Protein AF-A0A200IZA2-F1 (afdb_monomer_lite)

Radius of gyration: 27.81 Å; chains: 1; bounding box: 125×43×58 Å

Sequence (405 aa):
MKLKSIFTKLSVAVLLFSSLSFGGQTVLAETSSPTENELVEVNEETVSNLALELAKIIKPEVKVTIADITKLYDKNESAIGFVVSYKSEETPYGYAVYDFRVPGYLMECSIDENVGDIVDKTVEMAEAKGVDVDSTVENKDVKVIEVEPLKYSVEVNDTVTVTSDNEILTTEQEVIEMEKNAEDVTVTNSEFVTDSELDQLVSTSKYDSQDKVLLRETARGLTNIQFRSWRQFIPSIESEVESQTGIWGCAVSAMDILAKGTNLEHNTKVAYPKLWKYAKTTQYKVQNGIKYGSTNNGNIGAGFAQFAKEKKKNISYQNISSPSFGQFKSAIDNKKPAIFAYGIIKANTKERTGHAVAVEGYMSSKQANYLVVADGWFAAAKYVNYIPGNFLDTYGIIWSGIQTI

InterPro domains:
  IPR039564 Peptidase C39-like [PF13529] (243-395)

Structure (mmCIF, N/CA/C/O backbone):
data_AF-A0A200IZA2-F1
#
_entry.id   AF-A0A200IZA2-F1
#
loop_
_atom_site.group_PDB
_atom_site.id
_atom_site.type_symbol
_atom_site.label_atom_id
_atom_site.label_alt_id
_atom_site.label_comp_id
_atom_site.label_asym_id
_atom_site.label_entity_id
_atom_site.label_seq_id
_atom_site.pdbx_PDB_ins_code
_atom_site.Cartn_x
_atom_site.Cartn_y
_atom_site.Cartn_z
_atom_site.occupancy
_atom_site.B_iso_or_equiv
_atom_site.auth_seq_id
_atom_site.auth_comp_id
_atom_site.auth_asym_id
_atom_site.auth_atom_id
_atom_site.pdbx_PDB_model_num
ATOM 1 N N . MET A 1 1 ? 98.545 -11.035 7.089 1.00 38.34 1 MET A N 1
ATOM 2 C CA . MET A 1 1 ? 98.459 -9.867 6.187 1.00 38.34 1 MET A CA 1
ATOM 3 C C . MET A 1 1 ? 97.422 -8.910 6.773 1.00 38.34 1 MET A C 1
ATOM 5 O O . MET A 1 1 ? 96.321 -9.354 7.043 1.00 38.34 1 MET A O 1
ATOM 9 N N . LYS A 1 2 ? 97.883 -7.695 7.112 1.00 31.05 2 LYS A N 1
ATOM 10 C CA . LYS A 1 2 ? 97.261 -6.485 7.719 1.00 31.05 2 LYS A CA 1
ATOM 11 C C . LYS A 1 2 ? 95.736 -6.502 8.007 1.00 31.05 2 LYS A C 1
ATOM 13 O O . LYS A 1 2 ? 94.962 -6.707 7.088 1.00 31.05 2 LYS A O 1
ATOM 18 N N . LEU A 1 3 ? 95.271 -6.392 9.263 1.00 27.11 3 LEU A N 1
ATOM 19 C CA . LEU A 1 3 ? 95.139 -5.207 10.162 1.00 27.11 3 LEU A CA 1
ATOM 20 C C . LEU A 1 3 ? 94.155 -4.107 9.698 1.00 27.11 3 LEU A C 1
ATOM 22 O O . LEU A 1 3 ? 94.468 -3.399 8.744 1.00 27.11 3 LEU A O 1
ATOM 26 N N . LYS A 1 4 ? 93.088 -3.863 10.486 1.00 29.94 4 LYS A N 1
ATOM 27 C CA . LYS A 1 4 ? 92.861 -2.667 11.358 1.00 29.94 4 LYS A CA 1
ATOM 28 C C . LYS A 1 4 ? 91.445 -2.734 11.989 1.00 29.94 4 LYS A C 1
ATOM 30 O O . LYS A 1 4 ? 90.471 -2.840 11.264 1.00 29.94 4 LYS A O 1
ATOM 35 N N . SER A 1 5 ? 91.316 -2.917 13.313 1.00 30.53 5 SER A N 1
ATOM 36 C CA . SER A 1 5 ? 91.318 -1.883 14.386 1.00 30.53 5 SER A CA 1
ATOM 37 C C . SER A 1 5 ? 89.985 -1.118 14.449 1.00 30.53 5 SER A C 1
ATOM 39 O O . SER A 1 5 ? 89.724 -0.309 13.572 1.00 30.53 5 SER A O 1
ATOM 41 N N . ILE A 1 6 ? 89.055 -1.448 15.357 1.00 36.25 6 ILE A N 1
ATOM 42 C CA . ILE A 1 6 ? 88.934 -0.949 16.752 1.00 36.25 6 ILE A CA 1
ATOM 43 C C . ILE A 1 6 ? 89.009 0.583 16.834 1.00 36.25 6 ILE A C 1
ATOM 45 O O . ILE A 1 6 ? 90.083 1.125 16.594 1.00 36.25 6 ILE A O 1
ATOM 49 N N . PHE A 1 7 ? 87.919 1.232 17.273 1.00 30.47 7 PHE A N 1
ATOM 50 C CA . PHE A 1 7 ? 87.956 2.215 18.365 1.00 30.47 7 PHE A CA 1
ATOM 51 C C . PHE A 1 7 ? 86.611 2.321 19.103 1.00 30.47 7 PHE A C 1
ATOM 53 O O . PHE A 1 7 ? 85.545 2.525 18.533 1.00 30.47 7 PHE A O 1
ATOM 60 N N . THR A 1 8 ? 86.732 2.146 20.410 1.00 33.56 8 THR A N 1
ATOM 61 C CA . THR A 1 8 ? 85.774 2.241 21.510 1.00 33.56 8 THR A CA 1
ATOM 62 C C . THR A 1 8 ? 85.334 3.692 21.755 1.00 33.56 8 THR A C 1
ATOM 64 O O . THR A 1 8 ? 86.188 4.575 21.688 1.00 33.56 8 THR A O 1
ATOM 67 N N . LYS A 1 9 ? 84.083 3.933 22.186 1.00 29.30 9 LYS A N 1
ATOM 68 C CA . LYS A 1 9 ? 83.766 4.561 23.494 1.00 29.30 9 LYS A CA 1
ATOM 69 C C . LYS A 1 9 ? 82.264 4.799 23.711 1.00 29.30 9 LYS A C 1
ATOM 71 O O . LYS A 1 9 ? 81.575 5.438 22.930 1.00 29.30 9 LYS A O 1
ATOM 76 N N . LEU A 1 10 ? 81.836 4.281 24.855 1.00 31.28 10 LEU A N 1
ATOM 77 C CA . LEU A 1 10 ? 80.607 4.509 25.599 1.00 31.28 10 LEU A CA 1
ATOM 78 C C . LEU A 1 10 ? 80.462 5.990 25.998 1.00 31.28 10 LEU A C 1
ATOM 80 O O . LEU A 1 10 ? 81.437 6.578 26.466 1.00 31.28 10 LEU A O 1
ATOM 84 N N . SER A 1 11 ? 79.257 6.559 25.910 1.00 29.92 11 SER A N 1
ATOM 85 C CA . SER A 1 11 ? 78.791 7.637 26.800 1.00 29.92 11 SER A CA 1
ATOM 86 C C . SER A 1 11 ? 77.264 7.692 26.808 1.00 29.92 11 SER A C 1
ATOM 88 O O . SER A 1 11 ? 76.621 7.933 25.793 1.00 29.92 11 SER A O 1
ATOM 90 N N . VAL A 1 12 ? 76.712 7.422 27.987 1.00 31.66 12 VAL A N 1
ATOM 91 C CA . VAL A 1 12 ? 75.308 7.578 28.367 1.00 31.66 12 VAL A CA 1
ATOM 92 C C . VAL A 1 12 ? 75.008 9.068 28.550 1.00 31.66 12 VAL A C 1
ATOM 94 O O . VAL A 1 12 ? 75.744 9.741 29.267 1.00 31.66 12 VAL A O 1
ATOM 97 N N . ALA A 1 13 ? 73.912 9.566 27.969 1.00 30.30 13 ALA A N 1
ATOM 98 C CA . ALA A 1 13 ? 73.316 10.848 28.344 1.00 30.30 13 ALA A CA 1
ATOM 99 C C . ALA A 1 13 ? 71.777 10.796 28.245 1.00 30.30 13 ALA A C 1
ATOM 101 O O . ALA A 1 13 ? 71.182 10.800 27.174 1.00 30.30 13 ALA A O 1
ATOM 102 N N . VAL A 1 14 ? 71.199 10.664 29.435 1.00 30.22 14 VAL A N 1
ATOM 103 C CA . VAL A 1 14 ? 69.881 11.044 29.970 1.00 30.22 14 VAL A CA 1
ATOM 104 C C . VAL A 1 14 ? 68.969 11.949 29.107 1.00 30.22 14 VAL A C 1
ATOM 106 O O . VAL A 1 14 ? 69.339 13.057 28.740 1.00 30.22 14 VAL A O 1
ATOM 109 N N . LEU A 1 15 ? 67.738 11.445 28.909 1.00 33.12 15 LEU A N 1
ATOM 110 C CA . LEU A 1 15 ? 66.403 12.084 28.860 1.00 33.12 15 LEU A CA 1
ATOM 111 C C . LEU A 1 15 ? 66.272 13.584 28.535 1.00 33.12 15 LEU A C 1
ATOM 113 O O . LEU A 1 15 ? 66.617 14.429 29.354 1.00 33.12 15 LEU A O 1
ATOM 117 N N . LEU A 1 16 ? 65.492 13.873 27.485 1.00 29.72 16 LEU A N 1
ATOM 118 C CA . LEU A 1 16 ? 64.543 14.992 27.453 1.00 29.72 16 LEU A CA 1
ATOM 119 C C . LEU A 1 16 ? 63.230 14.536 26.793 1.00 29.72 16 LEU A C 1
ATOM 121 O O . LEU A 1 16 ? 63.160 14.298 25.589 1.00 29.72 16 LEU A O 1
ATOM 125 N N . PHE A 1 17 ? 62.190 14.403 27.620 1.00 35.22 17 PHE A N 1
ATOM 126 C CA . PHE A 1 17 ? 60.795 14.326 27.193 1.00 35.22 17 PHE A CA 1
ATOM 127 C C . PHE A 1 17 ? 60.433 15.638 26.485 1.00 35.22 17 PHE A C 1
ATOM 129 O O . PHE A 1 17 ? 60.477 16.700 27.102 1.00 35.22 17 PHE A O 1
ATOM 136 N N . SER A 1 18 ? 60.039 15.565 25.216 1.00 31.94 18 SER A N 1
ATOM 137 C CA . SER A 1 18 ? 59.260 16.622 24.571 1.00 31.94 18 SER A CA 1
ATOM 138 C C . SER A 1 18 ? 57.953 16.014 24.078 1.00 31.94 18 SER A C 1
ATOM 140 O O . SER A 1 18 ? 57.913 15.116 23.242 1.00 31.94 18 SER A O 1
ATOM 142 N N . SER A 1 19 ? 56.871 16.467 24.700 1.00 33.81 19 SER A N 1
ATOM 143 C CA . SER A 1 19 ? 55.494 16.208 24.316 1.00 33.81 19 SER A CA 1
ATOM 144 C C . SER A 1 19 ? 55.228 16.803 22.933 1.00 33.81 19 SER A C 1
ATOM 146 O O . SER A 1 19 ? 55.050 18.013 22.802 1.00 33.81 19 SER A O 1
ATOM 148 N N . LEU A 1 20 ? 55.191 15.956 21.907 1.00 32.22 20 LEU A N 1
ATOM 149 C CA . LEU A 1 20 ? 54.617 16.304 20.612 1.00 32.22 20 LEU A CA 1
ATOM 150 C C . LEU A 1 20 ? 53.103 16.110 20.692 1.00 32.22 20 LEU A C 1
ATOM 152 O O . LEU A 1 20 ? 52.577 15.009 20.555 1.00 32.22 20 LEU A O 1
ATOM 156 N N . SER A 1 21 ? 52.410 17.215 20.944 1.00 37.31 21 SER A N 1
ATOM 157 C CA . SER A 1 21 ? 50.992 17.379 20.651 1.00 37.31 21 SER A CA 1
ATOM 158 C C . SER A 1 21 ? 50.786 17.233 19.144 1.00 37.31 21 SER A C 1
ATOM 160 O O . SER A 1 21 ? 51.029 18.169 18.382 1.00 37.31 21 SER A O 1
ATOM 162 N N . PHE A 1 22 ? 50.361 16.047 18.711 1.00 32.97 22 PHE A N 1
ATOM 163 C CA . PHE A 1 22 ? 49.859 15.833 17.359 1.00 32.97 22 PHE A CA 1
ATOM 164 C C . PHE A 1 22 ? 48.480 16.494 17.266 1.00 32.97 22 PHE A C 1
ATOM 166 O O . PHE A 1 22 ? 47.471 15.943 17.704 1.00 32.97 22 PHE A O 1
ATOM 173 N N . GLY A 1 23 ? 48.453 17.720 16.743 1.00 33.31 23 GLY A N 1
ATOM 174 C CA . GLY A 1 23 ? 47.234 18.335 16.241 1.00 33.31 23 GLY A CA 1
ATOM 175 C C . GLY A 1 23 ? 46.778 17.555 15.015 1.00 33.31 23 GLY A C 1
ATOM 176 O O . GLY A 1 23 ? 47.291 17.766 13.920 1.00 33.31 23 GLY A O 1
ATOM 177 N N . GLY A 1 24 ? 45.848 16.623 15.206 1.00 28.48 24 GLY A N 1
ATOM 178 C CA . GLY A 1 24 ? 45.119 16.017 14.102 1.00 28.48 24 GLY A CA 1
ATOM 179 C C . GLY A 1 24 ? 44.217 17.073 13.478 1.00 28.48 24 GLY A C 1
ATOM 180 O O . GLY A 1 24 ? 43.151 17.365 14.013 1.00 28.48 24 GLY A O 1
ATOM 181 N N . GLN A 1 25 ? 44.646 17.661 12.362 1.00 31.62 25 GLN A N 1
ATOM 182 C CA . GLN A 1 25 ? 43.713 18.283 11.435 1.00 31.62 25 GLN A CA 1
ATOM 183 C C . GLN A 1 25 ? 42.812 17.172 10.898 1.00 31.62 25 GLN A C 1
ATOM 185 O O . GLN A 1 25 ? 43.247 16.300 10.150 1.00 31.62 25 GLN A O 1
ATOM 190 N N . THR A 1 26 ? 41.549 17.195 11.307 1.00 33.53 26 THR A N 1
ATOM 191 C CA . THR A 1 26 ? 40.478 16.547 10.563 1.00 33.53 26 THR A CA 1
ATOM 192 C C . THR A 1 26 ? 40.416 17.218 9.198 1.00 33.53 26 THR A C 1
ATOM 194 O O . THR A 1 26 ? 39.940 18.348 9.082 1.00 33.53 26 THR A O 1
ATOM 197 N N . VAL A 1 27 ? 40.933 16.544 8.174 1.00 32.34 27 VAL A N 1
ATOM 198 C CA . VAL A 1 27 ? 40.574 16.853 6.792 1.00 32.34 27 VAL A CA 1
ATOM 199 C C . VAL A 1 27 ? 39.097 16.496 6.672 1.00 32.34 27 VAL A C 1
ATOM 201 O O . VAL A 1 27 ? 38.732 15.322 6.659 1.00 32.34 27 VAL A O 1
ATOM 204 N N . LEU A 1 28 ? 38.241 17.515 6.686 1.00 37.41 28 LEU A N 1
ATOM 205 C CA . LEU A 1 28 ? 36.893 17.385 6.158 1.00 37.41 28 LEU A CA 1
ATOM 206 C C . LEU A 1 28 ? 37.073 17.096 4.670 1.00 37.41 28 LEU A C 1
ATOM 208 O O . LEU A 1 28 ? 37.613 17.928 3.945 1.00 37.41 28 LEU A O 1
ATOM 212 N N . ALA A 1 29 ? 36.710 15.888 4.246 1.00 33.38 29 ALA A N 1
ATOM 213 C CA . ALA A 1 29 ? 36.602 15.581 2.833 1.00 33.38 29 ALA A CA 1
ATOM 214 C C . ALA A 1 29 ? 35.516 16.495 2.257 1.00 33.38 29 ALA A C 1
ATOM 216 O O . ALA A 1 29 ? 34.341 16.364 2.600 1.00 33.38 29 ALA A O 1
ATOM 217 N N . GLU A 1 30 ? 35.927 17.459 1.438 1.00 35.50 30 GLU A N 1
ATOM 218 C CA . GLU A 1 30 ? 35.018 18.162 0.547 1.00 35.50 30 GLU A CA 1
ATOM 219 C C . GLU A 1 30 ? 34.396 17.116 -0.380 1.00 35.50 30 GLU A C 1
ATOM 221 O O . GLU A 1 30 ? 35.101 16.351 -1.040 1.00 35.50 30 GLU A O 1
ATOM 226 N N . 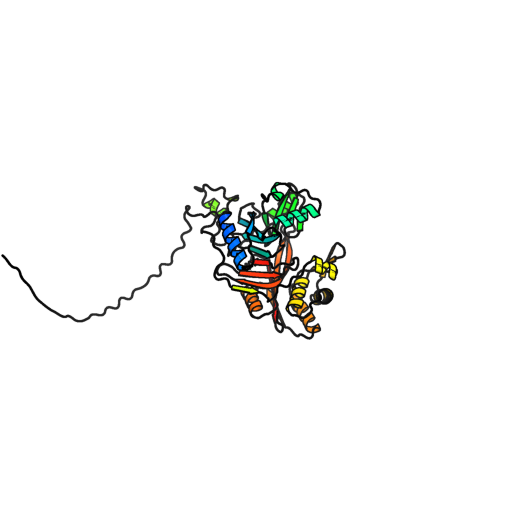THR A 1 31 ? 33.068 17.039 -0.389 1.00 37.62 31 THR A N 1
ATOM 227 C CA . THR A 1 31 ? 32.312 16.231 -1.342 1.00 37.62 31 THR A CA 1
ATOM 228 C C . THR A 1 31 ? 32.492 16.842 -2.727 1.00 37.62 31 THR A C 1
ATOM 230 O O . THR A 1 31 ? 31.777 17.771 -3.100 1.00 37.62 31 THR A O 1
ATOM 233 N N . SER A 1 32 ? 33.483 16.363 -3.474 1.00 40.12 32 SER A N 1
ATOM 234 C CA . SER A 1 32 ? 33.596 16.640 -4.901 1.00 40.12 32 SER A CA 1
ATOM 235 C C . SER A 1 32 ? 32.422 15.983 -5.624 1.00 40.12 32 SER A C 1
ATOM 237 O O . SER A 1 32 ? 32.248 14.767 -5.527 1.00 40.12 32 SER A O 1
ATOM 239 N N . SER A 1 33 ? 31.630 16.774 -6.346 1.00 46.06 33 SER A N 1
ATOM 240 C CA . SER A 1 33 ? 30.652 16.273 -7.314 1.00 46.06 33 SER A CA 1
ATOM 241 C C . SER A 1 33 ? 31.339 15.311 -8.296 1.00 46.06 33 SER A C 1
ATOM 243 O O . SER A 1 33 ? 32.474 15.587 -8.699 1.00 46.06 33 SER A O 1
ATOM 245 N N . PRO A 1 34 ? 30.703 14.190 -8.677 1.00 44.06 34 PRO A N 1
ATOM 246 C CA . PRO A 1 34 ? 31.339 13.186 -9.521 1.00 44.06 34 PRO A CA 1
ATOM 247 C C . PRO A 1 34 ? 31.701 13.773 -10.892 1.00 44.06 34 PRO A C 1
ATOM 249 O O . PRO A 1 34 ? 30.874 14.383 -11.565 1.00 44.06 34 PRO A O 1
ATOM 252 N N . THR A 1 35 ? 32.954 13.588 -11.308 1.00 47.22 35 THR A N 1
ATOM 253 C CA . THR A 1 35 ? 33.429 13.904 -12.660 1.00 47.22 35 THR A CA 1
ATOM 254 C C . THR A 1 35 ? 33.066 12.767 -13.616 1.00 47.22 35 THR A C 1
ATOM 256 O O . THR A 1 35 ? 33.643 11.695 -13.484 1.00 47.22 35 THR A O 1
ATOM 259 N N . GLU A 1 36 ? 32.131 13.016 -14.540 1.00 51.28 36 GLU A N 1
ATOM 260 C CA . GLU A 1 36 ? 31.890 12.490 -15.914 1.00 51.28 36 GLU A CA 1
ATOM 261 C C . GLU A 1 36 ? 32.212 11.020 -16.334 1.00 51.28 36 GLU A C 1
ATOM 263 O O . GLU A 1 36 ? 31.797 10.626 -17.416 1.00 51.28 36 GLU A O 1
ATOM 268 N N . ASN A 1 37 ? 32.872 10.160 -15.544 1.00 50.50 37 ASN A N 1
ATOM 269 C CA . ASN A 1 37 ? 33.387 8.846 -15.984 1.00 50.50 37 ASN A CA 1
ATOM 270 C C . ASN A 1 37 ? 32.894 7.606 -15.197 1.00 50.50 37 ASN A C 1
ATOM 272 O O . ASN A 1 37 ? 33.387 6.513 -15.463 1.00 50.50 37 ASN A O 1
ATOM 276 N N . GLU A 1 38 ? 31.937 7.716 -14.267 1.00 68.06 38 GLU A N 1
ATOM 277 C CA . GLU A 1 38 ? 31.547 6.589 -13.383 1.00 68.06 38 GLU A CA 1
ATOM 278 C C . GLU A 1 38 ? 30.027 6.416 -13.172 1.00 68.06 38 GLU A C 1
ATOM 280 O O . GLU A 1 38 ? 29.603 5.872 -12.156 1.00 68.06 38 GLU A O 1
ATOM 285 N N . LEU A 1 39 ? 29.176 6.850 -14.110 1.00 81.25 39 LEU A N 1
ATOM 286 C CA . LEU A 1 39 ? 27.753 6.489 -14.028 1.00 81.25 39 LEU A CA 1
ATOM 287 C C . LEU A 1 39 ? 27.566 4.989 -14.287 1.00 81.25 39 LEU A C 1
ATOM 289 O O . LEU A 1 39 ? 28.114 4.439 -15.244 1.00 81.25 39 LEU A O 1
ATOM 293 N N . VAL A 1 40 ? 26.774 4.342 -13.436 1.00 87.62 40 VAL A N 1
ATOM 294 C CA . VAL A 1 40 ? 26.457 2.915 -13.499 1.00 87.62 40 VAL A CA 1
ATOM 295 C C . VAL A 1 40 ? 25.023 2.750 -13.984 1.00 87.62 40 VAL A C 1
ATOM 297 O O . VAL A 1 40 ? 24.087 3.229 -13.348 1.00 87.62 40 VAL A O 1
ATOM 300 N N . GLU A 1 41 ? 24.851 2.055 -15.104 1.00 89.62 41 GLU A N 1
ATOM 301 C CA . GLU A 1 41 ? 23.534 1.663 -15.605 1.00 89.62 41 GLU A CA 1
ATOM 302 C C . GLU A 1 41 ? 22.967 0.506 -14.781 1.00 89.62 41 GLU A C 1
ATOM 304 O O . GLU A 1 41 ? 23.639 -0.506 -14.563 1.00 89.62 41 GLU A O 1
ATOM 309 N N . VAL A 1 42 ? 21.720 0.651 -14.338 1.00 93.06 42 VAL A N 1
ATOM 310 C CA . VAL A 1 42 ? 20.962 -0.440 -13.730 1.00 93.06 42 VAL A CA 1
ATOM 311 C C . VAL A 1 42 ? 20.298 -1.237 -14.844 1.00 93.06 42 VAL A C 1
ATOM 313 O O . VAL A 1 42 ? 19.411 -0.743 -15.533 1.00 93.06 42 VAL A O 1
ATOM 316 N N . ASN A 1 43 ? 20.727 -2.485 -15.003 1.00 91.75 43 ASN A N 1
ATOM 317 C CA . ASN A 1 43 ? 20.187 -3.420 -15.985 1.00 91.75 43 ASN A CA 1
ATOM 318 C C . ASN A 1 43 ? 19.351 -4.533 -15.324 1.00 91.75 43 ASN A C 1
ATOM 320 O O . ASN A 1 43 ? 19.301 -4.660 -14.096 1.00 91.75 43 ASN A O 1
ATOM 324 N N . GLU A 1 44 ? 18.741 -5.382 -16.153 1.00 93.81 44 GLU A N 1
ATOM 325 C CA . GLU A 1 44 ? 17.913 -6.510 -15.707 1.00 93.81 44 GLU A CA 1
ATOM 326 C C . GLU A 1 44 ? 18.646 -7.489 -14.778 1.00 93.81 44 GLU A C 1
ATOM 328 O O . GLU A 1 44 ? 18.050 -8.011 -13.837 1.00 93.81 44 GLU A O 1
ATOM 333 N N . GLU A 1 45 ? 19.947 -7.726 -14.981 1.00 95.56 45 GLU A N 1
ATOM 334 C CA . GLU A 1 45 ? 20.743 -8.589 -14.096 1.00 95.56 45 GLU A CA 1
ATOM 335 C C . GLU A 1 45 ? 20.856 -7.983 -12.691 1.00 95.56 45 GLU A C 1
ATOM 337 O O . GLU A 1 45 ? 20.675 -8.671 -11.682 1.00 95.56 45 GLU A O 1
ATOM 342 N N . THR A 1 46 ? 21.114 -6.676 -12.619 1.00 95.50 46 THR A N 1
ATOM 343 C CA . THR A 1 46 ? 21.209 -5.946 -11.353 1.00 95.50 46 THR A CA 1
ATOM 344 C C . THR A 1 46 ? 19.887 -6.024 -10.598 1.00 95.50 46 THR A C 1
ATOM 346 O O . THR A 1 46 ? 19.872 -6.437 -9.436 1.00 95.50 46 THR A O 1
ATOM 349 N N . VAL A 1 47 ? 18.769 -5.694 -11.251 1.00 97.44 47 VAL A N 1
ATOM 350 C CA . VAL A 1 47 ? 17.460 -5.707 -10.583 1.00 97.44 47 VAL A CA 1
ATOM 351 C C . VAL A 1 47 ? 16.980 -7.126 -10.263 1.00 97.44 47 VAL A C 1
ATOM 353 O O . VAL A 1 47 ? 16.420 -7.337 -9.190 1.00 97.44 47 VAL A O 1
ATOM 356 N N . SER A 1 48 ? 17.296 -8.126 -11.097 1.00 97.81 48 SER A N 1
ATOM 357 C CA . SER A 1 48 ? 17.038 -9.545 -10.797 1.00 97.81 48 SER A CA 1
ATOM 358 C C . SER A 1 48 ? 17.701 -9.972 -9.490 1.00 97.81 48 SER A C 1
ATOM 360 O O . SER A 1 48 ? 17.077 -10.626 -8.652 1.00 97.81 48 SER A O 1
ATOM 362 N N . ASN A 1 49 ? 18.964 -9.587 -9.288 1.00 97.12 49 ASN A N 1
ATOM 363 C CA . ASN A 1 49 ? 19.696 -9.912 -8.067 1.00 97.12 49 ASN A CA 1
ATOM 364 C C . ASN A 1 49 ? 19.058 -9.248 -6.838 1.00 97.12 49 ASN A C 1
ATOM 366 O O . ASN A 1 49 ? 18.804 -9.934 -5.846 1.00 97.12 49 ASN A O 1
ATOM 370 N N . LEU A 1 50 ? 18.714 -7.956 -6.926 1.00 97.69 50 LEU A N 1
ATOM 371 C CA . LEU A 1 50 ? 18.004 -7.241 -5.856 1.00 97.69 50 LEU A CA 1
ATOM 372 C C . LEU A 1 50 ? 16.657 -7.905 -5.526 1.00 97.69 50 LEU A C 1
ATOM 374 O O . LEU A 1 50 ? 16.329 -8.099 -4.353 1.00 97.69 50 LEU A O 1
ATOM 378 N N . ALA A 1 51 ? 15.899 -8.283 -6.555 1.00 98.06 51 ALA A N 1
ATOM 379 C CA . ALA A 1 51 ? 14.579 -8.889 -6.441 1.00 98.06 51 ALA A CA 1
ATOM 380 C C . ALA A 1 51 ? 14.624 -10.279 -5.801 1.00 98.06 51 ALA A C 1
ATOM 382 O O . ALA A 1 51 ? 13.810 -10.580 -4.926 1.00 98.06 51 ALA A O 1
ATOM 383 N N . LEU A 1 52 ? 15.583 -11.122 -6.188 1.00 97.69 52 LEU A N 1
ATOM 384 C CA . LEU A 1 52 ? 15.756 -12.452 -5.603 1.00 97.69 52 LEU A CA 1
ATOM 385 C C . LEU A 1 52 ? 16.300 -12.390 -4.169 1.00 97.69 52 LEU A C 1
ATOM 387 O O . LEU A 1 52 ? 15.962 -13.247 -3.350 1.00 97.69 52 LEU A O 1
ATOM 391 N N . GLU A 1 53 ? 17.131 -11.398 -3.840 1.00 96.12 53 GLU A N 1
ATOM 392 C CA . GLU A 1 53 ? 17.538 -11.131 -2.456 1.00 96.12 53 GLU A CA 1
ATOM 393 C C . GLU A 1 53 ? 16.338 -10.729 -1.592 1.00 96.12 53 GLU A C 1
ATOM 395 O O . GLU A 1 53 ? 16.135 -11.314 -0.526 1.00 96.12 53 GLU A O 1
ATOM 400 N N . LEU A 1 54 ? 15.502 -9.802 -2.074 1.00 97.00 54 LEU A N 1
ATOM 401 C CA . LEU A 1 54 ? 14.271 -9.384 -1.398 1.00 97.00 54 LEU A CA 1
ATOM 402 C C . LEU A 1 54 ? 13.315 -10.561 -1.164 1.00 97.00 54 LEU A C 1
ATOM 404 O O . LEU A 1 54 ? 12.829 -10.746 -0.046 1.00 97.00 54 LEU A O 1
ATOM 408 N N . ALA A 1 55 ? 13.083 -11.389 -2.184 1.00 96.44 55 ALA A N 1
ATOM 409 C CA . ALA A 1 55 ? 12.218 -12.560 -2.065 1.00 96.44 55 ALA A CA 1
ATOM 410 C C . ALA A 1 55 ? 12.716 -13.531 -0.980 1.00 96.44 55 ALA A C 1
ATOM 412 O O . ALA A 1 55 ? 11.922 -13.995 -0.165 1.00 96.44 55 ALA A O 1
ATOM 413 N N . LYS A 1 56 ? 14.033 -13.767 -0.885 1.00 94.75 56 LYS A N 1
ATOM 414 C CA . LYS A 1 56 ? 14.630 -14.596 0.182 1.00 94.75 56 LYS A CA 1
ATOM 415 C C . LYS A 1 56 ? 14.474 -13.990 1.575 1.00 94.75 56 LYS A C 1
ATOM 417 O O . LYS A 1 56 ? 14.438 -14.733 2.550 1.00 94.75 56 LYS A O 1
ATOM 422 N N . ILE A 1 57 ? 14.417 -12.664 1.690 1.00 93.44 57 ILE A N 1
ATOM 423 C CA . ILE A 1 57 ? 14.180 -11.980 2.969 1.00 93.44 57 ILE A CA 1
ATOM 424 C C . ILE A 1 57 ? 12.730 -12.181 3.421 1.00 93.44 57 ILE A C 1
ATOM 426 O O . ILE A 1 57 ? 12.492 -12.431 4.601 1.00 93.44 57 ILE A O 1
ATOM 430 N N . ILE A 1 58 ? 11.774 -12.058 2.496 1.00 94.19 58 ILE A N 1
ATOM 431 C CA . ILE A 1 58 ? 10.339 -12.052 2.809 1.00 94.19 58 ILE A CA 1
ATOM 432 C C . ILE A 1 58 ? 9.756 -13.473 2.893 1.00 94.19 58 ILE A C 1
ATOM 434 O O . ILE A 1 58 ? 8.946 -13.738 3.780 1.00 94.19 58 ILE A O 1
ATOM 438 N N . LYS A 1 59 ? 10.179 -14.386 2.009 1.00 93.88 59 LYS A N 1
ATOM 439 C CA . LYS A 1 59 ? 9.719 -15.786 1.916 1.00 93.88 59 LYS A CA 1
ATOM 440 C C . LYS A 1 59 ? 10.917 -16.751 1.806 1.00 93.88 59 LYS A C 1
ATOM 442 O O . LYS A 1 59 ? 11.103 -17.382 0.765 1.00 93.88 59 LYS A O 1
ATOM 447 N N . PRO A 1 60 ? 11.765 -16.877 2.847 1.00 93.69 60 PRO A N 1
ATOM 448 C CA . PRO A 1 60 ? 12.976 -17.710 2.800 1.00 93.69 60 PRO A CA 1
ATOM 449 C C . PRO A 1 60 ? 12.702 -19.199 2.541 1.00 93.69 60 PRO A C 1
ATOM 451 O O . PRO A 1 60 ? 13.579 -19.920 2.067 1.00 93.69 60 PRO A O 1
ATOM 454 N N . GLU A 1 61 ? 11.502 -19.669 2.875 1.00 94.06 61 GLU A N 1
ATOM 455 C CA . GLU A 1 61 ? 11.047 -21.048 2.698 1.00 94.06 61 GLU A CA 1
ATOM 456 C C . GLU A 1 61 ? 10.552 -21.383 1.285 1.00 94.06 61 GLU A C 1
ATOM 458 O O . GLU A 1 61 ? 10.406 -22.565 0.969 1.00 94.06 61 GLU A O 1
ATOM 463 N N . VAL A 1 62 ? 10.315 -20.382 0.431 1.00 93.94 62 VAL A N 1
ATOM 464 C CA . VAL A 1 62 ? 9.768 -20.590 -0.915 1.00 93.94 62 VAL A CA 1
ATOM 465 C C . VAL A 1 62 ? 10.832 -20.337 -1.969 1.00 93.94 62 VAL A C 1
ATOM 467 O O . VAL A 1 62 ? 11.538 -19.328 -1.962 1.00 93.94 62 VAL A O 1
ATOM 470 N N . LYS A 1 63 ? 10.945 -21.263 -2.924 1.00 95.19 63 LYS A N 1
ATOM 471 C CA . LYS A 1 63 ? 11.797 -21.063 -4.093 1.00 95.19 63 LYS A CA 1
ATOM 472 C C . LYS A 1 63 ? 11.057 -20.180 -5.092 1.00 95.19 63 LYS A C 1
ATOM 474 O O . LYS A 1 63 ? 10.216 -20.656 -5.852 1.00 95.19 63 LYS A O 1
ATOM 479 N N . VAL A 1 64 ? 11.403 -18.903 -5.077 1.00 96.00 64 VAL A N 1
ATOM 480 C CA . VAL A 1 64 ? 10.880 -17.900 -6.002 1.00 96.00 64 VAL A CA 1
ATOM 481 C C . VAL A 1 64 ? 11.889 -17.662 -7.128 1.00 96.00 64 VAL A C 1
ATOM 483 O O . VAL A 1 64 ? 13.101 -17.646 -6.896 1.00 96.00 64 VAL A O 1
ATOM 486 N N . THR A 1 65 ? 11.391 -17.492 -8.348 1.00 97.12 65 THR A N 1
ATOM 487 C CA . THR A 1 65 ? 12.152 -17.064 -9.528 1.00 97.12 65 THR A CA 1
ATOM 488 C C . THR A 1 65 ? 11.524 -15.815 -10.131 1.00 97.12 65 THR A C 1
ATOM 490 O O . THR A 1 65 ? 10.349 -15.540 -9.890 1.00 97.12 65 THR A O 1
ATOM 493 N N . ILE A 1 66 ? 12.297 -15.078 -10.925 1.00 96.81 66 ILE A N 1
ATOM 494 C CA . ILE A 1 66 ? 11.773 -13.953 -11.701 1.00 96.81 66 ILE A CA 1
ATOM 495 C C . ILE A 1 66 ? 10.922 -14.505 -12.846 1.00 96.81 66 ILE A C 1
ATOM 497 O O . ILE A 1 66 ? 11.343 -15.448 -13.521 1.00 96.81 66 ILE A O 1
ATOM 501 N N . ALA A 1 67 ? 9.714 -13.970 -12.997 1.00 94.62 67 ALA A N 1
ATOM 502 C CA . ALA A 1 67 ? 8.831 -14.276 -14.113 1.00 94.62 67 ALA A CA 1
ATOM 503 C C . ALA A 1 67 ? 9.051 -13.273 -15.248 1.00 94.62 67 ALA A C 1
ATOM 505 O O . ALA A 1 67 ? 9.321 -13.703 -16.365 1.00 94.62 67 ALA A O 1
ATOM 506 N N . ASP A 1 68 ? 9.017 -11.979 -14.930 1.00 93.69 68 ASP A N 1
ATOM 507 C CA . ASP A 1 68 ? 9.196 -10.884 -15.880 1.00 93.69 68 ASP A CA 1
ATOM 508 C C . ASP A 1 68 ? 9.841 -9.649 -15.221 1.00 93.69 68 ASP A C 1
ATOM 510 O O . ASP A 1 68 ? 9.831 -9.505 -13.989 1.00 93.69 68 ASP A O 1
ATOM 514 N N . ILE A 1 69 ? 10.423 -8.772 -16.044 1.00 94.38 69 ILE A N 1
ATOM 515 C CA . ILE A 1 69 ? 10.952 -7.465 -15.648 1.00 94.38 69 ILE A CA 1
ATOM 516 C C . ILE A 1 69 ? 10.450 -6.424 -16.647 1.00 94.38 69 ILE A C 1
ATOM 518 O O . ILE A 1 69 ? 10.865 -6.408 -17.800 1.00 94.38 69 ILE A O 1
ATOM 522 N N . THR A 1 70 ? 9.638 -5.491 -16.165 1.00 93.19 70 THR A N 1
ATOM 523 C CA . THR A 1 70 ? 9.087 -4.392 -16.958 1.00 93.19 70 THR A CA 1
ATOM 524 C C . THR A 1 70 ? 9.694 -3.068 -16.496 1.00 93.19 70 THR A C 1
ATOM 526 O O . THR A 1 70 ? 9.866 -2.848 -15.297 1.00 93.19 70 THR A O 1
ATOM 529 N N . LYS A 1 71 ? 10.036 -2.153 -17.409 1.00 92.56 71 LYS A N 1
ATOM 530 C CA . LYS A 1 71 ? 10.573 -0.834 -17.029 1.00 92.56 71 LYS A CA 1
ATOM 531 C C . LYS A 1 71 ? 9.498 0.053 -16.391 1.00 92.56 71 LYS A C 1
ATOM 533 O O . LYS A 1 71 ? 8.335 0.034 -16.795 1.00 92.56 71 LYS A O 1
ATOM 538 N N . LEU A 1 72 ? 9.921 0.846 -15.408 1.00 93.06 72 LEU A N 1
ATOM 539 C CA . LEU A 1 72 ? 9.116 1.857 -14.728 1.00 93.06 72 LEU A CA 1
ATOM 540 C C . LEU A 1 72 ? 9.573 3.255 -15.152 1.00 93.06 72 LEU A C 1
ATOM 542 O O . LEU A 1 72 ? 10.765 3.570 -15.079 1.00 93.06 72 LEU A O 1
ATOM 546 N N . TYR A 1 73 ? 8.609 4.091 -15.511 1.00 90.50 73 TYR A N 1
ATOM 547 C CA . TYR A 1 73 ? 8.797 5.462 -15.962 1.00 90.50 73 TYR A CA 1
ATOM 548 C C . TYR A 1 73 ? 8.065 6.448 -15.051 1.00 90.50 73 TYR A C 1
ATOM 550 O O . TYR A 1 73 ? 7.080 6.093 -14.399 1.00 90.50 73 TYR A O 1
ATOM 558 N N . ASP A 1 74 ? 8.548 7.685 -15.002 1.00 87.06 74 ASP A N 1
ATOM 559 C CA . ASP A 1 74 ? 7.771 8.800 -14.464 1.00 87.06 74 ASP A CA 1
ATOM 560 C C . ASP A 1 74 ? 6.843 9.403 -15.533 1.00 87.06 74 ASP A C 1
ATOM 562 O O . ASP A 1 74 ? 6.795 8.956 -16.681 1.00 87.06 74 ASP A O 1
ATOM 566 N N . LYS A 1 75 ? 6.093 10.443 -15.160 1.00 81.88 75 LYS A N 1
ATOM 567 C CA . LYS A 1 75 ? 5.146 11.129 -16.054 1.00 81.88 75 LYS A CA 1
ATOM 568 C C . LYS A 1 75 ? 5.792 11.842 -17.249 1.00 81.88 75 LYS A C 1
ATOM 570 O O . LYS A 1 75 ? 5.075 12.272 -18.145 1.00 81.88 75 LYS A O 1
ATOM 575 N N . ASN A 1 76 ? 7.105 12.074 -17.213 1.00 81.56 76 ASN A N 1
ATOM 576 C CA . ASN A 1 76 ? 7.848 12.683 -18.315 1.00 81.56 76 ASN A CA 1
ATOM 577 C C . ASN A 1 76 ? 8.433 11.607 -19.241 1.00 81.56 76 ASN A C 1
ATOM 579 O O . ASN A 1 76 ? 9.240 11.933 -20.108 1.00 81.56 76 ASN A O 1
ATOM 583 N N . GLU A 1 77 ? 8.030 10.346 -19.044 1.00 82.88 77 GLU A N 1
ATOM 584 C CA . GLU A 1 77 ? 8.548 9.163 -19.725 1.00 82.88 77 GLU A CA 1
ATOM 585 C C . GLU A 1 77 ? 10.044 8.918 -19.498 1.00 82.88 77 GLU A C 1
ATOM 587 O O . GLU A 1 77 ? 10.701 8.250 -20.297 1.00 82.88 77 GLU A O 1
ATOM 592 N N . SER A 1 78 ? 10.584 9.403 -18.381 1.00 85.81 78 SER A N 1
ATOM 593 C CA . SER A 1 78 ? 11.958 9.114 -17.988 1.00 85.81 78 SER A CA 1
ATOM 594 C C . SER A 1 78 ? 12.027 7.814 -17.197 1.00 85.81 78 SER A C 1
ATOM 596 O O . SER A 1 78 ? 11.250 7.596 -16.265 1.00 85.81 78 SER A O 1
ATOM 598 N N . ALA A 1 79 ? 12.962 6.933 -17.552 1.00 90.19 79 ALA A N 1
ATOM 599 C CA . ALA A 1 79 ? 13.163 5.664 -16.866 1.00 90.19 79 ALA A CA 1
ATOM 600 C C . ALA A 1 79 ? 13.660 5.888 -15.427 1.00 90.19 79 ALA A C 1
ATOM 602 O O . ALA A 1 79 ? 14.749 6.410 -15.187 1.00 90.19 79 ALA A O 1
ATOM 603 N N . ILE A 1 80 ? 12.876 5.432 -14.452 1.00 91.62 80 ILE A N 1
ATOM 604 C CA . ILE A 1 80 ? 13.147 5.601 -13.013 1.00 91.62 80 ILE A CA 1
ATOM 605 C C . ILE A 1 80 ? 13.381 4.274 -12.289 1.00 91.62 80 ILE A C 1
ATOM 607 O O . ILE A 1 80 ? 13.888 4.260 -11.164 1.00 91.62 80 ILE A O 1
ATOM 611 N N . GLY A 1 81 ? 13.048 3.145 -12.918 1.00 94.56 81 GLY A N 1
ATOM 612 C CA . GLY A 1 81 ? 13.286 1.832 -12.339 1.00 94.56 81 GLY A CA 1
ATOM 613 C C . GLY A 1 81 ? 12.606 0.687 -13.072 1.00 94.56 81 GLY A C 1
ATOM 614 O O . GLY A 1 81 ? 12.535 0.685 -14.298 1.00 94.56 81 GLY A O 1
ATOM 615 N N . PHE A 1 82 ? 12.138 -0.308 -12.316 1.00 95.50 82 PHE A N 1
ATOM 616 C CA . PHE A 1 82 ? 11.584 -1.548 -12.860 1.00 95.50 82 PHE A CA 1
ATOM 617 C C . PHE A 1 82 ? 10.486 -2.124 -11.962 1.00 95.50 82 PHE A C 1
ATOM 619 O O . PHE A 1 82 ? 10.579 -2.082 -10.735 1.00 95.50 82 PHE A O 1
ATOM 626 N N . VAL A 1 83 ? 9.492 -2.757 -12.570 1.00 95.81 83 VAL A N 1
ATOM 627 C CA . VAL A 1 83 ? 8.570 -3.687 -11.921 1.00 95.81 83 VAL A CA 1
ATOM 628 C C . VAL A 1 83 ? 9.070 -5.100 -12.189 1.00 95.81 83 VAL A C 1
ATOM 630 O O . VAL A 1 83 ? 9.286 -5.483 -13.332 1.00 95.81 83 VAL A O 1
ATOM 633 N N . VAL A 1 84 ? 9.265 -5.880 -11.133 1.00 96.88 84 VAL A N 1
ATOM 634 C CA . VAL A 1 84 ? 9.714 -7.269 -11.226 1.00 96.88 84 VAL A CA 1
ATOM 635 C C . VAL A 1 84 ? 8.598 -8.176 -10.746 1.00 96.88 84 VAL A C 1
ATOM 637 O O . VAL A 1 84 ? 8.139 -8.022 -9.613 1.00 96.88 84 VAL A O 1
ATOM 640 N N . SER A 1 85 ? 8.179 -9.129 -11.574 1.00 95.88 85 SER A N 1
ATOM 641 C CA . SER A 1 85 ? 7.198 -10.141 -11.191 1.00 95.88 85 SER A CA 1
ATOM 642 C C . SER A 1 85 ? 7.875 -11.440 -10.770 1.00 95.88 85 SER A C 1
ATOM 644 O O . SER A 1 85 ? 8.954 -11.824 -11.236 1.00 95.88 85 SER A O 1
ATOM 646 N N . TYR A 1 86 ? 7.236 -12.127 -9.834 1.00 97.00 86 TYR A N 1
ATOM 647 C CA . TYR A 1 86 ? 7.729 -13.354 -9.240 1.00 97.00 86 TYR A CA 1
ATOM 648 C C . TYR A 1 86 ? 6.826 -14.523 -9.603 1.00 97.00 86 TYR A C 1
ATOM 650 O O . TYR A 1 86 ? 5.603 -14.398 -9.651 1.00 97.00 86 TYR A O 1
ATOM 658 N N . LYS A 1 87 ? 7.428 -15.701 -9.742 1.00 96.56 87 LYS A N 1
ATOM 659 C CA . LYS A 1 87 ? 6.704 -16.972 -9.757 1.00 96.56 87 LYS A CA 1
ATOM 660 C C . LYS A 1 87 ? 7.371 -18.000 -8.863 1.00 96.56 87 LYS A C 1
ATOM 662 O O . LYS A 1 87 ? 8.586 -17.965 -8.646 1.00 96.56 87 LYS A O 1
ATOM 667 N N . SER A 1 88 ? 6.578 -18.935 -8.365 1.00 96.38 88 SER A N 1
ATOM 668 C CA . SER A 1 88 ? 7.075 -20.165 -7.762 1.00 96.38 88 SER A CA 1
ATOM 669 C C . SER A 1 88 ? 6.525 -21.327 -8.569 1.00 96.38 88 SER A C 1
ATOM 671 O O . SER A 1 88 ? 5.312 -21.482 -8.689 1.00 96.38 88 SER A O 1
ATOM 673 N N . GLU A 1 89 ? 7.430 -22.095 -9.174 1.00 92.25 89 GLU A N 1
ATOM 674 C CA . GLU A 1 89 ? 7.077 -23.058 -10.221 1.00 92.25 89 GLU A CA 1
ATOM 675 C C . GLU A 1 89 ? 6.347 -22.340 -11.372 1.00 92.25 89 GLU A C 1
ATOM 677 O O . GLU A 1 89 ? 6.968 -21.516 -12.046 1.00 92.25 89 GLU A O 1
ATOM 682 N N . GLU A 1 90 ? 5.051 -22.592 -11.557 1.00 90.75 90 GLU A N 1
ATOM 683 C CA . GLU A 1 90 ? 4.205 -21.927 -12.560 1.00 90.75 90 GLU A CA 1
ATOM 684 C C . GLU A 1 90 ? 3.109 -21.044 -11.935 1.00 90.75 90 GLU A C 1
ATOM 686 O O . GLU A 1 90 ? 2.260 -20.513 -12.645 1.00 90.75 90 GLU A O 1
ATOM 691 N N . THR A 1 91 ? 3.117 -20.869 -10.611 1.00 94.25 91 THR A N 1
ATOM 692 C CA . THR A 1 91 ? 2.130 -20.047 -9.901 1.00 94.25 91 THR A CA 1
ATOM 693 C C . THR A 1 91 ? 2.662 -18.620 -9.719 1.00 94.25 91 THR A C 1
ATOM 695 O O . THR A 1 91 ? 3.785 -18.463 -9.215 1.00 94.25 91 THR A O 1
ATOM 698 N N . PRO A 1 92 ? 1.881 -17.574 -10.063 1.00 94.81 92 PRO A N 1
ATOM 699 C CA . PRO A 1 92 ? 2.217 -16.190 -9.737 1.00 94.81 92 PRO A CA 1
ATOM 700 C C . PRO A 1 92 ? 2.500 -16.022 -8.243 1.00 94.81 92 PRO A C 1
ATOM 702 O O . PRO A 1 92 ? 1.782 -16.561 -7.396 1.00 94.81 92 PRO A O 1
ATOM 705 N N . TYR A 1 93 ? 3.570 -15.301 -7.920 1.00 96.19 93 TYR A N 1
ATOM 706 C CA . TYR A 1 93 ? 4.085 -15.193 -6.554 1.00 96.19 93 TYR A CA 1
ATOM 707 C C . TYR A 1 93 ? 4.405 -13.752 -6.141 1.00 96.19 93 TYR A C 1
ATOM 709 O O . TYR A 1 93 ? 5.229 -13.495 -5.258 1.00 96.19 93 TYR A O 1
ATOM 717 N N . GLY A 1 94 ? 3.749 -12.797 -6.792 1.00 95.75 94 GLY A N 1
ATOM 718 C CA . GLY A 1 94 ? 3.794 -11.393 -6.440 1.00 95.75 94 GLY A CA 1
ATOM 719 C C . GLY A 1 94 ? 4.687 -10.540 -7.319 1.00 95.75 94 GLY A C 1
ATOM 720 O O . GLY A 1 94 ? 5.089 -10.927 -8.413 1.00 95.75 94 GLY A O 1
ATOM 721 N N . TYR A 1 95 ? 4.995 -9.351 -6.814 1.00 96.81 95 TYR A N 1
ATOM 722 C CA . TYR A 1 95 ? 5.765 -8.341 -7.527 1.00 96.81 95 TYR A CA 1
ATOM 723 C C . TYR A 1 95 ? 6.583 -7.467 -6.572 1.00 96.81 95 TYR A C 1
ATOM 725 O O . TYR A 1 95 ? 6.282 -7.372 -5.377 1.00 96.81 95 TYR A O 1
ATOM 733 N N . ALA A 1 96 ? 7.595 -6.793 -7.112 1.00 97.75 96 ALA A N 1
ATOM 734 C CA . ALA A 1 96 ? 8.335 -5.719 -6.462 1.00 97.75 96 ALA A CA 1
ATOM 735 C C . ALA A 1 96 ? 8.512 -4.542 -7.424 1.00 97.75 96 ALA A C 1
ATOM 737 O O . ALA A 1 96 ? 8.925 -4.726 -8.566 1.00 97.75 96 ALA A O 1
ATOM 738 N N . VAL A 1 97 ? 8.223 -3.333 -6.949 1.00 96.88 97 VAL A N 1
ATOM 739 C CA . VAL A 1 97 ? 8.446 -2.089 -7.687 1.00 96.88 97 VAL A CA 1
ATOM 740 C C . VAL A 1 97 ? 9.727 -1.449 -7.185 1.00 96.88 97 VAL A C 1
ATOM 742 O O . VAL A 1 97 ? 9.793 -0.965 -6.049 1.00 96.88 97 VAL A O 1
ATOM 745 N N . TYR A 1 98 ? 10.741 -1.450 -8.038 1.00 96.50 98 TYR A N 1
ATOM 746 C CA . TYR A 1 98 ? 11.986 -0.742 -7.823 1.00 96.50 98 TYR A CA 1
ATOM 747 C C . TYR A 1 98 ? 11.897 0.651 -8.437 1.00 96.50 98 TYR A C 1
ATOM 749 O O . TYR A 1 98 ? 11.778 0.782 -9.649 1.00 96.50 98 TYR A O 1
ATOM 757 N N . ASP A 1 99 ? 11.986 1.675 -7.597 1.00 94.38 99 ASP A N 1
ATOM 758 C CA . ASP A 1 99 ? 12.142 3.074 -7.984 1.00 94.38 99 ASP A CA 1
ATOM 759 C C . ASP A 1 99 ? 13.478 3.557 -7.419 1.00 94.38 99 ASP A C 1
ATOM 761 O O . ASP A 1 99 ? 13.676 3.644 -6.203 1.00 94.38 99 ASP A O 1
ATOM 765 N N . PHE A 1 100 ? 14.430 3.853 -8.296 1.00 93.50 100 PHE A N 1
ATOM 766 C CA . PHE A 1 100 ? 15.789 4.162 -7.864 1.00 93.50 100 PHE A CA 1
ATOM 767 C C . PHE A 1 100 ? 15.927 5.550 -7.247 1.00 93.50 100 PHE A C 1
ATOM 769 O O . PHE A 1 100 ? 16.931 5.831 -6.588 1.00 93.50 100 PHE A O 1
ATOM 776 N N . ARG A 1 101 ? 14.890 6.384 -7.364 1.00 90.88 101 ARG A N 1
ATOM 777 C CA . ARG A 1 101 ? 14.804 7.672 -6.685 1.00 90.88 101 ARG A CA 1
ATOM 778 C C . ARG A 1 101 ? 14.593 7.479 -5.182 1.00 90.88 101 ARG A C 1
ATOM 780 O O . ARG A 1 101 ? 15.025 8.315 -4.400 1.00 90.88 101 ARG A O 1
ATOM 787 N N . VAL A 1 102 ? 14.025 6.366 -4.712 1.00 91.94 102 VAL A N 1
ATOM 788 C CA . VAL A 1 102 ? 13.714 6.215 -3.279 1.00 91.94 102 VAL A CA 1
ATOM 789 C C . VAL A 1 102 ? 14.821 5.543 -2.450 1.00 91.94 102 VAL A C 1
ATOM 791 O O . VAL A 1 102 ? 15.601 4.734 -2.962 1.00 91.94 102 VAL A O 1
ATOM 794 N N . PRO A 1 103 ? 14.903 5.823 -1.129 1.00 91.56 103 PRO A N 1
ATOM 795 C CA . PRO A 1 103 ? 15.800 5.116 -0.226 1.00 91.56 103 PRO A CA 1
ATOM 796 C C . PRO A 1 103 ? 15.575 3.607 -0.283 1.00 91.56 103 PRO A C 1
ATOM 798 O O . PRO A 1 103 ? 14.442 3.132 -0.184 1.00 91.56 103 PRO A O 1
ATOM 801 N N . GLY A 1 104 ? 16.667 2.853 -0.417 1.00 92.94 104 GLY A N 1
ATOM 802 C CA . GLY A 1 104 ? 16.631 1.393 -0.532 1.00 92.94 104 GLY A CA 1
ATOM 803 C C . GLY A 1 104 ? 16.070 0.869 -1.855 1.00 92.94 104 GLY A C 1
ATOM 804 O O . GLY A 1 104 ? 15.907 -0.344 -1.968 1.00 92.94 104 GLY A O 1
ATOM 805 N N . TYR A 1 105 ? 15.778 1.752 -2.817 1.00 94.94 105 TYR A N 1
ATOM 806 C CA . TYR A 1 105 ? 15.316 1.484 -4.187 1.00 94.94 105 TYR A CA 1
ATOM 807 C C . TYR A 1 105 ? 13.999 0.722 -4.342 1.00 94.94 105 TYR A C 1
ATOM 809 O O . TYR A 1 105 ? 13.473 0.642 -5.438 1.00 94.94 105 TYR A O 1
ATOM 817 N N . LEU A 1 106 ? 13.458 0.132 -3.282 1.00 95.38 106 LEU A N 1
ATOM 818 C CA . LEU A 1 106 ? 12.177 -0.561 -3.299 1.00 95.38 106 LEU A CA 1
ATOM 819 C C . LEU A 1 106 ? 11.083 0.422 -2.878 1.00 95.38 106 LEU A C 1
ATOM 821 O O . LEU A 1 106 ? 11.136 0.938 -1.761 1.00 95.38 106 LEU A O 1
ATOM 825 N N . MET A 1 107 ? 10.099 0.664 -3.739 1.00 94.69 107 MET A N 1
ATOM 826 C CA . MET A 1 107 ? 8.924 1.485 -3.434 1.00 94.69 107 MET A CA 1
ATOM 827 C C . MET A 1 107 ? 7.861 0.654 -2.715 1.00 94.69 107 MET A C 1
ATOM 829 O O . MET A 1 107 ? 7.428 0.983 -1.607 1.00 94.69 107 MET A O 1
ATOM 833 N N . GLU A 1 108 ? 7.485 -0.467 -3.323 1.00 95.62 108 GLU A N 1
ATOM 834 C CA . GLU A 1 108 ? 6.551 -1.415 -2.740 1.00 95.62 108 GLU A CA 1
ATOM 835 C C . GLU A 1 108 ? 6.784 -2.840 -3.227 1.00 95.62 108 GLU A C 1
ATOM 837 O O . GLU A 1 108 ? 7.359 -3.068 -4.288 1.00 95.62 108 GLU A O 1
ATOM 842 N N . CYS A 1 109 ? 6.311 -3.815 -2.458 1.00 97.19 109 CYS A N 1
ATOM 843 C CA . CYS A 1 109 ? 6.158 -5.178 -2.947 1.00 97.19 109 CYS A CA 1
ATOM 844 C C . CYS A 1 109 ? 4.994 -5.893 -2.267 1.00 97.19 109 CYS A C 1
ATOM 846 O O . CYS A 1 109 ? 4.548 -5.534 -1.173 1.00 97.19 109 CYS A O 1
ATOM 848 N N . SER A 1 110 ? 4.532 -6.953 -2.912 1.00 96.31 110 SER A N 1
ATOM 849 C CA . SER A 1 110 ? 3.691 -7.970 -2.300 1.00 96.31 110 SER A CA 1
ATOM 850 C C . SER A 1 110 ? 4.170 -9.305 -2.838 1.00 96.31 110 SER A C 1
ATOM 852 O O . SER A 1 110 ? 4.151 -9.505 -4.045 1.00 96.31 110 SER A O 1
ATOM 854 N N . ILE A 1 111 ? 4.674 -10.171 -1.959 1.00 96.00 111 ILE A N 1
ATOM 855 C CA . ILE A 1 111 ? 5.262 -11.464 -2.326 1.00 96.00 111 ILE A CA 1
ATOM 856 C C . ILE A 1 111 ? 4.472 -12.535 -1.588 1.00 96.00 111 ILE A C 1
ATOM 858 O O . ILE A 1 111 ? 4.726 -12.793 -0.411 1.00 96.00 111 ILE A O 1
ATOM 862 N N . ASP A 1 112 ? 3.487 -13.115 -2.260 1.00 95.25 112 ASP A N 1
ATOM 863 C CA . ASP A 1 112 ? 2.698 -14.232 -1.752 1.00 95.25 112 ASP A CA 1
ATOM 864 C C . ASP A 1 112 ? 2.098 -15.040 -2.904 1.00 95.25 112 ASP A C 1
ATOM 866 O O . ASP A 1 112 ? 2.038 -14.571 -4.042 1.00 95.25 112 ASP A O 1
ATOM 870 N N . GLU A 1 113 ? 1.652 -16.254 -2.601 1.00 94.38 113 GLU A N 1
ATOM 871 C CA . GLU A 1 113 ? 1.036 -17.140 -3.588 1.00 94.38 113 GLU A CA 1
ATOM 872 C C . GLU A 1 113 ? -0.221 -16.504 -4.205 1.00 94.38 113 GLU A C 1
ATOM 874 O O . GLU A 1 113 ? -1.056 -15.936 -3.497 1.00 94.38 113 GLU A O 1
ATOM 879 N N . ASN A 1 114 ? -0.380 -16.634 -5.525 1.00 92.38 114 ASN A N 1
ATOM 880 C CA . ASN A 1 114 ? -1.492 -16.087 -6.314 1.00 92.38 114 ASN A CA 1
ATOM 881 C C . ASN A 1 114 ? -1.589 -14.555 -6.311 1.00 92.38 114 ASN A C 1
ATOM 883 O O . ASN A 1 114 ? -2.623 -13.992 -6.678 1.00 92.38 114 ASN A O 1
ATOM 887 N N . VAL A 1 115 ? -0.527 -13.855 -5.916 1.00 92.44 115 VAL A N 1
ATOM 888 C CA . VAL A 1 115 ? -0.436 -12.412 -6.133 1.00 92.44 115 VAL A CA 1
ATOM 889 C C . VAL A 1 115 ? 0.056 -12.185 -7.562 1.00 92.44 115 VAL A C 1
ATOM 891 O O . VAL A 1 115 ? 1.199 -12.497 -7.882 1.00 92.44 115 VAL A O 1
ATOM 894 N N . GLY A 1 116 ? -0.812 -11.656 -8.426 1.00 88.50 116 GLY A N 1
ATOM 895 C CA . GLY A 1 116 ? -0.438 -11.230 -9.778 1.00 88.50 116 GLY A CA 1
ATOM 896 C C . GLY A 1 116 ? 0.405 -9.954 -9.779 1.00 88.50 116 GLY A C 1
ATOM 897 O O . GLY A 1 116 ? 0.368 -9.171 -8.815 1.00 88.50 116 GLY A O 1
ATOM 898 N N . ASP A 1 117 ? 1.148 -9.741 -10.865 1.00 87.94 117 ASP A N 1
ATOM 899 C CA . ASP A 1 117 ? 1.895 -8.503 -11.081 1.00 87.94 117 ASP A CA 1
ATOM 900 C C . ASP A 1 117 ? 0.988 -7.334 -11.506 1.00 87.94 117 ASP A C 1
ATOM 902 O O . ASP A 1 117 ? -0.225 -7.485 -11.665 1.00 87.94 117 ASP A O 1
ATOM 906 N N . ILE A 1 118 ? 1.564 -6.133 -11.599 1.00 87.19 118 ILE A N 1
ATOM 907 C CA . ILE A 1 118 ? 0.821 -4.910 -11.940 1.00 87.19 118 ILE A CA 1
ATOM 908 C C . ILE A 1 118 ? 0.235 -4.998 -13.355 1.00 87.19 118 ILE A C 1
ATOM 910 O O . ILE A 1 118 ? -0.930 -4.655 -13.542 1.00 87.19 118 ILE A O 1
ATOM 914 N N . VAL A 1 119 ? 1.014 -5.483 -14.322 1.00 87.88 119 VAL A N 1
ATOM 915 C CA . VAL A 1 119 ? 0.622 -5.586 -15.730 1.00 87.88 119 VAL A CA 1
ATOM 916 C C . VAL A 1 119 ? -0.454 -6.661 -15.908 1.00 87.88 119 VAL A C 1
ATOM 918 O O . VAL A 1 119 ? -1.491 -6.376 -16.501 1.00 87.88 119 VAL A O 1
ATOM 921 N N . ASP A 1 120 ? -0.274 -7.855 -15.334 1.00 86.25 120 ASP A N 1
ATOM 922 C CA . ASP A 1 120 ? -1.273 -8.940 -15.383 1.00 86.25 120 ASP A CA 1
ATOM 923 C C . ASP A 1 120 ? -2.623 -8.469 -14.859 1.00 86.25 120 ASP A C 1
ATOM 925 O O . ASP A 1 120 ? -3.646 -8.627 -15.521 1.00 86.25 120 ASP A O 1
ATOM 929 N N . LYS A 1 121 ? -2.618 -7.812 -13.695 1.00 82.88 121 LYS A N 1
ATOM 930 C CA . LYS A 1 121 ? -3.834 -7.234 -13.129 1.00 82.88 121 LYS A CA 1
ATOM 931 C C . LYS A 1 121 ? -4.476 -6.279 -14.130 1.00 82.88 121 LYS A C 1
ATOM 933 O O . LYS A 1 121 ? -5.655 -6.425 -14.434 1.00 82.88 121 LYS A O 1
ATOM 938 N N . THR A 1 122 ? -3.725 -5.315 -14.669 1.00 82.31 122 THR A N 1
ATOM 939 C CA . THR A 1 122 ? -4.283 -4.351 -15.635 1.00 82.31 122 THR A CA 1
ATOM 940 C C . THR A 1 122 ? -4.892 -5.013 -16.874 1.00 82.31 122 THR A C 1
ATOM 942 O O . THR A 1 122 ? -5.967 -4.585 -17.297 1.00 82.31 122 THR A O 1
ATOM 945 N N . VAL A 1 123 ? -4.279 -6.086 -17.385 1.00 84.06 123 VAL A N 1
ATOM 946 C CA . VAL A 1 123 ? -4.803 -6.896 -18.497 1.00 84.06 123 VAL A CA 1
ATOM 947 C C . VAL A 1 123 ? -6.108 -7.582 -18.103 1.00 84.06 123 VAL A C 1
ATOM 949 O O . VAL A 1 123 ? -7.121 -7.371 -18.767 1.00 84.06 123 VAL A O 1
ATOM 952 N N . GLU A 1 124 ? -6.136 -8.303 -16.977 1.00 84.25 124 GLU A N 1
ATOM 953 C CA . GLU A 1 124 ? -7.345 -8.974 -16.475 1.00 84.25 124 GLU A CA 1
ATOM 954 C C . GLU A 1 124 ? -8.525 -7.994 -16.335 1.00 84.25 124 GLU A C 1
ATOM 956 O O . GLU A 1 124 ? -9.669 -8.316 -16.670 1.00 84.25 124 GLU A O 1
ATOM 961 N N . MET A 1 125 ? -8.267 -6.764 -15.875 1.00 81.06 125 MET A N 1
ATOM 962 C CA . MET A 1 125 ? -9.298 -5.727 -15.767 1.00 81.06 125 MET A CA 1
ATOM 963 C C . MET A 1 125 ? -9.769 -5.175 -17.114 1.00 81.06 125 MET A C 1
ATOM 965 O O . MET A 1 125 ? -10.959 -4.863 -17.248 1.00 81.06 125 MET A O 1
ATOM 969 N 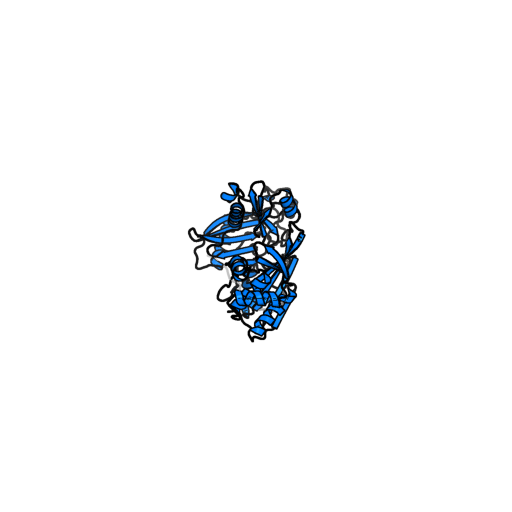N . ALA A 1 126 ? -8.862 -5.005 -18.076 1.00 83.25 126 ALA A N 1
ATOM 970 C CA . ALA A 1 126 ? -9.198 -4.566 -19.426 1.00 83.25 126 ALA A CA 1
ATOM 971 C C . ALA A 1 126 ? -10.095 -5.611 -20.111 1.00 83.25 126 ALA A C 1
ATOM 973 O O . ALA A 1 126 ? -11.210 -5.296 -20.544 1.00 83.25 126 ALA A O 1
ATOM 974 N N . GLU A 1 127 ? -9.674 -6.875 -20.084 1.00 86.69 127 GLU A N 1
ATOM 975 C CA . GLU A 1 127 ? -10.402 -8.006 -20.659 1.00 86.69 127 GLU A CA 1
ATOM 976 C C . GLU A 1 127 ? -11.776 -8.202 -20.007 1.00 86.69 127 GLU A C 1
ATOM 978 O O . GLU A 1 127 ? -12.784 -8.371 -20.699 1.00 86.69 127 GLU A O 1
ATOM 983 N N . ALA A 1 128 ? -11.867 -8.099 -18.674 1.00 84.19 128 ALA A N 1
ATOM 984 C CA . ALA A 1 128 ? -13.135 -8.209 -17.947 1.00 84.19 128 ALA A CA 1
ATOM 985 C C . ALA A 1 128 ? -14.173 -7.149 -18.363 1.00 84.19 128 ALA A C 1
ATOM 987 O O . ALA A 1 128 ? -15.373 -7.315 -18.118 1.00 84.19 128 ALA A O 1
ATOM 988 N N . LYS A 1 129 ? -13.729 -6.056 -18.992 1.00 80.50 129 LYS A N 1
ATOM 989 C CA . LYS A 1 129 ? -14.577 -4.988 -19.533 1.00 80.50 129 LYS A CA 1
ATOM 990 C C . LYS A 1 129 ? -14.705 -5.027 -21.058 1.00 80.50 129 LYS A C 1
ATOM 992 O O . LYS A 1 129 ? -15.347 -4.141 -21.619 1.00 80.50 129 LYS A O 1
ATOM 997 N N . GLY A 1 130 ? -14.179 -6.066 -21.707 1.00 84.75 130 GLY A N 1
ATOM 998 C CA . GLY A 1 130 ? -14.265 -6.269 -23.152 1.00 84.75 130 GLY A CA 1
ATOM 999 C C . GLY A 1 130 ? -13.375 -5.325 -23.957 1.00 84.75 130 GLY A C 1
ATOM 1000 O O . GLY A 1 130 ? -13.743 -4.971 -25.074 1.00 84.75 130 GLY A O 1
ATOM 1001 N N . VAL A 1 131 ? -12.263 -4.873 -23.372 1.00 85.50 131 VAL A N 1
ATOM 1002 C CA . VAL A 1 131 ? -11.219 -4.125 -24.079 1.00 85.50 131 VAL A CA 1
ATOM 1003 C C . VAL A 1 131 ? -10.265 -5.127 -24.728 1.00 85.50 131 VAL A C 1
ATOM 1005 O O . VAL A 1 131 ? -9.788 -6.032 -24.047 1.00 85.50 131 VAL A O 1
ATOM 1008 N N . ASP A 1 132 ? -9.991 -4.953 -26.021 1.00 86.81 132 ASP A N 1
ATOM 1009 C CA . ASP A 1 132 ? -8.954 -5.718 -26.721 1.00 86.81 132 ASP A CA 1
ATOM 1010 C C . ASP A 1 132 ? -7.571 -5.238 -26.254 1.00 86.81 132 ASP A C 1
ATOM 1012 O O . ASP A 1 132 ? -7.316 -4.033 -26.207 1.00 86.81 132 ASP A O 1
ATOM 1016 N N . VAL A 1 133 ? -6.696 -6.170 -25.883 1.00 85.25 133 VAL A N 1
ATOM 1017 C CA . VAL A 1 133 ? -5.346 -5.882 -25.381 1.00 85.25 133 VAL A CA 1
ATOM 1018 C C . VAL A 1 133 ? -4.335 -6.108 -26.500 1.00 85.25 133 VAL A C 1
ATOM 1020 O O . VAL A 1 133 ? -4.405 -7.107 -27.216 1.00 85.25 133 VAL A O 1
ATOM 1023 N N . ASP A 1 134 ? -3.398 -5.176 -26.665 1.00 86.75 134 ASP A N 1
ATOM 1024 C CA . ASP A 1 134 ? -2.382 -5.273 -27.707 1.00 86.75 134 ASP A CA 1
ATOM 1025 C C . ASP A 1 134 ? -1.285 -6.286 -27.357 1.00 86.75 134 ASP A C 1
ATOM 1027 O O . ASP A 1 134 ? -0.890 -6.476 -26.205 1.00 86.75 134 ASP A O 1
ATOM 1031 N N . SER A 1 135 ? -0.719 -6.907 -28.394 1.00 81.75 135 SER A N 1
ATOM 1032 C CA . SER A 1 135 ? 0.293 -7.964 -28.242 1.00 81.75 135 SER A CA 1
ATOM 1033 C C . SER A 1 135 ? 1.583 -7.528 -27.528 1.00 81.75 135 SER A C 1
ATOM 1035 O O . SER A 1 135 ? 2.314 -8.375 -27.022 1.00 81.75 135 SER A O 1
ATOM 1037 N N . THR A 1 136 ? 1.899 -6.230 -27.483 1.00 79.94 136 THR A N 1
ATOM 1038 C CA . THR A 1 136 ? 3.033 -5.696 -26.705 1.00 79.94 136 THR A CA 1
ATOM 1039 C C . THR A 1 136 ? 2.824 -5.924 -25.211 1.00 79.94 136 THR A C 1
ATOM 1041 O O . THR A 1 136 ? 3.732 -6.369 -24.514 1.00 79.94 136 THR A O 1
ATOM 1044 N N . VAL A 1 137 ? 1.594 -5.722 -24.746 1.00 80.94 137 VAL A N 1
ATOM 1045 C CA . VAL A 1 137 ? 1.187 -5.876 -23.351 1.00 80.94 137 VAL A CA 1
ATOM 1046 C C . VAL A 1 137 ? 1.125 -7.350 -22.975 1.00 80.94 137 VAL A C 1
ATOM 1048 O O . VAL A 1 137 ? 1.650 -7.740 -21.933 1.00 80.94 137 VAL A O 1
ATOM 1051 N N . GLU A 1 138 ? 0.584 -8.188 -23.865 1.00 75.38 138 GLU A N 1
ATOM 1052 C CA . GLU A 1 138 ? 0.590 -9.649 -23.704 1.00 75.38 138 GLU A CA 1
ATOM 1053 C C . GLU A 1 138 ? 2.015 -10.215 -23.582 1.00 75.38 138 GLU A C 1
ATOM 1055 O O . GLU A 1 138 ? 2.257 -11.139 -22.806 1.00 75.38 138 GLU A O 1
ATOM 1060 N N . ASN A 1 139 ? 2.970 -9.644 -24.327 1.00 73.06 139 ASN A N 1
ATOM 1061 C CA . ASN A 1 139 ? 4.383 -10.033 -24.294 1.00 73.06 139 ASN A CA 1
ATOM 1062 C C . ASN A 1 139 ? 5.209 -9.281 -23.238 1.00 73.06 139 ASN A C 1
ATOM 1064 O O . ASN A 1 139 ? 6.427 -9.449 -23.216 1.00 73.06 139 ASN A O 1
ATOM 1068 N N . LYS A 1 140 ? 4.570 -8.469 -22.383 1.00 74.94 140 LYS A N 1
ATOM 1069 C CA . LYS A 1 140 ? 5.210 -7.667 -21.324 1.00 74.94 140 LYS A CA 1
ATOM 1070 C C . LYS A 1 140 ? 6.234 -6.627 -21.810 1.00 74.94 140 LYS A C 1
ATOM 1072 O O . LYS A 1 140 ? 6.960 -6.050 -21.006 1.00 74.94 140 LYS A O 1
ATOM 1077 N N . ASP A 1 141 ? 6.225 -6.301 -23.100 1.00 79.38 141 ASP A N 1
ATOM 1078 C CA . ASP A 1 141 ? 7.005 -5.207 -23.692 1.00 79.38 141 ASP A CA 1
ATOM 1079 C C . ASP A 1 141 ? 6.217 -3.888 -23.590 1.00 79.38 141 ASP A C 1
ATOM 1081 O O . ASP A 1 141 ? 5.767 -3.309 -24.580 1.00 79.38 141 ASP A O 1
ATOM 1085 N N . VAL A 1 142 ? 5.944 -3.478 -22.348 1.00 85.62 142 VAL A N 1
ATOM 1086 C CA . VAL A 1 142 ? 5.021 -2.390 -21.982 1.00 85.62 142 VAL A CA 1
ATOM 1087 C C . VAL A 1 142 ? 5.744 -1.360 -21.116 1.00 85.62 142 VAL A C 1
ATOM 1089 O O . VAL A 1 142 ? 6.630 -1.695 -20.329 1.00 85.62 142 VAL A O 1
ATOM 1092 N N . LYS A 1 143 ? 5.334 -0.092 -21.209 1.00 84.56 143 LYS A N 1
ATOM 1093 C CA . LYS A 1 143 ? 5.751 0.944 -20.258 1.00 84.56 143 LYS A CA 1
ATOM 1094 C C . LYS A 1 143 ? 4.814 0.951 -19.053 1.00 84.56 143 LYS A C 1
ATOM 1096 O O . LYS A 1 143 ? 3.608 1.133 -19.204 1.00 84.56 143 LYS A O 1
ATOM 1101 N N . VAL A 1 144 ? 5.370 0.806 -17.852 1.00 91.31 144 VAL A N 1
ATOM 1102 C CA . VAL A 1 144 ? 4.638 1.096 -16.612 1.00 91.31 144 VAL A CA 1
ATOM 1103 C C . VAL A 1 144 ? 4.974 2.519 -16.193 1.00 91.31 144 VAL A C 1
ATOM 1105 O O . VAL A 1 144 ? 6.144 2.830 -15.989 1.00 91.31 144 VAL A O 1
ATOM 1108 N N . ILE A 1 145 ? 3.969 3.377 -16.039 1.00 88.69 145 ILE A N 1
ATOM 1109 C CA . ILE A 1 145 ? 4.167 4.784 -15.665 1.00 88.69 145 ILE A CA 1
ATOM 1110 C C . ILE A 1 145 ? 3.653 5.005 -14.245 1.00 88.69 145 ILE A C 1
ATOM 1112 O O . ILE A 1 145 ? 2.492 4.715 -13.949 1.00 88.69 145 ILE A O 1
ATOM 1116 N N . GLU A 1 146 ? 4.495 5.528 -13.357 1.00 88.62 146 GLU A N 1
ATOM 1117 C CA . GLU A 1 146 ? 4.050 6.031 -12.059 1.00 88.62 146 GLU A CA 1
ATOM 1118 C C . GLU A 1 146 ? 3.269 7.337 -12.246 1.00 88.62 146 GLU A C 1
ATOM 1120 O O . GLU A 1 146 ? 3.780 8.317 -12.785 1.00 88.62 146 GLU A O 1
ATOM 1125 N N . VAL A 1 147 ? 2.023 7.353 -11.771 1.00 84.69 147 VAL A N 1
ATOM 1126 C CA . VAL A 1 147 ? 1.110 8.500 -11.936 1.00 84.69 147 VAL A CA 1
ATOM 1127 C C . VAL A 1 147 ? 0.783 9.190 -10.615 1.00 84.69 147 VAL A C 1
ATOM 1129 O O . VAL A 1 147 ? 0.491 10.384 -10.579 1.00 84.69 147 VAL A O 1
ATOM 1132 N N . GLU A 1 148 ? 0.832 8.448 -9.511 1.00 85.56 148 GLU A N 1
ATOM 1133 C CA . GLU A 1 148 ? 0.626 8.935 -8.148 1.00 85.56 148 GLU A CA 1
ATOM 1134 C C . GLU A 1 148 ? 1.436 8.030 -7.194 1.00 85.56 148 GLU A C 1
ATOM 1136 O O . GLU A 1 148 ? 1.746 6.891 -7.554 1.00 85.56 148 GLU A O 1
ATOM 1141 N N . PRO A 1 149 ? 1.738 8.457 -5.954 1.00 85.31 149 PRO A N 1
ATOM 1142 C CA . PRO A 1 149 ? 2.434 7.602 -4.995 1.00 85.31 149 PRO A CA 1
ATOM 1143 C C . PRO A 1 149 ? 1.742 6.241 -4.818 1.00 85.31 149 PRO A C 1
ATOM 1145 O O . PRO A 1 149 ? 0.579 6.184 -4.405 1.00 85.31 149 PRO A O 1
ATOM 1148 N N . LEU A 1 150 ? 2.487 5.156 -5.078 1.00 88.06 150 LEU A N 1
ATOM 1149 C CA . LEU A 1 150 ? 2.028 3.752 -5.040 1.00 88.06 150 LEU A CA 1
ATOM 1150 C C . LEU A 1 150 ? 0.993 3.373 -6.110 1.00 88.06 150 LEU A C 1
ATOM 1152 O O . LEU A 1 150 ? 0.269 2.385 -5.942 1.00 88.06 150 LEU A O 1
ATOM 1156 N N . LYS A 1 151 ? 0.893 4.158 -7.185 1.00 88.19 151 LYS A N 1
ATOM 1157 C CA . LYS A 1 151 ? -0.047 3.913 -8.273 1.00 88.19 151 LYS A CA 1
ATOM 1158 C C . LYS A 1 151 ? 0.603 4.039 -9.627 1.00 88.19 151 LYS A C 1
ATOM 1160 O O . LYS A 1 151 ? 1.326 4.987 -9.930 1.00 88.19 151 LYS A O 1
ATOM 1165 N N . TYR A 1 152 ? 0.233 3.085 -10.458 1.00 88.94 152 TYR A N 1
ATOM 1166 C CA . TYR A 1 152 ? 0.863 2.859 -11.738 1.00 88.94 152 TYR A CA 1
ATOM 1167 C C . TYR A 1 152 ? -0.203 2.780 -12.809 1.00 88.94 152 TYR A C 1
ATOM 1169 O O . TYR A 1 152 ? -1.324 2.338 -12.547 1.00 88.94 152 TYR A O 1
ATOM 1177 N N . SER A 1 153 ? 0.154 3.209 -14.004 1.00 87.94 153 SER A N 1
ATOM 1178 C CA . SER A 1 153 ? -0.665 3.080 -15.192 1.00 87.94 153 SER A CA 1
ATOM 1179 C C . SER A 1 153 ? 0.045 2.217 -16.224 1.00 87.94 153 SER A C 1
ATOM 1181 O O . SER A 1 153 ? 1.277 2.188 -16.289 1.00 87.94 153 SER A O 1
ATOM 1183 N N . VAL A 1 154 ? -0.760 1.477 -16.976 1.00 89.62 154 VAL A N 1
ATOM 1184 C CA . VAL A 1 154 ? -0.337 0.610 -18.067 1.00 89.62 154 VAL A CA 1
ATOM 1185 C C . VAL A 1 154 ? -1.226 0.923 -19.259 1.00 89.62 154 VAL A C 1
ATOM 1187 O O . VAL A 1 154 ? -2.454 0.850 -19.161 1.00 89.62 154 VAL A O 1
ATOM 1190 N N . GLU A 1 155 ? -0.612 1.304 -20.371 1.00 86.25 155 GLU A N 1
ATOM 1191 C CA . GLU A 1 155 ? -1.292 1.396 -21.658 1.00 86.25 155 GLU A CA 1
ATOM 1192 C C . GLU A 1 155 ? -1.556 -0.024 -22.163 1.00 86.25 155 GLU A C 1
ATOM 1194 O O . GLU A 1 155 ? -0.622 -0.802 -22.342 1.00 86.25 155 GLU A O 1
ATOM 1199 N N . VAL A 1 156 ? -2.833 -0.390 -22.306 1.00 84.75 156 VAL A N 1
ATOM 1200 C CA . VAL A 1 156 ? -3.237 -1.741 -22.736 1.00 84.75 156 VAL A CA 1
ATOM 1201 C C . VAL A 1 156 ? -3.475 -1.825 -24.247 1.00 84.75 156 VAL A C 1
ATOM 1203 O O . VAL A 1 156 ? -3.455 -2.920 -24.803 1.00 84.75 156 VAL A O 1
ATOM 1206 N N . ASN A 1 157 ? -3.710 -0.677 -24.890 1.00 81.81 157 ASN A N 1
ATOM 1207 C CA . ASN A 1 157 ? -3.710 -0.461 -26.338 1.00 81.81 157 ASN A CA 1
ATOM 1208 C C . ASN A 1 157 ? -3.622 1.047 -26.647 1.00 81.81 157 ASN A C 1
ATOM 1210 O O . ASN A 1 157 ? -3.769 1.850 -25.724 1.00 81.81 157 ASN A O 1
ATOM 1214 N N . ASP A 1 158 ? -3.535 1.411 -27.935 1.00 78.38 158 ASP A N 1
ATOM 1215 C CA . ASP A 1 158 ? -3.464 2.798 -28.458 1.00 78.38 158 ASP A CA 1
ATOM 1216 C C . ASP A 1 158 ? -4.490 3.800 -27.865 1.00 78.38 158 ASP A C 1
ATOM 1218 O O . ASP A 1 158 ? -4.374 5.014 -28.043 1.00 78.38 158 ASP A O 1
ATOM 1222 N N . THR A 1 159 ? -5.572 3.321 -27.246 1.00 74.19 159 THR A N 1
ATOM 1223 C CA . THR A 1 159 ? -6.696 4.146 -26.773 1.00 74.19 159 THR A CA 1
ATOM 1224 C C . THR A 1 159 ? -7.039 3.969 -25.298 1.00 74.19 159 THR A C 1
ATOM 1226 O O . THR A 1 159 ? -7.872 4.721 -24.781 1.00 74.19 159 THR A O 1
ATOM 1229 N N . VAL A 1 160 ? -6.455 2.981 -24.614 1.00 79.44 160 VAL A N 1
ATOM 1230 C CA . VAL A 1 160 ? -6.862 2.606 -23.258 1.00 79.44 160 VAL A CA 1
ATOM 1231 C C . VAL A 1 160 ? -5.664 2.510 -22.330 1.00 79.44 160 VAL A C 1
ATOM 1233 O O . VAL A 1 160 ? -4.745 1.721 -22.530 1.00 79.44 160 VAL A O 1
ATOM 1236 N N . THR A 1 161 ? -5.762 3.239 -21.224 1.00 83.31 161 THR A N 1
ATOM 1237 C CA . THR A 1 161 ? -4.843 3.152 -20.093 1.00 83.31 161 THR A CA 1
ATOM 1238 C C . THR A 1 161 ? -5.599 2.645 -18.871 1.00 83.31 161 THR A C 1
ATOM 1240 O O . THR A 1 161 ? -6.697 3.113 -18.554 1.00 83.31 161 THR A O 1
ATOM 1243 N N . VAL A 1 162 ? -5.009 1.690 -18.157 1.00 82.62 162 VAL A N 1
ATOM 1244 C CA . VAL A 1 162 ? -5.568 1.127 -16.925 1.00 82.62 162 VAL A CA 1
ATOM 1245 C C . VAL A 1 162 ? -4.641 1.446 -15.764 1.00 82.62 162 VAL A C 1
ATOM 1247 O O . VAL A 1 162 ? -3.429 1.273 -15.860 1.00 82.62 162 VAL A O 1
ATOM 1250 N N . THR A 1 163 ? -5.205 1.908 -14.650 1.00 81.44 163 THR A N 1
ATOM 1251 C CA . THR A 1 163 ? -4.440 2.148 -13.423 1.00 81.44 163 THR A CA 1
ATOM 1252 C C . THR A 1 163 ? -4.496 0.952 -12.476 1.00 81.44 163 THR A C 1
ATOM 1254 O O . THR A 1 163 ? -5.450 0.169 -12.480 1.00 81.44 163 THR A O 1
ATOM 1257 N N . SER A 1 164 ? -3.512 0.855 -11.583 1.00 74.81 164 SER A N 1
ATOM 1258 C CA . SER A 1 164 ? -3.444 -0.157 -10.520 1.00 74.81 164 SER A CA 1
ATOM 1259 C C . SER A 1 164 ? -4.603 -0.097 -9.508 1.00 74.81 164 SER A C 1
ATOM 1261 O O . SER A 1 164 ? -4.761 -1.017 -8.712 1.00 74.81 164 SER A O 1
ATOM 1263 N N . ASP A 1 165 ? -5.417 0.965 -9.546 1.00 71.00 165 ASP A N 1
ATOM 1264 C CA . ASP A 1 165 ? -6.636 1.163 -8.746 1.00 71.00 165 ASP A CA 1
ATOM 1265 C C . ASP A 1 165 ? -7.920 0.762 -9.505 1.00 71.00 165 ASP A C 1
ATOM 1267 O O . ASP A 1 165 ? -9.035 1.080 -9.080 1.00 71.00 165 ASP A O 1
ATOM 1271 N N . ASN A 1 166 ? -7.784 0.072 -10.641 1.00 69.06 166 ASN A N 1
ATOM 1272 C CA . ASN A 1 166 ? -8.874 -0.375 -11.516 1.00 69.06 166 ASN A CA 1
ATOM 1273 C C . ASN A 1 166 ? -9.635 0.772 -12.217 1.00 69.06 166 ASN A C 1
ATOM 1275 O O . ASN A 1 166 ? -10.779 0.589 -12.664 1.00 69.06 166 ASN A O 1
ATOM 1279 N N . GLU A 1 167 ? -9.020 1.954 -12.325 1.00 77.69 167 GLU A N 1
ATOM 1280 C CA . GLU A 1 167 ? -9.546 3.073 -13.110 1.00 77.69 167 GLU A CA 1
ATOM 1281 C C . GLU A 1 167 ? -9.160 2.874 -14.579 1.00 77.69 167 GLU A C 1
ATOM 1283 O O . GLU A 1 167 ? -8.001 2.608 -14.885 1.00 77.69 167 GLU A O 1
ATOM 1288 N N . ILE A 1 168 ? -10.144 2.953 -15.477 1.00 77.06 168 ILE A N 1
ATOM 1289 C CA . ILE A 1 168 ? -9.915 2.867 -16.922 1.00 77.06 168 ILE A CA 1
ATOM 1290 C C . ILE A 1 168 ? -10.087 4.254 -17.510 1.00 77.06 168 ILE A C 1
ATOM 1292 O O . ILE A 1 168 ? -11.126 4.881 -17.300 1.00 77.06 168 ILE A O 1
ATOM 1296 N N . LEU A 1 169 ? -9.083 4.675 -18.267 1.00 79.31 169 LEU A N 1
ATOM 1297 C CA . LEU A 1 169 ? -9.055 5.900 -19.047 1.00 79.31 169 LEU A CA 1
ATOM 1298 C C . LEU A 1 169 ? -9.135 5.487 -20.516 1.00 79.31 169 LEU A C 1
ATOM 1300 O O . LEU A 1 169 ? -8.357 4.649 -20.961 1.00 79.31 169 LEU A O 1
ATOM 1304 N N . THR A 1 170 ? -10.127 6.005 -21.240 1.00 72.31 170 THR A N 1
ATOM 1305 C CA . THR A 1 170 ? -10.446 5.549 -22.615 1.00 72.31 170 THR A CA 1
ATOM 1306 C C . THR A 1 170 ? -10.284 6.644 -23.660 1.00 72.31 170 THR A C 1
ATOM 1308 O O . THR A 1 170 ? -10.671 6.474 -24.816 1.00 72.31 170 THR A O 1
ATOM 1311 N N . THR A 1 171 ? -9.781 7.807 -23.252 1.00 69.31 171 THR A N 1
ATOM 1312 C CA . THR A 1 171 ? -9.526 8.920 -24.157 1.00 69.31 171 THR A CA 1
ATOM 1313 C C . THR A 1 171 ? -8.113 9.443 -23.963 1.00 69.31 171 THR A C 1
ATOM 1315 O O . THR A 1 171 ? -7.659 9.638 -22.839 1.00 69.31 171 THR A O 1
ATOM 1318 N N . GLU A 1 172 ? -7.447 9.752 -25.074 1.00 73.12 172 GLU A N 1
ATOM 1319 C CA . GLU A 1 172 ? -6.116 10.373 -25.101 1.00 73.12 172 GLU A CA 1
ATOM 1320 C C . GLU A 1 172 ? -6.065 11.656 -24.247 1.00 73.12 172 GLU A C 1
ATOM 1322 O O . GLU A 1 172 ? -5.075 11.942 -23.585 1.00 73.12 172 GLU A O 1
ATOM 1327 N N . GLN A 1 173 ? -7.171 12.408 -24.180 1.00 73.31 173 GLN A N 1
ATOM 1328 C CA . GLN A 1 173 ? -7.280 13.605 -23.340 1.00 73.31 173 GLN A CA 1
ATOM 1329 C C . GLN A 1 173 ? -7.220 13.294 -21.839 1.00 73.31 173 GLN A C 1
ATOM 1331 O O . GLN A 1 173 ? -6.561 14.026 -21.107 1.00 73.31 173 GLN A O 1
ATOM 1336 N N . GLU A 1 174 ? -7.878 12.226 -21.379 1.00 76.38 174 GLU A N 1
ATOM 1337 C CA . GLU A 1 174 ? -7.819 11.797 -19.975 1.00 76.38 174 GLU A CA 1
ATOM 1338 C C . GLU A 1 174 ? -6.405 11.351 -19.588 1.00 76.38 174 GLU A C 1
ATOM 1340 O O . GLU A 1 174 ? -5.960 11.638 -18.476 1.00 76.38 174 GLU A O 1
ATOM 1345 N N . VAL A 1 175 ? -5.695 10.696 -20.511 1.00 74.62 175 VAL A N 1
ATOM 1346 C CA . VAL A 1 175 ? -4.304 10.267 -20.319 1.00 74.62 175 VAL A CA 1
ATOM 1347 C C . VAL A 1 175 ? -3.377 11.479 -20.229 1.00 74.62 175 VAL A C 1
ATOM 1349 O O . VAL A 1 175 ? -2.710 11.655 -19.212 1.00 74.62 175 VAL A O 1
ATOM 1352 N N . ILE A 1 176 ? -3.441 12.395 -21.202 1.00 75.81 176 ILE A N 1
ATOM 1353 C CA . ILE A 1 176 ? -2.635 13.629 -21.215 1.00 75.81 176 ILE A CA 1
ATOM 1354 C C . ILE A 1 176 ? -2.888 14.477 -19.962 1.00 75.81 176 ILE A C 1
ATOM 1356 O O . ILE A 1 176 ? -1.962 15.050 -19.379 1.00 75.81 176 ILE A O 1
ATOM 1360 N N . GLU A 1 177 ? -4.150 14.611 -19.541 1.00 78.31 177 GLU A N 1
ATOM 1361 C CA . GLU A 1 177 ? -4.478 15.349 -18.322 1.00 78.31 177 GLU A CA 1
ATOM 1362 C C . GLU A 1 177 ? -3.923 14.655 -17.082 1.00 78.31 177 GLU A C 1
ATOM 1364 O O . GLU A 1 177 ? -3.365 15.341 -16.226 1.00 78.31 177 GLU A O 1
ATOM 1369 N N . MET A 1 178 ? -4.024 13.326 -16.989 1.00 79.81 178 MET A N 1
ATOM 1370 C CA . MET A 1 178 ? -3.429 12.549 -15.903 1.00 79.81 178 MET A CA 1
ATOM 1371 C C . MET A 1 178 ? -1.909 12.748 -15.851 1.00 79.81 178 MET A C 1
ATOM 1373 O O . MET A 1 178 ? -1.397 13.141 -14.808 1.00 79.81 178 MET A O 1
ATOM 1377 N N . GLU A 1 179 ? -1.197 12.568 -16.960 1.00 75.62 179 GLU A N 1
ATOM 1378 C CA . GLU A 1 179 ? 0.264 12.713 -17.037 1.00 75.62 179 GLU A CA 1
ATOM 1379 C C . GLU A 1 179 ? 0.721 14.117 -16.642 1.00 75.62 179 GLU A C 1
ATOM 1381 O O . GLU A 1 179 ? 1.553 14.290 -15.751 1.00 75.62 179 GLU A O 1
ATOM 1386 N N . LYS A 1 180 ? 0.103 15.157 -17.216 1.00 77.50 180 LYS A N 1
ATOM 1387 C CA . LYS A 1 180 ? 0.409 16.555 -16.872 1.00 77.50 180 LYS A CA 1
ATOM 1388 C C . LYS A 1 180 ? 0.201 16.843 -15.387 1.00 77.50 180 LYS A C 1
ATOM 1390 O O . LYS A 1 180 ? 0.845 17.724 -14.807 1.00 77.50 180 LYS A O 1
ATOM 1395 N N . ASN A 1 181 ? -0.760 16.155 -14.789 1.00 79.50 181 ASN A N 1
ATOM 1396 C CA . ASN A 1 181 ? -1.177 16.389 -13.429 1.00 79.50 181 ASN A CA 1
ATOM 1397 C C . ASN A 1 181 ? -0.511 15.474 -12.402 1.00 79.50 181 ASN A C 1
ATOM 1399 O O . ASN A 1 181 ? -0.656 15.767 -11.211 1.00 79.50 181 ASN A O 1
ATOM 1403 N N . ALA A 1 182 ? 0.177 14.421 -12.830 1.00 78.38 182 ALA A N 1
ATOM 1404 C CA . ALA A 1 182 ? 0.932 13.551 -11.954 1.00 78.38 182 ALA A CA 1
ATOM 1405 C C . ALA A 1 182 ? 1.988 14.370 -11.200 1.00 78.38 182 ALA A C 1
ATOM 1407 O O . ALA A 1 182 ? 2.663 15.252 -11.750 1.00 78.38 182 ALA A O 1
ATOM 1408 N N . GLU A 1 183 ? 2.098 14.129 -9.901 1.00 74.62 183 GLU A N 1
ATOM 1409 C CA . GLU A 1 183 ? 3.185 14.683 -9.102 1.00 74.62 183 GLU A CA 1
ATOM 1410 C C . GLU A 1 183 ? 4.303 13.654 -9.061 1.00 74.62 183 GLU A C 1
ATOM 1412 O O . GLU A 1 183 ? 4.065 12.494 -8.730 1.00 74.62 183 GLU A O 1
ATOM 1417 N N . ASP A 1 184 ? 5.519 14.084 -9.399 1.00 69.31 184 ASP A N 1
ATOM 1418 C CA . ASP A 1 184 ? 6.677 13.209 -9.291 1.00 69.31 184 ASP A CA 1
ATOM 1419 C C . ASP A 1 184 ? 6.905 12.898 -7.818 1.00 69.31 184 ASP A C 1
ATOM 1421 O O . ASP A 1 184 ? 6.869 13.802 -6.966 1.00 69.31 184 ASP A O 1
ATOM 1425 N N . VAL A 1 185 ? 7.205 11.636 -7.519 1.00 71.06 185 VAL A N 1
ATOM 1426 C CA . VAL A 1 185 ? 7.762 11.279 -6.221 1.00 71.06 185 VAL A CA 1
ATOM 1427 C C . VAL A 1 185 ? 9.070 12.044 -6.048 1.00 71.06 185 VAL A C 1
ATOM 1429 O O . VAL A 1 185 ? 10.122 11.705 -6.586 1.00 71.06 185 VAL A O 1
ATOM 1432 N N . THR A 1 186 ? 9.001 13.129 -5.281 1.00 65.56 186 THR A N 1
ATOM 1433 C CA . THR A 1 186 ? 10.136 14.009 -4.997 1.00 65.56 186 THR A CA 1
ATOM 1434 C C . THR A 1 186 ? 10.884 13.476 -3.794 1.00 65.56 186 THR A C 1
ATOM 1436 O O . THR A 1 186 ? 10.925 14.045 -2.704 1.00 65.56 186 THR A O 1
ATOM 1439 N N . VAL A 1 187 ? 11.488 12.321 -4.012 1.00 63.84 187 VAL A N 1
ATOM 1440 C CA . VAL A 1 187 ? 12.424 11.709 -3.092 1.00 63.84 187 VAL A CA 1
ATOM 1441 C C . VAL A 1 187 ? 13.630 11.398 -3.944 1.00 63.84 187 VAL A C 1
ATOM 1443 O O . VAL A 1 187 ? 13.558 10.524 -4.784 1.00 63.84 187 VAL A O 1
ATOM 1446 N N . THR A 1 188 ? 14.712 12.150 -3.786 1.00 67.69 188 THR A N 1
ATOM 1447 C CA . THR A 1 188 ? 15.943 11.927 -4.547 1.00 67.69 188 THR A CA 1
ATOM 1448 C C . THR A 1 188 ? 16.947 11.243 -3.638 1.00 67.69 188 THR A C 1
ATOM 1450 O O . THR A 1 188 ? 17.600 11.882 -2.807 1.00 67.69 188 THR A O 1
ATOM 1453 N N . ASN A 1 189 ? 17.058 9.929 -3.766 1.00 79.69 189 ASN A N 1
ATOM 1454 C CA . ASN A 1 189 ? 18.207 9.188 -3.293 1.00 79.69 189 ASN A CA 1
ATOM 1455 C C . ASN A 1 189 ? 19.436 9.825 -3.951 1.00 79.69 189 ASN A C 1
ATOM 1457 O O . ASN A 1 189 ? 19.482 9.957 -5.171 1.00 79.69 189 ASN A O 1
ATOM 1461 N N . SER A 1 190 ? 20.422 10.235 -3.150 1.00 81.38 190 SER A N 1
ATOM 1462 C CA . SER A 1 190 ? 21.642 10.892 -3.639 1.00 81.38 190 SER A CA 1
ATOM 1463 C C . SER A 1 190 ? 22.415 10.054 -4.659 1.00 81.38 190 SER A C 1
ATOM 1465 O O . SER A 1 190 ? 23.257 10.579 -5.379 1.00 81.38 190 SER A O 1
ATOM 1467 N N . GLU A 1 191 ? 22.156 8.750 -4.697 1.00 86.56 191 GLU A N 1
ATOM 1468 C CA . GLU A 1 191 ? 22.749 7.818 -5.646 1.00 86.56 191 GLU A CA 1
ATOM 1469 C C . GLU A 1 191 ? 22.117 7.937 -7.048 1.00 86.56 191 GLU A C 1
ATOM 1471 O O . GLU A 1 191 ? 22.813 7.686 -8.027 1.00 86.56 191 GLU A O 1
ATOM 1476 N N . PHE A 1 192 ? 20.858 8.371 -7.180 1.00 86.12 192 PHE A N 1
ATOM 1477 C CA . PHE A 1 192 ? 20.134 8.464 -8.457 1.00 86.12 192 PHE A CA 1
ATOM 1478 C C . PHE A 1 192 ? 20.454 9.745 -9.229 1.00 86.12 192 PHE A C 1
ATOM 1480 O O . PHE A 1 192 ? 20.467 10.833 -8.651 1.00 86.12 192 PHE A O 1
ATOM 1487 N N . VAL A 1 193 ? 20.749 9.632 -10.525 1.00 82.44 193 VAL A N 1
ATOM 1488 C CA . VAL A 1 193 ? 21.039 10.776 -11.409 1.00 82.44 193 VAL A CA 1
ATOM 1489 C C . VAL A 1 193 ? 19.747 11.245 -12.062 1.00 82.44 193 VAL A C 1
ATOM 1491 O O . VAL A 1 193 ? 19.087 10.449 -12.719 1.00 82.44 193 VAL A O 1
ATOM 1494 N N . THR A 1 194 ? 19.391 12.522 -11.912 1.00 77.88 194 THR A N 1
ATOM 1495 C CA . THR A 1 194 ? 18.210 13.074 -12.596 1.00 77.88 194 THR A CA 1
ATOM 1496 C C . THR A 1 194 ? 18.540 13.499 -14.023 1.00 77.88 194 THR A C 1
ATOM 1498 O O . THR A 1 194 ? 19.675 13.882 -14.317 1.00 77.88 194 THR A O 1
ATOM 1501 N N . ASP A 1 195 ? 17.539 13.544 -14.904 1.00 70.38 195 ASP A N 1
ATOM 1502 C CA . ASP A 1 195 ? 17.737 14.037 -16.276 1.00 70.38 195 ASP A CA 1
ATOM 1503 C C . ASP A 1 195 ? 18.268 15.466 -16.311 1.00 70.38 195 ASP A C 1
ATOM 1505 O O . ASP A 1 195 ? 19.174 15.777 -17.071 1.00 70.38 195 ASP A O 1
ATOM 1509 N N . SER A 1 196 ? 17.784 16.332 -15.420 1.00 71.75 196 SER A N 1
ATOM 1510 C CA . SER A 1 196 ? 18.265 17.713 -15.317 1.00 71.75 196 SER A CA 1
ATOM 1511 C C . SER A 1 196 ? 19.737 17.829 -14.904 1.00 71.75 196 SER A C 1
ATOM 1513 O O . SER A 1 196 ? 20.396 18.812 -15.252 1.00 71.75 196 SER A O 1
ATOM 1515 N N . GLU A 1 197 ? 20.262 16.865 -14.143 1.00 72.12 197 GLU A N 1
ATOM 1516 C CA . GLU A 1 197 ? 21.686 16.771 -13.817 1.00 72.12 197 GLU A CA 1
ATOM 1517 C C . GLU A 1 197 ? 22.467 16.199 -14.994 1.00 72.12 197 GLU A C 1
ATOM 1519 O O . GLU A 1 197 ? 23.566 16.667 -15.289 1.00 72.12 197 GLU A O 1
ATOM 1524 N N . LEU A 1 198 ? 21.891 15.218 -15.686 1.00 69.81 198 LEU A N 1
ATOM 1525 C CA . LEU A 1 198 ? 22.518 14.623 -16.846 1.00 69.81 198 LEU A CA 1
ATOM 1526 C C . LEU A 1 198 ? 22.636 15.632 -17.988 1.00 69.81 198 LEU A C 1
ATOM 1528 O O . LEU A 1 198 ? 23.741 15.770 -18.496 1.00 69.81 198 LEU A O 1
ATOM 1532 N N . ASP A 1 199 ? 21.582 16.398 -18.290 1.00 68.94 199 ASP A N 1
ATOM 1533 C CA . ASP A 1 199 ? 21.526 17.507 -19.259 1.00 68.94 199 ASP A CA 1
ATOM 1534 C C . ASP A 1 199 ? 22.640 18.543 -19.035 1.00 68.94 199 ASP A C 1
ATOM 1536 O O . ASP A 1 199 ? 23.243 19.045 -19.985 1.00 68.94 199 ASP A O 1
ATOM 1540 N N . GLN A 1 200 ? 22.979 18.826 -17.772 1.00 67.25 200 GLN A N 1
ATOM 1541 C CA . GLN A 1 200 ? 24.095 19.713 -17.414 1.00 67.25 200 GLN A CA 1
ATOM 1542 C C . GLN A 1 200 ? 25.473 19.096 -17.699 1.00 67.25 200 GLN A C 1
ATOM 1544 O O . GLN A 1 200 ? 26.445 19.829 -17.887 1.00 67.25 200 GLN A O 1
ATOM 1549 N N . LEU A 1 201 ? 25.562 17.766 -17.745 1.00 62.06 201 LEU A N 1
ATOM 1550 C CA . LEU A 1 201 ? 26.768 16.996 -18.061 1.00 62.06 201 LEU A CA 1
ATOM 1551 C C . LEU A 1 201 ? 26.901 16.697 -19.576 1.00 62.06 201 LEU A C 1
ATOM 1553 O O . LEU A 1 201 ? 27.954 16.232 -20.016 1.00 62.06 201 LEU A O 1
ATOM 1557 N N . VAL A 1 202 ? 25.887 16.978 -20.413 1.00 53.22 202 VAL A N 1
ATOM 1558 C CA . VAL A 1 202 ? 25.840 16.602 -21.852 1.00 53.22 202 VAL A CA 1
ATOM 1559 C C . VAL A 1 202 ? 26.660 17.524 -22.761 1.00 53.22 202 VAL A C 1
ATOM 1561 O O . VAL A 1 202 ? 26.182 18.043 -23.766 1.00 53.22 202 VAL A O 1
ATOM 1564 N N . SER A 1 203 ? 27.953 17.674 -22.486 1.00 52.34 203 SER A N 1
ATOM 1565 C CA . SER A 1 203 ? 28.894 17.965 -23.580 1.00 52.34 203 SER A CA 1
ATOM 1566 C C . SER A 1 203 ? 29.683 16.731 -24.033 1.00 52.34 203 SER A C 1
ATOM 1568 O O . SER A 1 203 ? 30.291 16.777 -25.104 1.00 52.34 203 SER A O 1
ATOM 1570 N N . THR A 1 204 ? 29.624 15.605 -23.295 1.00 52.34 204 THR A N 1
ATOM 1571 C CA . THR A 1 204 ? 30.369 14.376 -23.655 1.00 52.34 204 THR A CA 1
ATOM 1572 C C . THR A 1 204 ? 29.640 13.028 -23.465 1.00 52.34 204 THR A C 1
ATOM 1574 O O . THR A 1 204 ? 30.201 11.989 -23.830 1.00 52.34 204 THR A O 1
ATOM 1577 N N . SER A 1 205 ? 28.400 13.001 -22.954 1.00 54.91 205 SER A N 1
ATOM 1578 C CA . SER A 1 205 ? 27.663 11.745 -22.709 1.00 54.91 205 SER A CA 1
ATOM 1579 C C . SER A 1 205 ? 27.286 11.008 -24.007 1.00 54.91 205 SER A C 1
ATOM 1581 O O . SER A 1 205 ? 26.863 11.621 -24.985 1.00 54.91 205 SER A O 1
ATOM 1583 N N . LYS A 1 206 ? 27.425 9.673 -24.009 1.00 58.66 206 LYS A N 1
ATOM 1584 C CA . LYS A 1 206 ? 27.049 8.774 -25.123 1.00 58.66 206 LYS A CA 1
ATOM 1585 C C . LYS A 1 206 ? 25.662 8.134 -24.954 1.00 58.66 206 LYS A C 1
ATOM 1587 O O . LYS A 1 206 ? 25.309 7.268 -25.752 1.00 58.66 206 LYS A O 1
ATOM 1592 N N . TYR A 1 207 ? 24.937 8.466 -23.890 1.00 61.53 207 TYR A N 1
ATOM 1593 C CA . TYR A 1 207 ? 23.712 7.771 -23.496 1.00 61.53 207 TYR A CA 1
ATOM 1594 C C . TYR A 1 207 ? 22.461 8.492 -24.001 1.00 61.53 207 TYR A C 1
ATOM 1596 O O . TYR A 1 207 ? 22.386 9.714 -23.904 1.00 61.53 207 TYR A O 1
ATOM 1604 N N . ASP A 1 208 ? 21.486 7.721 -24.489 1.00 65.62 208 ASP A N 1
ATOM 1605 C CA . ASP A 1 208 ? 20.090 8.155 -24.543 1.00 65.62 208 ASP A CA 1
ATOM 1606 C C . ASP A 1 208 ? 19.522 8.011 -23.129 1.00 65.62 208 ASP A C 1
ATOM 1608 O O . ASP A 1 208 ? 19.422 6.900 -22.603 1.00 65.62 208 ASP A O 1
ATOM 1612 N N . SER A 1 209 ? 19.333 9.138 -22.456 1.00 65.50 209 SER A N 1
ATOM 1613 C CA . SER A 1 209 ? 19.108 9.176 -21.015 1.00 65.50 209 SER A CA 1
ATOM 1614 C C . SER A 1 209 ? 17.704 8.799 -20.601 1.00 65.50 209 SER A C 1
ATOM 1616 O O . SER A 1 209 ? 17.525 8.226 -19.533 1.00 65.50 209 SER A O 1
ATOM 1618 N N . GLN A 1 210 ? 16.733 9.082 -21.466 1.00 71.12 210 GLN A N 1
ATOM 1619 C CA . GLN A 1 210 ? 15.318 8.939 -21.148 1.00 71.12 210 GLN A CA 1
ATOM 1620 C C . GLN A 1 210 ? 14.929 7.471 -20.939 1.00 71.12 210 GLN A C 1
ATOM 1622 O O . GLN A 1 210 ? 14.008 7.182 -20.186 1.00 71.12 210 GLN A O 1
ATOM 1627 N N . ASP A 1 211 ? 15.672 6.529 -21.529 1.00 82.19 211 ASP A N 1
ATOM 1628 C CA . ASP A 1 211 ? 15.388 5.093 -21.427 1.00 82.19 211 ASP A CA 1
ATOM 1629 C C . ASP A 1 211 ? 16.349 4.324 -20.494 1.00 82.19 211 ASP A C 1
ATOM 1631 O O . ASP A 1 211 ? 16.301 3.092 -20.415 1.00 82.19 211 ASP A O 1
ATOM 1635 N N . LYS A 1 212 ? 17.242 5.023 -19.775 1.00 86.81 212 LYS A N 1
ATOM 1636 C CA . LYS A 1 212 ? 18.244 4.401 -18.895 1.00 86.81 212 LYS A CA 1
ATOM 1637 C C . LYS A 1 212 ? 18.116 4.845 -17.448 1.00 86.81 212 LYS A C 1
ATOM 1639 O O . LYS A 1 212 ? 18.166 6.026 -17.135 1.00 86.81 212 LYS A O 1
ATOM 1644 N N . VAL A 1 213 ? 18.133 3.869 -16.545 1.00 89.31 213 VAL A N 1
ATOM 1645 C CA . VAL A 1 213 ? 18.260 4.111 -15.104 1.00 89.31 213 VAL A CA 1
ATOM 1646 C C . VAL A 1 213 ? 19.744 4.206 -14.747 1.00 89.31 213 VAL A C 1
ATOM 1648 O O . VAL A 1 213 ? 20.475 3.216 -14.835 1.00 89.31 213 VAL A O 1
ATOM 1651 N N . LEU A 1 214 ? 20.198 5.395 -14.343 1.00 88.25 214 LEU A N 1
ATOM 1652 C CA . LEU A 1 214 ? 21.605 5.675 -14.044 1.00 88.25 214 LEU A CA 1
ATOM 1653 C C . LEU A 1 214 ? 21.821 6.033 -12.570 1.00 88.25 214 LEU A C 1
ATOM 1655 O O . LEU A 1 214 ? 21.128 6.873 -11.992 1.00 88.25 214 LEU A O 1
ATOM 1659 N N . LEU A 1 215 ? 22.849 5.429 -11.976 1.00 88.31 215 LEU A N 1
ATOM 1660 C CA . LEU A 1 215 ? 23.275 5.672 -10.603 1.00 88.31 215 LEU A CA 1
ATOM 1661 C C . LEU A 1 215 ? 24.720 6.173 -10.542 1.00 88.31 215 LEU A C 1
ATOM 1663 O O . LEU A 1 215 ? 25.543 5.880 -11.407 1.00 88.31 215 LEU A O 1
ATOM 1667 N N . ARG A 1 216 ? 25.051 6.883 -9.463 1.00 86.38 216 ARG A N 1
ATOM 1668 C CA . ARG A 1 216 ? 26.428 7.263 -9.097 1.00 86.38 216 ARG A CA 1
ATOM 1669 C C . ARG A 1 216 ? 27.223 6.106 -8.505 1.00 86.38 216 ARG A C 1
ATOM 1671 O O . ARG A 1 216 ? 28.444 6.168 -8.458 1.00 86.38 216 ARG A O 1
ATOM 1678 N N . GLU A 1 217 ? 26.537 5.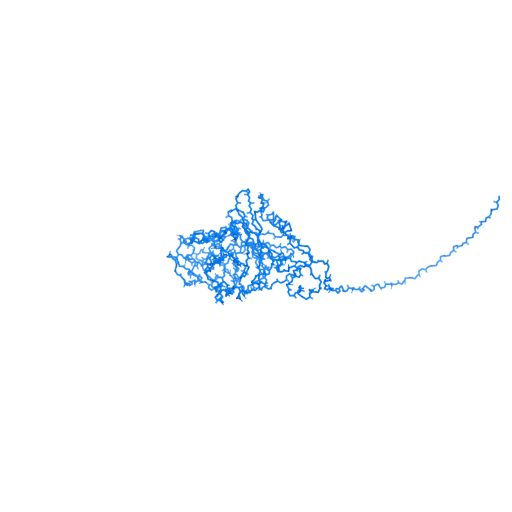072 -8.030 1.00 87.62 217 GLU A N 1
ATOM 1679 C CA . GLU A 1 217 ? 27.139 3.892 -7.419 1.00 87.62 217 GLU A CA 1
ATOM 1680 C C . GLU A 1 217 ? 26.384 2.627 -7.838 1.00 87.62 217 GLU A C 1
ATOM 1682 O O . GLU A 1 217 ? 25.222 2.672 -8.234 1.00 87.62 217 GLU A O 1
ATOM 1687 N N . THR A 1 218 ? 27.031 1.466 -7.726 1.00 89.62 218 THR A N 1
ATOM 1688 C CA . THR A 1 218 ? 26.365 0.178 -7.954 1.00 89.62 218 THR A CA 1
ATOM 1689 C C . THR A 1 218 ? 25.244 -0.037 -6.938 1.00 89.62 218 THR A C 1
ATOM 1691 O O . THR A 1 218 ? 25.504 -0.026 -5.732 1.00 89.62 218 THR A O 1
ATOM 1694 N N . ALA A 1 219 ? 24.033 -0.323 -7.423 1.00 91.88 219 ALA A N 1
ATOM 1695 C CA . ALA A 1 219 ? 22.894 -0.653 -6.575 1.00 91.88 219 ALA A CA 1
ATOM 1696 C C . ALA A 1 219 ? 23.180 -1.881 -5.694 1.00 91.88 219 ALA A C 1
ATOM 1698 O O . ALA A 1 219 ? 23.781 -2.865 -6.133 1.00 91.88 219 ALA A O 1
ATOM 1699 N N . ARG A 1 220 ? 22.738 -1.835 -4.435 1.00 90.44 220 ARG A N 1
ATOM 1700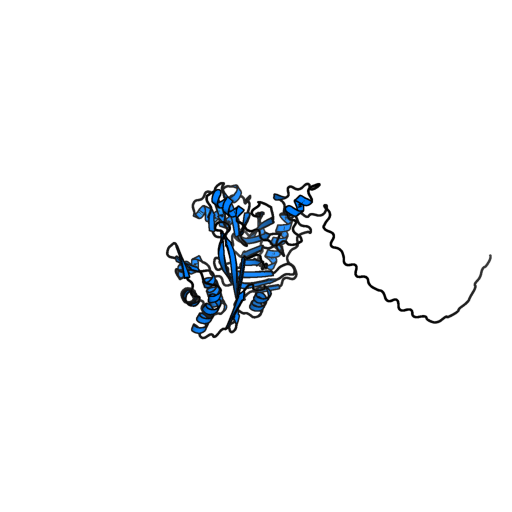 C CA . ARG A 1 220 ? 22.914 -2.920 -3.460 1.00 90.44 220 ARG A CA 1
ATOM 1701 C C . ARG A 1 220 ? 21.608 -3.208 -2.737 1.00 90.44 220 ARG A C 1
ATOM 1703 O O . ARG A 1 220 ? 20.835 -2.292 -2.462 1.00 90.44 220 ARG A O 1
ATOM 1710 N N . GLY A 1 221 ? 21.404 -4.478 -2.393 1.00 89.94 221 GLY A N 1
ATOM 1711 C CA . GLY A 1 221 ? 20.240 -4.932 -1.643 1.00 89.94 221 GLY A CA 1
ATOM 1712 C C . GLY A 1 221 ? 20.164 -4.362 -0.224 1.00 89.94 221 GLY A C 1
ATOM 1713 O O . GLY A 1 221 ? 21.096 -3.741 0.301 1.00 89.94 221 GLY A O 1
ATOM 1714 N N . LEU A 1 222 ? 19.023 -4.599 0.422 1.00 94.00 222 LEU A N 1
ATOM 1715 C CA . LEU A 1 222 ? 18.772 -4.168 1.795 1.00 94.00 222 LEU A CA 1
ATOM 1716 C C . LEU A 1 222 ? 19.691 -4.911 2.777 1.00 94.00 222 LEU A C 1
ATOM 1718 O O . LEU A 1 222 ? 19.856 -6.126 2.719 1.00 94.00 222 LEU A O 1
ATOM 1722 N N . THR A 1 223 ? 20.257 -4.181 3.739 1.00 94.19 223 THR A N 1
ATOM 1723 C CA . THR A 1 223 ? 21.188 -4.736 4.741 1.00 94.19 223 THR A CA 1
ATOM 1724 C C . THR A 1 223 ? 20.758 -4.400 6.166 1.00 94.19 223 THR A C 1
ATOM 1726 O O . THR A 1 223 ? 20.042 -3.425 6.391 1.00 94.19 223 THR A O 1
ATOM 1729 N N . ASN A 1 224 ? 21.243 -5.167 7.150 1.00 94.94 224 ASN A N 1
ATOM 1730 C CA . ASN A 1 224 ? 20.906 -5.001 8.573 1.00 94.94 224 ASN A CA 1
ATOM 1731 C C . ASN A 1 224 ? 19.395 -5.039 8.832 1.00 94.94 224 ASN A C 1
ATOM 1733 O O . ASN A 1 224 ? 18.841 -4.185 9.524 1.00 94.94 224 ASN A O 1
ATOM 1737 N N . ILE A 1 225 ? 18.740 -6.033 8.240 1.00 95.75 225 ILE A N 1
ATOM 1738 C CA . ILE A 1 225 ? 17.287 -6.110 8.215 1.00 95.75 225 ILE A CA 1
ATOM 1739 C C . ILE A 1 225 ? 16.752 -6.508 9.588 1.00 95.75 225 ILE A C 1
ATOM 1741 O O . ILE A 1 225 ? 17.129 -7.528 10.164 1.00 95.75 225 ILE A O 1
ATOM 1745 N N . GLN A 1 226 ? 15.830 -5.698 10.091 1.00 96.06 226 GLN A N 1
ATOM 1746 C CA . GLN A 1 226 ? 14.941 -6.026 11.188 1.00 96.06 226 GLN A CA 1
ATOM 1747 C C . GLN A 1 226 ? 13.543 -6.209 10.627 1.00 96.06 226 GLN A C 1
ATOM 1749 O O . GLN A 1 226 ? 12.966 -5.278 10.067 1.00 96.06 226 GLN A O 1
ATOM 1754 N N . PHE A 1 227 ? 12.987 -7.393 10.830 1.00 95.06 227 PHE A N 1
ATOM 1755 C CA . PHE A 1 227 ? 11.645 -7.726 10.393 1.00 95.06 227 PHE A CA 1
ATOM 1756 C C . PHE A 1 227 ? 10.807 -8.161 11.592 1.00 95.06 227 PHE A C 1
ATOM 1758 O O . PHE A 1 227 ? 11.240 -8.996 12.391 1.00 95.06 227 PHE A O 1
ATOM 1765 N N . ARG A 1 228 ? 9.618 -7.577 11.739 1.00 96.12 228 ARG A N 1
ATOM 1766 C CA . ARG A 1 228 ? 8.628 -8.013 12.727 1.00 96.12 228 ARG A CA 1
ATOM 1767 C C . ARG A 1 228 ? 7.233 -7.786 12.174 1.00 96.12 228 ARG A C 1
ATOM 1769 O O . ARG A 1 228 ? 6.906 -6.682 11.756 1.00 96.12 228 ARG A O 1
ATOM 1776 N N . SER A 1 229 ? 6.396 -8.801 12.281 1.00 95.00 229 SER A N 1
ATOM 1777 C CA . SER A 1 229 ? 4.970 -8.740 11.985 1.00 95.00 229 SER A CA 1
ATOM 1778 C C . SER A 1 229 ? 4.165 -9.366 13.122 1.00 95.00 229 SER A C 1
ATOM 1780 O O . SER A 1 229 ? 4.722 -9.922 14.077 1.00 95.00 229 SER A O 1
ATOM 1782 N N . TRP A 1 230 ? 2.843 -9.261 13.035 1.00 94.94 230 TRP A N 1
ATOM 1783 C CA . TRP A 1 230 ? 1.932 -10.094 13.809 1.00 94.94 230 TRP A CA 1
ATOM 1784 C C . TRP A 1 230 ? 2.202 -11.572 13.533 1.00 94.94 230 TRP A C 1
ATOM 1786 O O . TRP A 1 230 ? 2.762 -11.942 12.498 1.00 94.94 230 TRP A O 1
ATOM 1796 N N . ARG A 1 231 ? 1.792 -12.437 14.466 1.00 90.12 231 ARG A N 1
ATOM 1797 C CA . ARG A 1 231 ? 2.031 -13.885 14.338 1.00 90.12 231 ARG A CA 1
ATOM 1798 C C . ARG A 1 231 ? 1.402 -14.478 13.073 1.00 90.12 231 ARG A C 1
ATOM 1800 O O . ARG A 1 231 ? 1.908 -15.457 12.537 1.00 90.12 231 ARG A O 1
ATOM 1807 N N . GLN A 1 232 ? 0.279 -13.916 12.651 1.00 91.25 232 GLN A N 1
ATOM 1808 C CA . GLN A 1 232 ? -0.446 -14.286 11.449 1.00 91.25 232 GLN A CA 1
ATOM 1809 C C . GLN A 1 232 ? -0.906 -13.000 10.775 1.00 91.25 232 GLN A C 1
ATOM 1811 O O . GLN A 1 232 ? -1.416 -12.118 11.466 1.00 91.25 232 GLN A O 1
ATOM 1816 N N . PHE A 1 233 ? -0.737 -12.929 9.455 1.00 95.50 233 PHE A N 1
ATOM 1817 C CA . PHE A 1 233 ? -1.269 -11.834 8.656 1.00 95.50 233 PHE A CA 1
ATOM 1818 C C . PHE A 1 233 ? -2.796 -11.938 8.555 1.00 95.50 233 PHE A C 1
ATOM 1820 O O . PHE A 1 233 ? -3.319 -13.033 8.314 1.00 95.50 233 PHE A O 1
ATOM 1827 N N . ILE A 1 234 ? -3.513 -10.834 8.761 1.00 97.00 234 ILE A N 1
ATOM 1828 C CA . ILE A 1 234 ? -4.977 -10.796 8.728 1.00 97.00 234 ILE A CA 1
ATOM 1829 C C . ILE A 1 234 ? -5.455 -9.867 7.605 1.00 97.00 234 ILE A C 1
ATOM 1831 O O . ILE A 1 234 ? -5.480 -8.647 7.762 1.00 97.00 234 ILE A O 1
ATOM 1835 N N . PRO A 1 235 ? -5.937 -10.419 6.483 1.00 95.19 235 PRO A N 1
ATOM 1836 C CA . PRO A 1 235 ? -6.494 -9.596 5.427 1.00 95.19 235 PRO A CA 1
ATOM 1837 C C . PRO A 1 235 ? -7.936 -9.164 5.712 1.00 95.19 235 PRO A C 1
ATOM 1839 O O . PRO A 1 235 ? -8.670 -9.729 6.534 1.00 95.19 235 PRO A O 1
ATOM 1842 N N . SER A 1 236 ? -8.370 -8.176 4.937 1.00 92.12 236 SER A N 1
ATOM 1843 C CA . SER A 1 236 ? -9.778 -7.857 4.728 1.00 92.12 236 SER A CA 1
ATOM 1844 C C . SER A 1 236 ? -9.991 -7.643 3.238 1.00 92.12 236 SER A C 1
ATOM 1846 O O . SER A 1 236 ? -9.696 -6.567 2.737 1.00 92.12 236 SER A O 1
ATOM 1848 N N . ILE A 1 237 ? -10.497 -8.660 2.545 1.00 94.12 237 ILE A N 1
ATOM 1849 C CA . ILE A 1 237 ? -10.683 -8.637 1.090 1.00 94.12 237 ILE A CA 1
ATOM 1850 C C . ILE A 1 237 ? -11.961 -7.850 0.769 1.00 94.12 237 ILE A C 1
ATOM 1852 O O . ILE A 1 237 ? -13.014 -8.127 1.351 1.00 94.12 237 ILE A O 1
ATOM 1856 N N . GLU A 1 238 ? -11.889 -6.867 -0.134 1.00 95.00 238 GLU A N 1
ATOM 1857 C CA . GLU A 1 238 ? -13.020 -5.973 -0.441 1.00 95.00 238 GLU A CA 1
ATOM 1858 C C . GLU A 1 238 ? -14.257 -6.759 -0.882 1.00 95.00 238 GLU A C 1
ATOM 1860 O O . GLU A 1 238 ? -15.309 -6.640 -0.254 1.00 95.00 238 GLU A O 1
ATOM 1865 N N . SER A 1 239 ? -14.115 -7.637 -1.876 1.00 93.94 239 SER A N 1
ATOM 1866 C CA . SER A 1 239 ? -15.222 -8.435 -2.419 1.00 93.94 239 SER A CA 1
ATOM 1867 C C . SER A 1 239 ? -15.917 -9.298 -1.353 1.00 93.94 239 SER A C 1
ATOM 1869 O O . SER A 1 239 ? -17.146 -9.439 -1.335 1.00 93.94 239 SER A O 1
ATOM 1871 N N . GLU A 1 240 ? -15.158 -9.834 -0.397 1.00 96.44 240 GLU A N 1
ATOM 1872 C CA . GLU A 1 240 ? -15.712 -10.588 0.723 1.00 96.44 240 GLU A CA 1
ATOM 1873 C C . GLU A 1 240 ? -16.487 -9.684 1.684 1.00 96.44 240 GLU A C 1
ATOM 1875 O O . GLU A 1 240 ? -17.600 -10.028 2.084 1.00 96.44 240 GLU A O 1
ATOM 1880 N N . VAL A 1 241 ? -15.942 -8.521 2.041 1.00 97.50 241 VAL A N 1
ATOM 1881 C CA . VAL A 1 241 ? -16.621 -7.541 2.903 1.00 97.50 241 VAL A CA 1
ATOM 1882 C C . VAL A 1 241 ? -17.919 -7.055 2.259 1.00 97.50 241 VAL A C 1
ATOM 1884 O O . VAL A 1 241 ? -18.961 -7.026 2.924 1.00 97.50 241 VAL A O 1
ATOM 1887 N N . GLU A 1 242 ? -17.876 -6.710 0.973 1.00 97.38 242 GLU A N 1
ATOM 1888 C CA . GLU A 1 242 ? -19.028 -6.259 0.196 1.00 97.38 242 GLU A CA 1
ATOM 1889 C C . GLU A 1 242 ? -20.135 -7.312 0.196 1.00 97.38 242 GLU A C 1
ATOM 1891 O O . GLU A 1 242 ? -21.267 -7.021 0.593 1.00 97.38 242 GLU A O 1
ATOM 1896 N N . SER A 1 243 ? -19.796 -8.559 -0.150 1.00 96.94 243 SER A N 1
ATOM 1897 C CA . SER A 1 243 ? -20.754 -9.671 -0.175 1.00 96.94 243 SER A CA 1
ATOM 1898 C C . SER A 1 243 ? -21.360 -9.967 1.202 1.00 96.94 243 SER A C 1
ATOM 1900 O O . SER A 1 243 ? -22.513 -10.391 1.319 1.00 96.94 243 SER A O 1
ATOM 1902 N N . GLN A 1 244 ? -20.596 -9.737 2.272 1.00 97.06 244 GLN A N 1
ATOM 1903 C CA . GLN A 1 244 ? -21.017 -10.046 3.630 1.00 97.06 244 GLN A CA 1
ATOM 1904 C C . GLN A 1 244 ? -21.867 -8.946 4.269 1.00 97.06 244 GLN A C 1
ATOM 1906 O O . GLN A 1 244 ? -22.733 -9.262 5.092 1.00 97.06 244 GLN A O 1
ATOM 1911 N N . THR A 1 245 ? -21.609 -7.680 3.939 1.00 97.75 245 THR A N 1
ATOM 1912 C CA . THR A 1 245 ? -22.109 -6.529 4.709 1.00 97.75 245 THR A CA 1
ATOM 1913 C C . THR A 1 245 ? -22.905 -5.521 3.880 1.00 97.75 245 THR A C 1
ATOM 1915 O O . THR A 1 245 ? -23.682 -4.753 4.452 1.00 97.75 245 THR A O 1
ATOM 1918 N N . GLY A 1 246 ? -22.735 -5.513 2.554 1.00 98.06 246 GLY A N 1
ATOM 1919 C CA . GLY A 1 246 ? -23.328 -4.524 1.652 1.00 98.06 246 GLY A CA 1
ATOM 1920 C C . GLY A 1 246 ? -22.748 -3.109 1.784 1.00 98.06 246 GLY A C 1
ATOM 1921 O O . GLY A 1 246 ? -23.314 -2.167 1.221 1.00 98.06 246 GLY A O 1
ATOM 1922 N N . ILE A 1 247 ? -21.664 -2.927 2.547 1.00 98.00 247 ILE A N 1
ATOM 1923 C CA . ILE A 1 247 ? -20.999 -1.640 2.772 1.00 98.00 247 ILE A CA 1
ATOM 1924 C C . ILE A 1 247 ? -19.474 -1.811 2.713 1.00 98.00 247 ILE A C 1
ATOM 1926 O O . ILE A 1 247 ? -18.962 -2.831 3.158 1.00 98.00 247 ILE A O 1
ATOM 1930 N N . TRP A 1 248 ? -18.738 -0.814 2.221 1.00 97.88 248 TRP A N 1
ATOM 1931 C CA . TRP A 1 248 ? -17.270 -0.855 2.195 1.00 97.88 248 TRP A CA 1
ATOM 1932 C C . TRP A 1 248 ? -16.628 0.523 2.408 1.00 97.88 248 TRP A C 1
ATOM 1934 O O . TRP A 1 248 ? -17.123 1.548 1.931 1.00 97.88 248 TRP A O 1
ATOM 1944 N N . GLY A 1 249 ? -15.529 0.565 3.158 1.00 97.19 249 GLY A N 1
ATOM 1945 C CA . GLY A 1 249 ? -14.680 1.742 3.328 1.00 97.19 249 GLY A CA 1
ATOM 1946 C C . GLY A 1 249 ? -13.333 1.382 3.956 1.00 97.19 249 GLY A C 1
ATOM 1947 O O . GLY A 1 249 ? -13.296 0.723 4.994 1.00 97.19 249 GLY A O 1
ATOM 1948 N N . CYS A 1 250 ? -12.233 1.871 3.376 1.00 97.06 250 CYS A N 1
ATOM 1949 C CA . CYS A 1 250 ? -10.855 1.519 3.757 1.00 97.06 250 CYS A CA 1
ATOM 1950 C C . CYS A 1 250 ? -10.575 1.619 5.270 1.00 97.06 250 CYS A C 1
ATOM 1952 O O . CYS A 1 250 ? -10.149 0.652 5.895 1.00 97.06 250 CYS A O 1
ATOM 1954 N N . ALA A 1 251 ? -10.926 2.739 5.910 1.00 98.25 251 ALA A N 1
ATOM 1955 C CA . ALA A 1 251 ? -10.735 2.918 7.353 1.00 98.25 251 ALA A CA 1
ATOM 1956 C C . ALA A 1 251 ? -11.551 1.928 8.207 1.00 98.25 251 ALA A C 1
ATOM 1958 O O . ALA A 1 251 ? -11.126 1.559 9.303 1.00 98.25 251 ALA A O 1
ATOM 1959 N N . VAL A 1 252 ? -12.724 1.501 7.727 1.00 98.62 252 VAL A N 1
ATOM 1960 C CA . VAL A 1 252 ? -13.560 0.510 8.417 1.00 98.62 252 VAL A CA 1
ATOM 1961 C C . VAL A 1 252 ? -12.970 -0.886 8.254 1.00 98.62 252 VAL A C 1
ATOM 1963 O O . VAL A 1 252 ? -12.890 -1.608 9.245 1.00 98.62 252 VAL A O 1
ATOM 1966 N N . SER A 1 253 ? -12.471 -1.221 7.061 1.00 98.56 253 SER A N 1
ATOM 1967 C CA . SER A 1 253 ? -11.725 -2.458 6.801 1.00 98.56 253 SER A CA 1
ATOM 1968 C C . SER A 1 253 ? -10.475 -2.556 7.676 1.00 98.56 253 SER A C 1
ATOM 1970 O O . SER A 1 253 ? -10.279 -3.564 8.350 1.00 98.56 253 SER A O 1
ATOM 1972 N N . ALA A 1 254 ? -9.692 -1.479 7.785 1.00 98.75 254 ALA A N 1
ATOM 1973 C CA . ALA A 1 254 ? -8.536 -1.428 8.675 1.00 98.75 254 ALA A CA 1
ATOM 1974 C C . ALA A 1 254 ? -8.927 -1.653 10.151 1.00 98.75 254 ALA A C 1
ATOM 1976 O O . ALA A 1 254 ? -8.267 -2.409 10.861 1.00 98.75 254 ALA A O 1
ATOM 1977 N N . MET A 1 255 ? -10.034 -1.071 10.630 1.00 98.81 255 MET A N 1
ATOM 1978 C CA . MET A 1 255 ? -10.532 -1.349 11.985 1.00 98.81 255 MET A CA 1
ATOM 1979 C C . MET A 1 255 ? -11.081 -2.777 12.158 1.00 98.81 255 MET A C 1
ATOM 1981 O O . MET A 1 255 ? -10.979 -3.319 13.258 1.00 98.81 255 MET A O 1
ATOM 1985 N N . ASP A 1 256 ? -11.672 -3.387 11.126 1.00 98.69 256 ASP A N 1
ATOM 1986 C CA . ASP A 1 256 ? -12.145 -4.782 11.154 1.00 98.69 256 ASP A CA 1
ATOM 1987 C C . ASP A 1 256 ? -10.965 -5.757 11.272 1.00 98.69 256 ASP A C 1
ATOM 1989 O O . ASP A 1 256 ? -10.991 -6.671 12.097 1.00 98.69 256 ASP A O 1
ATOM 1993 N N . ILE A 1 257 ? -9.880 -5.489 10.538 1.00 98.62 257 ILE A N 1
ATOM 1994 C CA . ILE A 1 257 ? -8.595 -6.188 10.678 1.00 98.62 257 ILE A CA 1
ATOM 1995 C C . ILE A 1 257 ? -8.081 -6.071 12.115 1.00 98.62 257 ILE A C 1
ATOM 1997 O O . ILE A 1 257 ? -7.775 -7.081 12.750 1.00 98.62 257 ILE A O 1
ATOM 2001 N N . LEU A 1 258 ? -8.071 -4.862 12.692 1.00 98.62 258 LEU A N 1
ATOM 2002 C CA . LEU A 1 258 ? -7.690 -4.688 14.095 1.00 98.62 258 LEU A CA 1
ATOM 2003 C C . LEU A 1 258 ? -8.640 -5.417 15.059 1.00 98.62 258 LEU A C 1
ATOM 2005 O O . LEU A 1 258 ? -8.185 -5.931 16.081 1.00 98.62 258 LEU A O 1
ATOM 2009 N N . ALA A 1 259 ? -9.946 -5.486 14.781 1.00 98.56 259 ALA A N 1
ATOM 2010 C CA . ALA A 1 259 ? -10.906 -6.206 15.621 1.00 98.56 259 ALA A CA 1
ATOM 2011 C C . ALA A 1 259 ? -10.598 -7.711 15.668 1.00 98.56 259 ALA A C 1
ATOM 2013 O O . ALA A 1 259 ? -10.596 -8.293 16.760 1.00 98.56 259 ALA A O 1
ATOM 2014 N N . LYS A 1 260 ? -10.258 -8.303 14.518 1.00 98.25 260 LYS A N 1
ATOM 2015 C CA . LYS A 1 260 ? -9.782 -9.688 14.391 1.00 98.25 260 LYS A CA 1
ATOM 2016 C C . LYS A 1 260 ? -8.434 -9.872 15.091 1.00 98.25 260 LYS A C 1
ATOM 2018 O O . LYS A 1 260 ? -8.299 -10.715 15.979 1.00 98.25 260 LYS A O 1
ATOM 2023 N N . GLY A 1 261 ? -7.463 -9.015 14.775 1.00 97.69 261 GLY A N 1
ATOM 2024 C CA . GLY A 1 261 ? -6.094 -9.066 15.295 1.00 97.69 261 GLY A CA 1
ATOM 2025 C C . GLY A 1 261 ? -5.964 -8.808 16.790 1.00 97.69 261 GLY A C 1
ATOM 2026 O O . GLY A 1 261 ? -4.994 -9.235 17.403 1.00 97.69 261 GLY A O 1
ATOM 2027 N N . THR A 1 262 ? -6.952 -8.160 17.405 1.00 98.00 262 THR A N 1
ATOM 2028 C CA . THR A 1 262 ? -7.034 -7.960 18.863 1.00 98.00 262 THR A CA 1
ATOM 2029 C C . THR A 1 262 ? -8.031 -8.896 19.550 1.00 98.00 262 THR A C 1
ATOM 2031 O O . THR A 1 262 ? -8.271 -8.776 20.755 1.00 98.00 262 THR A O 1
ATOM 2034 N N . ASN A 1 263 ? -8.609 -9.843 18.801 1.00 97.06 263 ASN A N 1
ATOM 2035 C CA . ASN A 1 263 ? -9.580 -10.826 19.278 1.00 97.06 263 ASN A CA 1
ATOM 2036 C C . ASN A 1 263 ? -10.846 -10.202 19.912 1.00 97.06 263 ASN A C 1
ATOM 2038 O O . ASN A 1 263 ? -11.442 -10.770 20.830 1.00 97.06 263 ASN A O 1
ATOM 2042 N N . LEU A 1 264 ? -11.253 -9.013 19.454 1.00 98.12 264 LEU A N 1
ATOM 2043 C CA . LEU A 1 264 ? -12.495 -8.353 19.877 1.00 98.12 264 LEU A CA 1
ATOM 2044 C C . LEU A 1 264 ? -13.723 -8.924 19.159 1.00 98.12 264 LEU A C 1
ATOM 2046 O O . LEU A 1 264 ? -14.802 -9.038 19.754 1.00 98.12 264 LEU A O 1
ATOM 2050 N N . GLU A 1 265 ? -13.572 -9.231 17.873 1.00 97.94 265 GLU A N 1
ATOM 2051 C CA . GLU A 1 265 ? -14.598 -9.821 17.017 1.00 97.94 265 GLU A CA 1
ATOM 2052 C C . GLU A 1 265 ? -13.946 -10.349 15.737 1.00 97.94 265 GLU A C 1
ATOM 2054 O O . GLU A 1 265 ? -13.200 -9.618 15.095 1.00 97.94 265 GLU A O 1
ATOM 2059 N N . HIS A 1 266 ? -14.258 -11.590 15.362 1.00 96.69 266 HIS A N 1
ATOM 2060 C CA . HIS A 1 266 ? -13.771 -12.191 14.111 1.00 96.69 266 HIS A CA 1
ATOM 2061 C C . HIS A 1 266 ? -14.813 -12.152 12.999 1.00 96.69 266 HIS A C 1
ATOM 2063 O O . HIS A 1 266 ? -14.479 -12.272 11.824 1.00 96.69 266 HIS A O 1
ATOM 2069 N N . ASN A 1 267 ? -16.088 -11.994 13.357 1.00 97.62 267 ASN A N 1
ATOM 2070 C CA . ASN A 1 267 ? -17.168 -11.964 12.391 1.00 97.62 267 ASN A CA 1
ATOM 2071 C C . ASN A 1 267 ? -17.338 -10.555 11.803 1.00 97.62 267 ASN A C 1
ATOM 2073 O O . ASN A 1 267 ? -17.950 -9.680 12.424 1.00 97.62 267 ASN A O 1
ATOM 2077 N N . THR A 1 268 ? -16.866 -10.366 10.570 1.00 97.75 268 THR A N 1
ATOM 2078 C CA . THR A 1 268 ? -16.990 -9.112 9.811 1.00 97.75 268 THR A CA 1
ATOM 2079 C C . THR A 1 268 ? -18.442 -8.634 9.706 1.00 97.75 268 THR A C 1
ATOM 2081 O O . THR A 1 268 ? -18.707 -7.449 9.902 1.00 97.75 268 THR A O 1
ATOM 2084 N N . LYS A 1 269 ? -19.431 -9.528 9.542 1.00 97.62 269 LYS A N 1
ATOM 2085 C CA . LYS A 1 269 ? -20.861 -9.140 9.526 1.00 97.62 269 LYS A CA 1
ATOM 2086 C C . LYS A 1 269 ? -21.323 -8.471 10.822 1.00 97.62 269 LYS A C 1
ATOM 2088 O O . LYS A 1 269 ? -22.294 -7.716 10.813 1.00 97.62 269 LYS A O 1
ATOM 2093 N N . VAL A 1 270 ? -20.650 -8.750 11.939 1.00 98.00 270 VAL A N 1
ATOM 2094 C CA . VAL A 1 270 ? -20.957 -8.176 13.255 1.00 98.00 270 VAL A CA 1
ATOM 2095 C C . VAL A 1 270 ? -20.137 -6.916 13.521 1.00 98.00 270 VAL A C 1
ATOM 2097 O O . VAL A 1 270 ? -20.691 -5.925 14.005 1.00 98.00 270 VAL A O 1
ATOM 2100 N N . ALA A 1 271 ? -18.830 -6.953 13.256 1.00 98.25 271 ALA A N 1
ATOM 2101 C CA . ALA A 1 271 ? -17.925 -5.844 13.542 1.00 98.25 271 ALA A CA 1
ATOM 2102 C C . ALA A 1 271 ? -18.133 -4.670 12.581 1.00 98.25 271 ALA A C 1
ATOM 2104 O O . ALA A 1 271 ? -18.333 -3.538 13.027 1.00 98.25 271 ALA A O 1
ATOM 2105 N N . TYR A 1 272 ? -18.157 -4.939 11.278 1.00 98.56 272 TYR A N 1
ATOM 2106 C CA . TYR A 1 272 ? -18.062 -3.919 10.239 1.00 98.56 272 TYR A CA 1
ATOM 2107 C C . TYR A 1 272 ? -19.186 -2.868 10.299 1.00 98.56 272 TYR A C 1
ATOM 2109 O O . TYR A 1 272 ? -18.875 -1.676 10.366 1.00 98.56 272 TYR A O 1
ATOM 2117 N N . PRO A 1 273 ? -20.487 -3.229 10.412 1.00 98.62 273 PRO A N 1
ATOM 2118 C CA . PRO A 1 273 ? -21.553 -2.224 10.504 1.00 98.62 273 PRO A CA 1
ATOM 2119 C C . PRO A 1 273 ? -21.481 -1.372 11.780 1.00 98.62 273 PRO A C 1
ATOM 2121 O O . PRO A 1 273 ? -21.899 -0.211 11.791 1.00 98.62 273 PRO A O 1
ATOM 2124 N N . LYS A 1 274 ? -20.943 -1.928 12.875 1.00 98.69 274 LYS A N 1
ATOM 2125 C CA . LYS A 1 274 ? -20.739 -1.190 14.129 1.00 98.69 274 LYS A CA 1
ATOM 2126 C C . LYS A 1 274 ? -19.567 -0.229 14.009 1.00 98.69 274 LYS A C 1
ATOM 2128 O O . LYS A 1 274 ? -19.707 0.925 14.399 1.00 98.69 274 LYS A O 1
ATOM 2133 N N . LEU A 1 275 ? -18.452 -0.684 13.443 1.00 98.81 275 LEU A N 1
ATOM 2134 C CA . LEU A 1 275 ? -17.272 0.137 13.186 1.00 98.81 275 LEU A CA 1
ATOM 2135 C C . LEU A 1 275 ? -17.601 1.305 12.251 1.00 98.81 275 LEU A C 1
ATOM 2137 O O . LEU A 1 275 ? -17.298 2.446 12.594 1.00 98.81 275 LEU A O 1
ATOM 2141 N N . TRP A 1 276 ? -18.332 1.047 11.163 1.00 98.75 276 TRP A N 1
ATOM 2142 C CA . TRP A 1 276 ? -18.874 2.076 10.270 1.00 98.75 276 TRP A CA 1
ATOM 2143 C C . TRP A 1 276 ? -19.660 3.145 11.037 1.00 98.75 276 TRP A C 1
ATOM 2145 O O . TRP A 1 276 ? -19.420 4.348 10.920 1.00 98.75 276 TRP A O 1
ATOM 2155 N N . LYS A 1 277 ? -20.608 2.707 11.873 1.00 98.75 277 LYS A N 1
ATOM 2156 C CA . LYS A 1 277 ? -21.441 3.609 12.673 1.00 98.75 277 LYS A CA 1
ATOM 2157 C C . LYS A 1 277 ? -20.615 4.397 13.693 1.00 98.75 277 LYS A C 1
ATOM 2159 O O . LYS A 1 277 ? -20.824 5.599 13.846 1.00 98.75 277 LYS A O 1
ATOM 2164 N N . TYR A 1 278 ? -19.710 3.740 14.414 1.00 98.81 278 TYR A N 1
ATOM 2165 C CA . TYR A 1 278 ? -18.951 4.345 15.512 1.00 98.81 278 TYR A CA 1
ATOM 2166 C C . TYR A 1 278 ? -17.861 5.295 15.029 1.00 98.81 278 TYR A C 1
ATOM 2168 O O . TYR A 1 278 ? -17.645 6.329 15.660 1.00 98.81 278 TYR A O 1
ATOM 2176 N N . ALA A 1 279 ? -17.245 5.020 13.881 1.00 98.50 279 ALA A N 1
ATOM 2177 C CA . ALA A 1 279 ? -16.331 5.955 13.234 1.00 98.50 279 ALA A CA 1
ATOM 2178 C C . ALA A 1 279 ? -17.050 7.050 12.427 1.00 98.50 279 ALA A C 1
ATOM 2180 O O . ALA A 1 279 ? -16.397 7.907 11.833 1.00 98.50 279 ALA A O 1
ATOM 2181 N N . LYS A 1 280 ? -18.392 7.076 12.449 1.00 98.50 280 LYS A N 1
ATOM 2182 C CA . LYS A 1 280 ? -19.218 8.068 11.747 1.00 98.50 280 LYS A CA 1
ATOM 2183 C C . LYS A 1 280 ? -18.910 8.109 10.246 1.00 98.50 280 LYS A C 1
ATOM 2185 O O . LYS A 1 280 ? -18.838 9.186 9.657 1.00 98.50 280 LYS A O 1
ATOM 2190 N N . THR A 1 281 ? -18.703 6.940 9.647 1.00 98.50 281 THR A N 1
ATOM 2191 C CA . THR A 1 281 ? -18.437 6.800 8.216 1.00 98.50 281 THR A CA 1
ATOM 2192 C C . THR A 1 281 ? -19.641 7.301 7.419 1.00 98.50 281 THR A C 1
ATOM 2194 O O . THR A 1 281 ? -20.783 6.892 7.659 1.00 98.50 281 THR A O 1
ATOM 2197 N N . THR A 1 282 ? -19.395 8.212 6.480 1.00 97.75 282 THR A N 1
ATOM 2198 C CA . THR A 1 282 ? -20.416 8.764 5.588 1.00 97.75 282 THR A CA 1
ATOM 2199 C C . THR A 1 282 ? -20.395 8.024 4.263 1.00 97.75 282 THR A C 1
ATOM 2201 O O . THR A 1 282 ? -19.337 7.691 3.744 1.00 97.75 282 THR A O 1
ATOM 2204 N N . GLN A 1 283 ? -21.570 7.764 3.700 1.00 97.38 283 GLN A N 1
ATOM 2205 C CA . GLN A 1 283 ? -21.691 7.182 2.367 1.00 97.38 283 GLN A CA 1
ATOM 2206 C C . GLN A 1 283 ? -21.428 8.262 1.311 1.00 97.38 283 GLN A C 1
ATOM 2208 O O . GLN A 1 283 ? -22.061 9.316 1.368 1.00 97.38 283 GLN A O 1
ATOM 2213 N N . TYR A 1 284 ? -20.558 7.984 0.338 1.00 94.12 284 TYR A N 1
ATOM 2214 C CA . TYR A 1 284 ? -20.315 8.877 -0.803 1.00 94.12 284 TYR A CA 1
ATOM 2215 C C . TYR A 1 284 ? -20.796 8.293 -2.140 1.00 94.12 284 TYR A C 1
ATOM 2217 O O . TYR A 1 284 ? -21.079 9.051 -3.061 1.00 94.12 284 TYR A O 1
ATOM 2225 N N . LYS A 1 285 ? -20.939 6.963 -2.255 1.00 94.94 285 LYS A N 1
ATOM 2226 C CA . LYS A 1 285 ? -21.398 6.290 -3.483 1.00 94.94 285 LYS A CA 1
ATOM 2227 C C . LYS A 1 285 ? -22.240 5.052 -3.168 1.00 94.94 285 LYS A C 1
ATOM 2229 O O . LYS A 1 285 ? -22.066 4.422 -2.125 1.00 94.94 285 LYS A O 1
ATOM 2234 N N . VAL A 1 286 ? -23.136 4.696 -4.091 1.00 96.25 286 VAL A N 1
ATOM 2235 C CA . VAL A 1 286 ? -23.751 3.362 -4.178 1.00 96.25 286 VAL A CA 1
ATOM 2236 C C . VAL A 1 286 ? -23.479 2.799 -5.566 1.00 96.25 286 VAL A C 1
ATOM 2238 O O . VAL A 1 286 ? -23.765 3.472 -6.552 1.00 96.25 286 VAL A O 1
ATOM 2241 N N . GLN A 1 287 ? -22.944 1.585 -5.649 1.00 92.12 287 GLN A N 1
ATOM 2242 C CA . GLN A 1 287 ? -22.686 0.895 -6.914 1.00 92.12 287 GLN A CA 1
ATOM 2243 C C . GLN A 1 287 ? -23.003 -0.589 -6.735 1.00 92.12 287 GLN A C 1
ATOM 2245 O O . GLN A 1 287 ? -22.631 -1.177 -5.728 1.00 92.12 287 GLN A O 1
ATOM 2250 N N . ASN A 1 288 ? -23.760 -1.176 -7.667 1.00 91.94 288 ASN A N 1
ATOM 2251 C CA . ASN A 1 288 ? -24.185 -2.585 -7.622 1.00 91.94 288 ASN A CA 1
ATOM 2252 C C . ASN A 1 288 ? -24.837 -3.013 -6.289 1.00 91.94 288 ASN A C 1
ATOM 2254 O O . ASN A 1 288 ? -24.699 -4.145 -5.842 1.00 91.94 288 ASN A O 1
ATOM 2258 N N . GLY A 1 289 ? -25.553 -2.093 -5.631 1.00 94.00 289 GLY A N 1
ATOM 2259 C CA . GLY A 1 289 ? -26.188 -2.337 -4.330 1.00 94.00 289 GLY A CA 1
ATOM 2260 C C . GLY A 1 289 ? -25.253 -2.231 -3.118 1.00 94.00 289 GLY A C 1
ATOM 2261 O O . GLY A 1 289 ? -25.739 -2.278 -1.989 1.00 94.00 289 GLY A O 1
ATOM 2262 N N . ILE A 1 290 ? -23.953 -2.018 -3.330 1.00 97.62 290 ILE A N 1
ATOM 2263 C CA . ILE A 1 290 ? -22.947 -1.797 -2.287 1.00 97.62 290 ILE A CA 1
ATOM 2264 C C . ILE A 1 290 ? -22.831 -0.303 -1.980 1.00 97.62 290 ILE A C 1
ATOM 2266 O O . ILE A 1 290 ? -22.790 0.531 -2.889 1.00 97.62 290 ILE A O 1
ATOM 2270 N N . LYS A 1 291 ? -22.782 0.057 -0.692 1.00 98.12 291 LYS A N 1
ATOM 2271 C CA . LYS A 1 291 ? -22.563 1.440 -0.236 1.00 98.12 291 LYS A CA 1
ATOM 2272 C C . LYS A 1 291 ? -21.093 1.666 0.097 1.00 98.12 291 LYS A C 1
ATOM 2274 O O . LYS A 1 291 ? -20.572 1.054 1.024 1.00 98.12 291 LYS A O 1
ATOM 2279 N N . TYR A 1 292 ? -20.467 2.621 -0.575 1.00 97.31 292 TYR A N 1
ATOM 2280 C CA . TYR A 1 292 ? -19.077 2.998 -0.332 1.00 97.31 292 TYR A CA 1
ATOM 2281 C C . TYR A 1 292 ? -19.007 4.234 0.555 1.00 97.31 292 TYR A C 1
ATOM 2283 O O . TYR A 1 292 ? -19.800 5.173 0.391 1.00 97.31 292 TYR A O 1
ATOM 2291 N N . GLY A 1 293 ? -18.077 4.231 1.509 1.00 96.69 293 GLY A N 1
ATOM 2292 C CA . GLY A 1 293 ? -18.005 5.258 2.537 1.00 96.69 293 GLY A CA 1
ATOM 2293 C C . GLY A 1 293 ? -16.620 5.809 2.811 1.00 96.69 293 GLY A C 1
ATOM 2294 O O . GLY A 1 293 ? -15.599 5.171 2.574 1.00 96.69 293 GLY A O 1
ATOM 2295 N N . SER A 1 294 ? -16.619 7.027 3.340 1.00 96.25 294 SER A N 1
ATOM 2296 C CA . SER A 1 294 ? -15.438 7.773 3.742 1.00 96.25 294 SER A CA 1
ATOM 2297 C C . SER A 1 294 ? -15.503 8.069 5.236 1.00 96.25 294 SER A C 1
ATOM 2299 O O . SER A 1 294 ? -16.567 8.335 5.802 1.00 96.25 294 SER A O 1
ATOM 2301 N N . THR A 1 295 ? -14.356 7.979 5.900 1.00 97.81 295 THR A N 1
ATOM 2302 C CA . THR A 1 295 ? -14.233 8.189 7.343 1.00 97.81 295 THR A CA 1
ATOM 2303 C C . THR A 1 295 ? -13.215 9.285 7.583 1.00 97.81 295 THR A C 1
ATOM 2305 O O . THR A 1 295 ? -12.083 9.192 7.123 1.00 97.81 295 THR A O 1
ATOM 2308 N N . ASN A 1 296 ? -13.592 10.315 8.338 1.00 96.25 296 ASN A N 1
ATOM 2309 C CA . ASN A 1 296 ? -12.622 11.308 8.784 1.00 96.25 296 ASN A CA 1
ATOM 2310 C C . ASN A 1 296 ? -11.600 10.641 9.721 1.00 96.25 296 ASN A C 1
ATOM 2312 O O . ASN A 1 296 ? -11.998 10.024 10.712 1.00 96.25 296 ASN A O 1
ATOM 2316 N N . ASN A 1 297 ? -10.306 10.817 9.441 1.00 95.88 297 ASN A N 1
ATOM 2317 C CA . ASN A 1 297 ? -9.202 10.243 10.216 1.00 95.88 297 ASN A CA 1
ATOM 2318 C C . ASN A 1 297 ? -9.342 10.458 11.734 1.00 95.88 297 ASN A C 1
ATOM 2320 O O . ASN A 1 297 ? -9.106 9.540 12.520 1.00 95.88 297 ASN A O 1
ATOM 2324 N N . GLY A 1 298 ? -9.826 11.631 12.160 1.00 95.94 298 GLY A N 1
ATOM 2325 C CA . GLY A 1 298 ? -10.033 11.951 13.574 1.00 95.94 298 GLY A CA 1
ATOM 2326 C C . GLY A 1 298 ? -11.090 11.088 14.278 1.00 95.94 298 GLY A C 1
ATOM 2327 O O . GLY A 1 298 ? -11.045 10.956 15.502 1.00 95.94 298 GLY A O 1
ATOM 2328 N N . ASN A 1 299 ? -12.012 10.464 13.537 1.00 98.31 299 ASN A N 1
ATOM 2329 C CA . ASN A 1 299 ? -13.040 9.581 14.093 1.00 98.31 299 ASN A CA 1
ATOM 2330 C C . ASN A 1 299 ? -12.607 8.109 14.182 1.00 98.31 299 ASN A C 1
ATOM 2332 O O . ASN A 1 299 ? -13.251 7.356 14.912 1.00 98.31 299 ASN A O 1
ATOM 2336 N N . ILE A 1 300 ? -11.540 7.690 13.489 1.00 98.56 300 ILE A N 1
ATOM 2337 C CA . ILE A 1 300 ? -11.094 6.283 13.455 1.00 98.56 300 ILE A CA 1
ATOM 2338 C C . ILE A 1 300 ? -10.749 5.801 14.873 1.00 98.56 300 ILE A C 1
ATOM 2340 O O . ILE A 1 300 ? -11.305 4.814 15.360 1.00 98.56 300 ILE A O 1
ATOM 2344 N N . GLY A 1 301 ? -9.900 6.558 15.581 1.00 98.50 301 GLY A N 1
ATOM 2345 C CA . GLY A 1 301 ? -9.492 6.279 16.963 1.00 98.50 301 GLY A CA 1
ATOM 2346 C C . GLY A 1 301 ? -10.668 6.088 17.919 1.00 98.50 301 GLY A C 1
ATOM 2347 O O . GLY A 1 301 ? -10.767 5.068 18.614 1.00 98.50 301 GLY A O 1
ATOM 2348 N N . ALA A 1 302 ? -11.591 7.053 17.905 1.00 98.50 302 ALA A N 1
ATOM 2349 C CA . ALA A 1 302 ? -12.792 7.044 18.731 1.00 98.50 302 ALA A CA 1
ATOM 2350 C C . ALA A 1 302 ? -13.742 5.893 18.370 1.00 98.50 302 ALA A C 1
ATOM 2352 O O . ALA A 1 302 ? -14.293 5.257 19.270 1.00 98.50 302 ALA A O 1
ATOM 2353 N N . GLY A 1 303 ? -13.910 5.606 17.076 1.00 98.69 303 GLY A N 1
ATOM 2354 C CA . GLY A 1 303 ? -14.787 4.551 16.579 1.00 98.69 303 GLY A CA 1
ATOM 2355 C C . GLY A 1 303 ? -14.360 3.167 17.062 1.00 98.69 303 GLY A C 1
ATOM 2356 O O . GLY A 1 303 ? -15.169 2.441 17.646 1.00 98.69 303 GLY A O 1
ATOM 2357 N N . PHE A 1 304 ? -13.074 2.834 16.919 1.00 98.81 304 PHE A N 1
ATOM 2358 C CA . PHE A 1 304 ? -12.543 1.561 17.409 1.00 98.81 304 PHE A CA 1
ATOM 2359 C C . PHE A 1 304 ? -12.564 1.473 18.943 1.00 98.81 304 PHE A C 1
ATOM 2361 O O . PHE A 1 304 ? -12.926 0.439 19.503 1.00 98.81 304 PHE A O 1
ATOM 2368 N N . ALA A 1 305 ? -12.267 2.570 19.651 1.00 98.81 305 ALA A N 1
ATOM 2369 C CA . ALA A 1 305 ? -12.359 2.605 21.112 1.00 98.81 305 ALA A CA 1
ATOM 2370 C C . ALA A 1 305 ? -13.795 2.391 21.619 1.00 98.81 305 ALA A C 1
ATOM 2372 O O . ALA A 1 305 ? -14.011 1.684 22.606 1.00 98.81 305 ALA A O 1
ATOM 2373 N N . GLN A 1 306 ? -14.790 2.948 20.927 1.00 98.81 306 GLN A N 1
ATOM 2374 C CA . GLN A 1 306 ? -16.199 2.711 21.228 1.00 98.81 306 GLN A CA 1
ATOM 2375 C C . GLN A 1 306 ? -16.602 1.255 20.957 1.00 98.81 306 GLN A C 1
ATOM 2377 O O . GLN A 1 306 ? -17.301 0.658 21.780 1.00 98.81 306 GLN A O 1
ATOM 2382 N N . PHE A 1 307 ? -16.130 0.666 19.856 1.00 98.81 307 PHE A N 1
ATOM 2383 C CA . PHE A 1 307 ? -16.345 -0.750 19.561 1.00 98.81 307 PHE A CA 1
ATOM 2384 C C . PHE A 1 307 ? -15.749 -1.658 20.647 1.00 98.81 307 PHE A C 1
ATOM 2386 O O . PHE A 1 307 ? -16.443 -2.517 21.193 1.00 98.81 307 PHE A O 1
ATOM 2393 N N . ALA A 1 308 ? -14.499 -1.413 21.045 1.00 98.75 308 ALA A N 1
ATOM 2394 C CA . ALA A 1 308 ? -13.847 -2.141 22.130 1.00 98.75 308 ALA A CA 1
ATOM 2395 C C . ALA A 1 308 ? -14.606 -1.997 23.461 1.00 98.75 308 ALA A C 1
ATOM 2397 O O . ALA A 1 308 ? -14.789 -2.982 24.183 1.00 98.75 308 ALA A O 1
ATOM 2398 N N . LYS A 1 309 ? -15.129 -0.801 23.764 1.00 98.56 309 LYS A N 1
ATOM 2399 C CA . LYS A 1 309 ? -15.931 -0.559 24.971 1.00 98.56 309 LYS A CA 1
ATOM 2400 C C . LYS A 1 309 ? -17.206 -1.404 24.996 1.00 98.56 309 LYS A C 1
ATOM 2402 O O . LYS A 1 309 ? -17.537 -1.956 26.045 1.00 98.56 309 LYS A O 1
ATOM 2407 N N . GLU A 1 310 ? -17.895 -1.561 23.863 1.00 98.06 310 GLU A N 1
ATOM 2408 C CA . GLU A 1 310 ? -19.044 -2.476 23.742 1.00 98.06 310 GLU A CA 1
ATOM 2409 C C . GLU A 1 310 ? -18.640 -3.930 24.037 1.00 98.06 310 GLU A C 1
ATOM 2411 O O . GLU A 1 310 ? -19.362 -4.668 24.708 1.00 98.06 310 GLU A O 1
ATOM 2416 N N . LYS A 1 311 ? -17.429 -4.314 23.627 1.00 97.62 311 LYS A N 1
ATOM 2417 C CA . LYS A 1 311 ? -16.793 -5.602 23.939 1.00 97.62 311 LYS A CA 1
ATOM 2418 C C . LYS A 1 311 ? -16.183 -5.663 25.349 1.00 97.62 311 LYS A C 1
ATOM 2420 O O . LYS A 1 311 ? -15.414 -6.572 25.653 1.00 97.62 311 LYS A O 1
ATOM 2425 N N . LYS A 1 312 ? -16.549 -4.730 26.238 1.00 97.50 312 LYS A N 1
ATOM 2426 C CA . LYS A 1 312 ? -16.091 -4.632 27.638 1.00 97.50 312 LYS A CA 1
ATOM 2427 C C . LYS A 1 312 ? -14.575 -4.429 27.781 1.00 97.50 312 LYS A C 1
ATOM 2429 O O . LYS A 1 312 ? -13.989 -4.805 28.797 1.00 97.50 312 LYS A O 1
ATOM 2434 N N . LYS A 1 313 ? -13.931 -3.823 26.780 1.00 97.94 313 LYS A N 1
ATOM 2435 C CA . LYS A 1 313 ? -12.512 -3.448 26.792 1.00 97.94 313 LYS A CA 1
ATOM 2436 C C . LYS A 1 313 ? -12.375 -1.931 26.731 1.00 97.94 313 LYS A C 1
ATOM 2438 O O . LYS A 1 313 ? -12.763 -1.297 25.758 1.00 97.94 313 LYS A O 1
ATOM 2443 N N . ASN A 1 314 ? -11.809 -1.345 27.781 1.00 97.38 314 ASN A N 1
ATOM 2444 C CA . ASN A 1 314 ? -11.509 0.083 27.813 1.00 97.38 314 ASN A CA 1
ATOM 2445 C C . ASN A 1 314 ? -10.101 0.302 27.265 1.00 97.38 314 ASN A C 1
ATOM 2447 O O . ASN A 1 314 ? -9.130 -0.145 27.873 1.00 97.38 314 ASN A O 1
ATOM 2451 N N . ILE A 1 315 ? -10.009 0.984 26.130 1.00 98.44 315 ILE A N 1
ATOM 2452 C CA . ILE A 1 315 ? -8.747 1.291 25.458 1.00 98.44 315 ILE A CA 1
ATOM 2453 C C . ILE A 1 315 ? -8.605 2.801 25.288 1.00 98.44 315 ILE A C 1
ATOM 2455 O O . ILE A 1 315 ? -9.601 3.524 25.224 1.00 98.44 315 ILE A O 1
ATOM 2459 N N . SER A 1 316 ? -7.368 3.274 25.210 1.00 98.31 316 SER A N 1
ATOM 2460 C CA . SER A 1 316 ? -7.041 4.643 24.810 1.00 98.31 316 SER A CA 1
ATOM 2461 C C . SER A 1 316 ? -6.452 4.645 23.404 1.00 98.31 316 SER A C 1
ATOM 2463 O O . SER A 1 316 ? -6.015 3.607 22.906 1.00 98.31 316 SER A O 1
ATOM 2465 N N . TYR A 1 317 ? -6.447 5.805 22.755 1.00 98.38 317 TYR A N 1
ATOM 2466 C CA . TYR A 1 317 ? -5.860 5.980 21.432 1.00 98.38 317 TYR A CA 1
ATOM 2467 C C . TYR A 1 317 ? -5.120 7.302 21.331 1.00 98.38 317 TYR A C 1
ATOM 2469 O O . TYR A 1 317 ? -5.401 8.249 22.069 1.00 98.38 317 TYR A O 1
ATOM 2477 N N . GLN A 1 318 ? -4.173 7.343 20.406 1.00 98.00 318 GLN A N 1
ATOM 2478 C CA . GLN A 1 318 ? -3.480 8.547 19.991 1.00 98.00 318 GLN A CA 1
ATOM 2479 C C . GLN A 1 318 ? -3.685 8.734 18.498 1.00 98.00 318 GLN A C 1
ATOM 2481 O O . GLN A 1 318 ? -3.496 7.804 17.720 1.00 98.00 318 GLN A O 1
ATOM 2486 N N . ASN A 1 319 ? -4.066 9.952 18.147 1.00 97.12 319 ASN A N 1
ATOM 2487 C CA . ASN A 1 319 ? -4.177 10.442 16.790 1.00 97.12 319 ASN A CA 1
ATOM 2488 C C . ASN A 1 319 ? -2.925 11.269 16.497 1.00 97.12 319 ASN A C 1
ATOM 2490 O O . ASN A 1 319 ? -2.617 12.195 17.250 1.00 97.12 319 ASN A O 1
ATOM 2494 N N . ILE A 1 320 ? -2.195 10.917 15.446 1.00 97.19 320 ILE A N 1
ATOM 2495 C CA . ILE A 1 320 ? -0.868 11.454 15.164 1.00 97.19 320 ILE A CA 1
ATOM 2496 C C . ILE A 1 320 ? -0.869 11.976 13.732 1.00 97.19 320 ILE A C 1
ATOM 2498 O O . ILE A 1 320 ? -0.917 11.191 12.790 1.00 97.19 320 ILE A O 1
ATOM 2502 N N . SER A 1 321 ? -0.806 13.293 13.560 1.00 95.38 321 SER A N 1
ATOM 2503 C CA . SER A 1 321 ? -0.517 13.882 12.251 1.00 95.38 321 SER A CA 1
ATOM 2504 C C . SER A 1 321 ? 0.956 13.675 11.920 1.00 95.38 321 SER A C 1
ATOM 2506 O O . SER A 1 321 ? 1.799 13.866 12.796 1.00 95.38 321 SER A O 1
ATOM 2508 N N . SER A 1 322 ? 1.256 13.300 10.677 1.00 94.75 322 SER A N 1
ATOM 2509 C CA . SER A 1 322 ? 2.623 13.053 10.205 1.00 94.75 322 SER A CA 1
ATOM 2510 C C . SER A 1 322 ? 3.404 12.097 11.117 1.00 94.75 322 SER A C 1
ATOM 2512 O O . SER A 1 322 ? 4.426 12.491 11.689 1.00 94.75 322 SER A O 1
ATOM 2514 N N . PRO A 1 323 ? 2.913 10.855 11.321 1.00 96.19 323 PRO A N 1
ATOM 2515 C CA . PRO A 1 323 ? 3.602 9.900 12.175 1.00 96.19 323 PRO A CA 1
ATOM 2516 C C . PRO A 1 323 ? 5.037 9.652 11.687 1.00 96.19 323 PRO A C 1
ATOM 2518 O O . PRO A 1 323 ? 5.375 9.854 10.523 1.00 96.19 323 PRO A O 1
ATOM 2521 N N . SER A 1 324 ? 5.916 9.206 12.574 1.00 96.62 324 SER A N 1
ATOM 2522 C CA . SER A 1 324 ? 7.226 8.689 12.189 1.00 96.62 324 SER A CA 1
ATOM 2523 C C . SER A 1 324 ? 7.170 7.173 12.054 1.00 96.62 324 SER A C 1
ATOM 2525 O O . SER A 1 324 ? 6.414 6.499 12.759 1.00 96.62 324 SER A O 1
ATOM 2527 N N . PHE A 1 325 ? 8.041 6.609 11.216 1.00 97.56 325 PHE A N 1
ATOM 2528 C CA . PHE A 1 325 ? 8.226 5.159 11.152 1.00 97.56 325 PHE A CA 1
ATOM 2529 C C . PHE A 1 325 ? 8.485 4.551 12.542 1.00 97.56 325 PHE A C 1
ATOM 2531 O O . PHE A 1 325 ? 7.929 3.512 12.893 1.00 97.56 325 PHE A O 1
ATOM 2538 N N . GLY A 1 326 ? 9.271 5.239 13.381 1.00 98.00 326 GLY A N 1
ATOM 2539 C CA . GLY A 1 326 ? 9.581 4.801 14.742 1.00 98.00 326 GLY A CA 1
ATOM 2540 C C . GLY A 1 326 ? 8.350 4.642 15.643 1.00 98.00 326 GLY A C 1
ATOM 2541 O O . GLY A 1 326 ? 8.354 3.785 16.528 1.00 98.00 326 GLY A O 1
ATOM 2542 N N . GLN A 1 327 ? 7.278 5.409 15.412 1.00 98.19 327 GLN A N 1
ATOM 2543 C CA . GLN A 1 327 ? 6.021 5.250 16.149 1.00 98.19 327 GLN A CA 1
ATOM 2544 C C . GLN A 1 327 ? 5.307 3.951 15.768 1.00 98.19 327 GLN A C 1
ATOM 2546 O O . GLN A 1 327 ? 4.878 3.222 16.663 1.00 98.19 327 GLN A O 1
ATOM 2551 N N . PHE A 1 328 ? 5.244 3.615 14.477 1.00 98.50 328 PHE A N 1
ATOM 2552 C CA . PHE A 1 328 ? 4.695 2.333 14.023 1.00 98.50 328 PHE A CA 1
ATOM 2553 C C . PHE A 1 328 ? 5.565 1.159 14.461 1.00 98.50 328 PHE A C 1
ATOM 2555 O O . PHE A 1 328 ? 5.050 0.203 15.035 1.00 98.50 328 PHE A O 1
ATOM 2562 N N . LYS A 1 329 ? 6.890 1.267 14.310 1.00 98.44 329 LYS A N 1
ATOM 2563 C CA . LYS A 1 329 ? 7.838 0.262 14.800 1.00 98.44 329 LYS A CA 1
ATOM 2564 C C . LYS A 1 329 ? 7.619 -0.032 16.287 1.00 98.44 329 LYS A C 1
ATOM 2566 O O . LYS A 1 329 ? 7.455 -1.184 16.676 1.00 98.44 329 LYS A O 1
ATOM 2571 N N . SER A 1 330 ? 7.547 1.017 17.109 1.00 98.25 330 SER A N 1
ATOM 2572 C CA . SER A 1 330 ? 7.275 0.896 18.543 1.00 98.25 330 SER A CA 1
ATOM 2573 C C . SER A 1 330 ? 5.899 0.288 18.824 1.00 98.25 330 SER A C 1
ATOM 2575 O O . SER A 1 330 ? 5.772 -0.532 19.733 1.00 98.25 330 SER A O 1
ATOM 2577 N N . ALA A 1 331 ? 4.866 0.634 18.049 1.00 98.38 331 ALA A N 1
ATOM 2578 C CA . ALA A 1 331 ? 3.551 0.014 18.186 1.00 98.38 331 ALA A CA 1
ATOM 2579 C C . ALA A 1 331 ? 3.625 -1.503 17.965 1.00 98.38 331 ALA A C 1
ATOM 2581 O O . ALA A 1 331 ? 3.208 -2.253 18.845 1.00 98.38 331 ALA A O 1
ATOM 2582 N N . ILE A 1 332 ? 4.240 -1.950 16.867 1.00 98.50 332 ILE A N 1
ATOM 2583 C CA . ILE A 1 332 ? 4.395 -3.376 16.549 1.00 98.50 332 ILE A CA 1
ATOM 2584 C C . ILE A 1 332 ? 5.260 -4.097 17.593 1.00 98.50 332 ILE A C 1
ATOM 2586 O O . ILE A 1 332 ? 4.863 -5.150 18.091 1.00 98.50 332 ILE A O 1
ATOM 2590 N N . ASP A 1 333 ? 6.393 -3.516 18.003 1.00 98.06 333 ASP A N 1
ATOM 2591 C CA . ASP A 1 333 ? 7.261 -4.083 19.048 1.00 98.06 333 ASP A CA 1
ATOM 2592 C C . ASP A 1 333 ? 6.517 -4.274 20.385 1.00 98.06 333 ASP A C 1
ATOM 2594 O O . ASP A 1 333 ? 6.774 -5.231 21.117 1.00 98.06 333 ASP A O 1
ATOM 2598 N N . ASN A 1 334 ? 5.555 -3.396 20.689 1.00 97.69 334 ASN A N 1
ATOM 2599 C CA . ASN A 1 334 ? 4.732 -3.445 21.899 1.00 97.69 334 ASN A CA 1
ATOM 2600 C C . ASN A 1 334 ? 3.358 -4.110 21.692 1.00 97.69 334 ASN A C 1
ATOM 2602 O O . ASN A 1 334 ? 2.500 -4.011 22.576 1.00 97.69 334 ASN A O 1
ATOM 2606 N N . LYS A 1 335 ? 3.137 -4.774 20.548 1.00 97.75 335 LYS A N 1
ATOM 2607 C CA . LYS A 1 335 ? 1.866 -5.419 20.170 1.00 97.75 335 LYS A CA 1
ATOM 2608 C C . LYS A 1 335 ? 0.654 -4.490 20.256 1.00 97.75 335 LYS A C 1
ATOM 2610 O O . LYS A 1 335 ? -0.426 -4.899 20.671 1.00 97.75 335 LYS A O 1
ATOM 2615 N N . LYS A 1 336 ? 0.828 -3.211 19.941 1.00 98.38 336 LYS A N 1
ATOM 2616 C CA . LYS A 1 336 ? -0.256 -2.230 19.901 1.00 98.38 336 LYS A CA 1
ATOM 2617 C C . LYS A 1 336 ? -0.870 -2.224 18.503 1.00 98.38 336 LYS A C 1
ATOM 2619 O O . LYS A 1 336 ? -0.116 -2.164 17.533 1.00 98.38 336 LYS A O 1
ATOM 2624 N N . PRO A 1 337 ? -2.206 -2.238 18.378 1.00 98.50 337 PRO A N 1
ATOM 2625 C CA . PRO A 1 337 ? -2.836 -2.099 17.075 1.00 98.50 337 PRO A CA 1
ATOM 2626 C C . PRO A 1 337 ? -2.587 -0.685 16.539 1.00 98.50 337 PRO A C 1
ATOM 2628 O O . PRO A 1 337 ? -2.587 0.289 17.306 1.00 98.50 337 PRO A O 1
ATOM 2631 N N . ALA A 1 338 ? -2.372 -0.586 15.230 1.00 98.62 338 ALA A N 1
ATOM 2632 C CA . ALA A 1 338 ? -2.071 0.667 14.562 1.00 98.62 338 ALA A CA 1
ATOM 2633 C C . ALA A 1 338 ? -2.701 0.728 13.165 1.00 98.62 338 ALA A C 1
ATOM 2635 O O . ALA A 1 338 ? -2.775 -0.277 12.462 1.00 98.62 338 ALA A O 1
ATOM 2636 N N . ILE A 1 339 ? -3.134 1.924 12.771 1.00 98.75 339 ILE A N 1
ATOM 2637 C CA . ILE A 1 339 ? -3.577 2.251 11.413 1.00 98.75 339 ILE A CA 1
ATOM 2638 C C . ILE A 1 339 ? -2.676 3.357 10.879 1.00 98.75 339 ILE A C 1
ATOM 2640 O O . ILE A 1 339 ? -2.414 4.338 11.583 1.00 98.75 339 ILE A O 1
ATOM 2644 N N . PHE A 1 340 ? -2.235 3.197 9.637 1.00 98.31 340 PHE A N 1
ATOM 2645 C CA . PHE A 1 340 ? -1.602 4.243 8.847 1.00 98.31 340 PHE A CA 1
ATOM 2646 C C . PHE A 1 340 ? -2.607 4.718 7.804 1.00 98.31 340 PHE A C 1
ATOM 2648 O O . PHE A 1 340 ? -3.254 3.909 7.147 1.00 98.31 340 PHE A O 1
ATOM 2655 N N . ALA A 1 341 ? -2.766 6.025 7.670 1.00 97.25 341 ALA A N 1
ATOM 2656 C CA . ALA A 1 341 ? -3.560 6.626 6.619 1.00 97.25 341 ALA A CA 1
ATOM 2657 C C . ALA A 1 341 ? -2.735 7.680 5.895 1.00 97.25 341 ALA A C 1
ATOM 2659 O O . ALA A 1 341 ? -1.916 8.369 6.506 1.00 97.25 341 ALA A O 1
ATOM 2660 N N . TYR A 1 342 ? -2.974 7.815 4.602 1.00 94.44 342 TYR A N 1
ATOM 2661 C CA . TYR A 1 342 ? -2.274 8.763 3.754 1.00 94.44 342 TYR A CA 1
ATOM 2662 C C . TYR A 1 342 ? -3.226 9.390 2.740 1.00 94.44 342 TYR A C 1
ATOM 2664 O O . TYR A 1 342 ? -4.276 8.830 2.406 1.00 94.44 342 TYR A O 1
ATOM 2672 N N . GLY A 1 343 ? -2.892 10.604 2.322 1.00 92.31 343 GLY A N 1
ATOM 2673 C CA . GLY A 1 343 ? -3.565 11.346 1.270 1.00 92.31 343 GLY A CA 1
ATOM 2674 C C . GLY A 1 343 ? -2.670 11.496 0.053 1.00 92.31 343 GLY A C 1
ATOM 2675 O O . GLY A 1 343 ? -1.467 11.703 0.192 1.00 92.31 343 GLY A O 1
ATOM 2676 N N . ILE A 1 344 ? -3.273 11.437 -1.126 1.00 90.12 344 ILE A N 1
ATOM 2677 C CA . ILE A 1 344 ? -2.625 11.756 -2.400 1.00 90.12 344 ILE A CA 1
ATOM 2678 C C . ILE A 1 344 ? -3.536 12.692 -3.189 1.00 90.12 344 ILE A C 1
ATOM 2680 O O . ILE A 1 344 ? -4.754 12.725 -2.968 1.00 90.12 344 ILE A O 1
ATOM 2684 N N . ILE A 1 345 ? -2.945 13.462 -4.093 1.00 86.94 345 ILE A N 1
ATOM 2685 C CA . ILE A 1 345 ? -3.695 14.211 -5.094 1.00 86.94 345 ILE A CA 1
ATOM 2686 C C . ILE A 1 345 ? -3.895 13.288 -6.282 1.00 86.94 345 ILE A C 1
ATOM 2688 O O . ILE A 1 345 ? -2.921 12.788 -6.837 1.00 86.94 345 ILE A O 1
ATOM 2692 N N . LYS A 1 346 ? -5.156 13.063 -6.656 1.00 84.06 346 LYS A N 1
ATOM 2693 C CA . LYS A 1 346 ? -5.450 12.336 -7.881 1.00 84.06 346 LYS A CA 1
ATOM 2694 C C . LYS A 1 346 ? -4.916 13.110 -9.076 1.00 84.06 346 LYS A C 1
ATOM 2696 O O . LYS A 1 346 ? -5.226 14.295 -9.220 1.00 84.06 346 LYS A O 1
ATOM 2701 N N . ALA A 1 347 ? -4.166 12.445 -9.937 1.00 81.88 347 ALA A N 1
ATOM 2702 C CA . ALA A 1 347 ? -3.614 13.046 -11.134 1.00 81.88 347 ALA A CA 1
ATOM 2703 C C . ALA A 1 347 ? -4.754 13.520 -12.055 1.00 81.88 347 ALA A C 1
ATOM 2705 O O . ALA A 1 347 ? -4.841 14.697 -12.391 1.00 81.88 347 ALA A O 1
ATOM 2706 N N . ASN A 1 348 ? -5.737 12.676 -12.353 1.00 77.38 348 ASN A N 1
ATOM 2707 C CA . ASN A 1 348 ? -6.818 13.057 -13.265 1.00 77.38 348 ASN A CA 1
ATOM 2708 C C . ASN A 1 348 ? -7.774 14.141 -12.716 1.00 77.38 348 ASN A C 1
ATOM 2710 O O . ASN A 1 348 ? -8.113 15.073 -13.437 1.00 77.38 348 ASN A O 1
ATOM 2714 N N . THR A 1 349 ? -8.198 14.073 -11.448 1.00 81.00 349 THR A N 1
ATOM 2715 C CA . THR A 1 349 ? -9.214 15.005 -10.909 1.00 81.00 349 THR A CA 1
ATOM 2716 C C . THR A 1 349 ? -8.655 16.174 -10.104 1.00 81.00 349 THR A C 1
ATOM 2718 O O . THR A 1 349 ? -9.404 17.092 -9.770 1.00 81.00 349 THR A O 1
ATOM 2721 N N . LYS A 1 350 ? -7.367 16.146 -9.735 1.00 83.25 350 LYS A N 1
ATOM 2722 C CA . LYS A 1 350 ? -6.751 17.052 -8.744 1.00 83.25 350 LYS A CA 1
ATOM 2723 C C . LYS A 1 350 ? -7.410 17.034 -7.365 1.00 83.25 350 LYS A C 1
ATOM 2725 O O . LYS A 1 350 ? -7.122 17.884 -6.519 1.00 83.25 350 LYS A O 1
ATOM 2730 N N . GLU A 1 351 ? -8.277 16.063 -7.104 1.00 88.25 351 GLU A N 1
ATOM 2731 C CA . GLU A 1 351 ? -8.924 15.923 -5.811 1.00 88.25 351 GLU A CA 1
ATOM 2732 C C . GLU A 1 351 ? -8.030 15.159 -4.842 1.00 88.25 351 GLU A C 1
ATOM 2734 O O . GLU A 1 351 ? -7.354 14.190 -5.191 1.00 88.25 351 GLU A O 1
ATOM 2739 N N . ARG A 1 352 ? -8.074 15.565 -3.574 1.00 89.94 352 ARG A N 1
ATOM 2740 C CA . ARG A 1 352 ? -7.421 14.828 -2.498 1.00 89.94 352 ARG A CA 1
ATOM 2741 C C . ARG A 1 352 ? -8.209 13.552 -2.216 1.00 89.94 352 ARG A C 1
ATOM 2743 O O . ARG A 1 352 ? -9.290 13.606 -1.629 1.00 89.94 352 ARG A O 1
ATOM 2750 N N . THR A 1 353 ? -7.638 12.401 -2.550 1.00 89.00 353 THR A N 1
ATOM 2751 C CA . THR A 1 353 ? -8.121 11.094 -2.086 1.00 89.00 353 THR A CA 1
ATOM 2752 C C . THR A 1 353 ? -7.267 10.610 -0.920 1.00 89.00 353 THR A C 1
ATOM 2754 O O . THR A 1 353 ? -6.213 11.169 -0.623 1.00 89.00 353 THR A O 1
ATOM 2757 N N . GLY A 1 354 ? -7.735 9.607 -0.187 1.00 92.25 354 GLY A N 1
ATOM 2758 C CA . GLY A 1 354 ? -6.887 8.965 0.802 1.00 92.25 354 GLY A CA 1
ATOM 2759 C C . GLY A 1 354 ? -7.290 7.547 1.103 1.00 92.25 354 GLY A C 1
ATOM 2760 O O . GLY A 1 354 ? -8.394 7.098 0.797 1.00 92.25 354 GLY A O 1
ATOM 2761 N N . HIS A 1 355 ? -6.362 6.866 1.745 1.00 94.88 355 HIS A N 1
ATOM 2762 C CA . HIS A 1 355 ? -6.455 5.458 2.039 1.00 94.88 355 HIS A CA 1
ATOM 2763 C C . HIS A 1 355 ? -5.982 5.209 3.469 1.00 94.88 355 HIS A C 1
ATOM 2765 O O . HIS A 1 355 ? -5.141 5.942 3.990 1.00 94.88 355 HIS A O 1
ATOM 2771 N N . ALA A 1 356 ? -6.577 4.221 4.129 1.00 97.38 356 ALA A N 1
ATOM 2772 C CA . ALA A 1 356 ? -6.277 3.865 5.507 1.00 97.38 356 ALA A CA 1
ATOM 2773 C C . ALA A 1 356 ? -6.120 2.351 5.597 1.00 97.38 356 ALA A C 1
ATOM 2775 O O . ALA A 1 356 ? -7.028 1.618 5.211 1.00 97.38 356 ALA A O 1
ATOM 2776 N N . VAL A 1 357 ? -4.985 1.918 6.135 1.00 98.19 357 VAL A N 1
ATOM 2777 C CA . VAL A 1 357 ? -4.539 0.524 6.165 1.00 98.19 357 VAL A CA 1
ATOM 2778 C C . VAL A 1 357 ? -4.190 0.099 7.581 1.00 98.19 357 VAL A C 1
ATOM 2780 O O . VAL A 1 357 ? -3.712 0.902 8.392 1.00 98.19 357 VAL A O 1
ATOM 2783 N N . ALA A 1 358 ? -4.413 -1.174 7.893 1.00 98.56 358 ALA A N 1
ATOM 2784 C CA . ALA A 1 358 ? -3.933 -1.739 9.147 1.00 98.56 358 ALA A CA 1
ATOM 2785 C C . ALA A 1 358 ? -2.427 -2.001 9.038 1.00 98.56 358 ALA A C 1
ATOM 2787 O O . ALA A 1 358 ? -1.967 -2.596 8.065 1.00 98.56 358 ALA A O 1
ATOM 2788 N N . VAL A 1 359 ? -1.659 -1.561 10.036 1.00 98.69 359 VAL A N 1
ATOM 2789 C CA . VAL A 1 359 ? -0.225 -1.855 10.118 1.00 98.69 359 VAL A CA 1
ATOM 2790 C C . VAL A 1 359 ? -0.051 -3.130 10.930 1.00 98.69 359 VAL A C 1
ATOM 2792 O O . VAL A 1 359 ? -0.290 -3.143 12.140 1.00 98.69 359 VAL A O 1
ATOM 2795 N N . GLU A 1 360 ? 0.378 -4.196 10.264 1.00 98.56 360 GLU A N 1
ATOM 2796 C CA . GLU A 1 360 ? 0.586 -5.508 10.883 1.00 98.56 360 GLU A CA 1
ATOM 2797 C C . GLU A 1 360 ? 2.060 -5.826 11.121 1.00 98.56 360 GLU A C 1
ATOM 2799 O O . GLU A 1 360 ? 2.395 -6.756 11.854 1.00 98.56 360 GLU A O 1
ATOM 2804 N N . GLY A 1 361 ? 2.969 -5.038 10.556 1.00 98.38 361 GLY A N 1
ATOM 2805 C CA . GLY A 1 361 ? 4.393 -5.232 10.758 1.00 98.38 361 GLY A CA 1
ATOM 2806 C C . GLY A 1 361 ? 5.254 -4.120 10.194 1.00 98.38 361 GLY A C 1
ATOM 2807 O O . GLY A 1 361 ? 4.774 -3.073 9.758 1.00 98.38 361 GLY A O 1
ATOM 2808 N N . TYR A 1 362 ? 6.556 -4.369 10.209 1.00 98.38 362 TYR A N 1
ATOM 2809 C CA . TYR A 1 362 ? 7.552 -3.520 9.586 1.00 98.38 362 TYR A CA 1
ATOM 2810 C C . TYR A 1 362 ? 8.746 -4.336 9.078 1.00 98.38 362 TYR A C 1
ATOM 2812 O O . TYR A 1 362 ? 9.094 -5.385 9.630 1.00 98.38 362 TYR A O 1
ATOM 2820 N N . MET A 1 363 ? 9.426 -3.779 8.080 1.00 97.62 363 MET A N 1
ATOM 2821 C CA . MET A 1 363 ? 10.781 -4.149 7.680 1.00 97.62 363 MET A CA 1
ATOM 2822 C C . MET A 1 363 ? 11.651 -2.894 7.769 1.00 97.62 363 MET A C 1
ATOM 2824 O O . MET A 1 363 ? 11.308 -1.864 7.209 1.00 97.62 363 MET A O 1
ATOM 2828 N N . SER A 1 364 ? 12.754 -2.937 8.505 1.00 96.88 364 SER A N 1
ATOM 2829 C CA . SER A 1 364 ? 13.681 -1.811 8.654 1.00 96.88 364 SER A CA 1
ATOM 2830 C C . SER A 1 364 ? 15.069 -2.267 8.254 1.00 96.88 364 SER A C 1
ATOM 2832 O O . SER A 1 364 ? 15.499 -3.341 8.663 1.00 96.88 364 SER A O 1
ATOM 2834 N N . SER A 1 365 ? 15.761 -1.475 7.451 1.00 95.38 365 SER A N 1
ATOM 2835 C CA . SER A 1 365 ? 17.130 -1.728 7.020 1.00 95.38 365 SER A CA 1
ATOM 2836 C C . SER A 1 365 ? 17.993 -0.498 7.296 1.00 95.38 365 SER A C 1
ATOM 2838 O O . SER A 1 365 ? 17.519 0.532 7.780 1.00 95.38 365 SER A O 1
ATOM 2840 N N . LYS A 1 366 ? 19.288 -0.585 6.982 1.00 93.00 366 LYS A N 1
ATOM 2841 C CA . LYS A 1 366 ? 20.158 0.599 6.998 1.00 93.00 366 LYS A CA 1
ATOM 2842 C C . LYS A 1 366 ? 19.726 1.636 5.948 1.00 93.00 366 LYS A C 1
ATOM 2844 O O . LYS A 1 366 ? 19.951 2.823 6.153 1.00 93.00 366 LYS A O 1
ATOM 2849 N N . GLN A 1 367 ? 19.157 1.174 4.836 1.00 92.88 367 GLN A N 1
ATOM 2850 C CA . GLN A 1 367 ? 18.820 1.987 3.670 1.00 92.88 367 GLN A CA 1
ATOM 2851 C C . GLN A 1 367 ? 17.420 2.604 3.754 1.00 92.88 367 GLN A C 1
ATOM 2853 O O . GLN A 1 367 ? 17.225 3.730 3.311 1.00 92.88 367 GLN A O 1
ATOM 2858 N N . ALA A 1 368 ? 16.442 1.870 4.286 1.00 94.50 368 ALA A N 1
ATOM 2859 C CA . ALA A 1 368 ? 15.033 2.225 4.167 1.00 94.50 368 ALA A CA 1
ATOM 2860 C C . ALA A 1 368 ? 14.169 1.561 5.239 1.00 94.50 368 ALA A C 1
ATOM 2862 O O . ALA A 1 368 ? 14.594 0.653 5.957 1.00 94.50 368 ALA A O 1
ATOM 2863 N N . ASN A 1 369 ? 12.929 2.024 5.341 1.00 96.62 369 ASN A N 1
ATOM 2864 C CA . ASN A 1 369 ? 11.960 1.529 6.302 1.00 96.62 369 ASN A CA 1
ATOM 2865 C C . ASN A 1 369 ? 10.638 1.270 5.596 1.00 96.62 369 ASN A C 1
ATOM 2867 O O . ASN A 1 369 ? 10.192 2.107 4.829 1.00 96.62 369 ASN A O 1
ATOM 2871 N N . TYR A 1 370 ? 9.991 0.154 5.900 1.00 97.81 370 TYR A N 1
ATOM 2872 C CA . TYR A 1 370 ? 8.771 -0.291 5.243 1.00 97.81 370 TYR A CA 1
ATOM 2873 C C . TYR A 1 370 ? 7.724 -0.649 6.283 1.00 97.81 370 TYR A C 1
ATOM 2875 O O . TYR A 1 370 ? 8.027 -1.321 7.276 1.00 97.81 370 TYR A O 1
ATOM 2883 N N . LEU A 1 371 ? 6.484 -0.239 6.040 1.00 98.31 371 LEU A N 1
ATOM 2884 C CA . LEU A 1 371 ? 5.334 -0.761 6.767 1.00 98.31 371 LEU A CA 1
ATOM 2885 C C . LEU A 1 371 ? 4.830 -2.016 6.059 1.00 98.31 371 LEU A C 1
ATOM 2887 O O . LEU A 1 371 ? 4.674 -2.015 4.842 1.00 98.31 371 LEU A O 1
ATOM 2891 N N . VAL A 1 372 ? 4.561 -3.068 6.832 1.00 98.25 372 VAL A N 1
ATOM 2892 C CA . VAL A 1 372 ? 3.830 -4.245 6.353 1.00 98.25 372 VAL A CA 1
ATOM 2893 C C . VAL A 1 372 ? 2.366 -4.013 6.685 1.00 98.25 372 VAL A C 1
ATOM 2895 O O . VAL A 1 372 ? 2.009 -3.895 7.864 1.00 98.25 372 VAL A O 1
ATOM 2898 N N . VAL A 1 373 ? 1.538 -3.892 5.655 1.00 98.19 373 VAL A N 1
ATOM 2899 C CA . VAL A 1 373 ? 0.149 -3.460 5.785 1.00 98.19 373 VAL A CA 1
ATOM 2900 C C . VAL A 1 373 ? -0.814 -4.446 5.144 1.00 98.19 373 VAL A C 1
ATOM 2902 O O . VAL A 1 373 ? -0.492 -5.103 4.154 1.00 98.19 373 VAL A O 1
ATOM 2905 N N . ALA A 1 374 ? -2.011 -4.513 5.715 1.00 97.69 374 ALA A N 1
ATOM 2906 C CA . ALA A 1 374 ? -3.188 -5.037 5.044 1.00 97.69 374 ALA A CA 1
ATOM 2907 C C . ALA A 1 374 ? -3.948 -3.854 4.432 1.00 97.69 374 ALA A C 1
ATOM 2909 O O . ALA A 1 374 ? -4.426 -2.977 5.161 1.00 97.69 374 ALA A O 1
ATOM 2910 N N . ASP A 1 375 ? -4.015 -3.817 3.099 1.00 92.12 375 ASP A N 1
ATOM 2911 C CA . ASP A 1 375 ? -4.566 -2.693 2.329 1.00 92.12 375 ASP A CA 1
ATOM 2912 C C . ASP A 1 375 ? -6.104 -2.625 2.346 1.00 92.12 375 ASP A C 1
ATOM 2914 O O . ASP A 1 375 ? -6.702 -1.585 2.090 1.00 92.12 375 ASP A O 1
ATOM 2918 N N . GLY A 1 376 ? -6.768 -3.713 2.739 1.00 92.25 376 GLY A N 1
ATOM 2919 C CA . GLY A 1 376 ? -8.227 -3.760 2.811 1.00 92.25 376 GLY A CA 1
ATOM 2920 C C . GLY A 1 376 ? -8.913 -3.988 1.459 1.00 92.25 376 GLY A C 1
ATOM 2921 O O . GLY A 1 376 ? -10.141 -3.852 1.386 1.00 92.25 376 GLY A O 1
ATOM 2922 N N . TRP A 1 377 ? -8.132 -4.335 0.432 1.00 90.31 377 TRP A N 1
ATOM 2923 C CA . TRP A 1 377 ? -8.590 -4.744 -0.893 1.00 90.31 377 TRP A CA 1
ATOM 2924 C C . TRP A 1 377 ? -8.273 -6.210 -1.161 1.00 90.31 377 TRP A C 1
ATOM 2926 O O . TRP A 1 377 ? -9.170 -6.966 -1.543 1.00 90.31 377 TRP A O 1
ATOM 2936 N N . PHE A 1 378 ? -7.032 -6.626 -0.896 1.00 90.44 378 PHE A N 1
ATOM 2937 C CA . PHE A 1 378 ? -6.515 -7.936 -1.280 1.00 90.44 378 PHE A CA 1
ATOM 2938 C C . PHE A 1 378 ? -6.117 -8.800 -0.075 1.00 90.44 378 PHE A C 1
ATOM 2940 O O . PHE A 1 378 ? -6.122 -8.378 1.084 1.00 90.44 378 PHE A O 1
ATOM 2947 N N . ALA A 1 379 ? -5.820 -10.069 -0.358 1.00 93.00 379 ALA A N 1
ATOM 2948 C CA . ALA A 1 379 ? -5.540 -11.082 0.656 1.00 93.00 379 ALA A CA 1
ATOM 2949 C C . ALA A 1 379 ? -4.093 -11.069 1.177 1.00 93.00 379 ALA A C 1
ATOM 2951 O O . ALA A 1 379 ? -3.828 -11.618 2.246 1.00 93.00 379 ALA A O 1
ATOM 2952 N N . ALA A 1 380 ? -3.163 -10.489 0.418 1.00 94.25 380 ALA A N 1
ATOM 2953 C CA . ALA A 1 380 ? -1.733 -10.563 0.684 1.00 94.25 380 ALA A CA 1
ATOM 2954 C C . ALA A 1 380 ? -1.203 -9.312 1.393 1.00 94.25 380 ALA A C 1
ATOM 2956 O O . ALA A 1 380 ? -1.769 -8.222 1.295 1.00 94.25 380 ALA A O 1
ATOM 2957 N N . ALA A 1 381 ? -0.084 -9.473 2.097 1.00 96.19 381 ALA A N 1
ATOM 2958 C CA . ALA A 1 381 ? 0.611 -8.357 2.718 1.00 96.19 381 ALA A CA 1
ATOM 2959 C C . ALA A 1 381 ? 1.236 -7.447 1.661 1.00 96.19 381 ALA A C 1
ATOM 2961 O O . ALA A 1 381 ? 1.843 -7.920 0.696 1.00 96.19 381 ALA A O 1
ATOM 2962 N N . LYS A 1 382 ? 1.145 -6.137 1.892 1.00 96.06 382 LYS A N 1
ATOM 2963 C CA . LYS A 1 382 ? 1.838 -5.127 1.099 1.00 96.06 382 LYS A CA 1
ATOM 2964 C C . LYS A 1 382 ? 2.936 -4.482 1.936 1.00 96.06 382 LYS A C 1
ATOM 2966 O O . LYS A 1 382 ? 2.716 -4.094 3.082 1.00 96.06 382 LYS A O 1
ATOM 2971 N N . TYR A 1 383 ? 4.128 -4.394 1.371 1.00 97.38 383 TYR A N 1
ATOM 2972 C CA . TYR A 1 383 ? 5.293 -3.761 1.970 1.00 97.38 383 TYR A CA 1
ATOM 2973 C C . TYR A 1 383 ? 5.430 -2.402 1.310 1.00 97.38 383 TYR A C 1
ATOM 2975 O O . TYR A 1 383 ? 5.702 -2.335 0.120 1.00 97.38 383 TYR A O 1
ATOM 2983 N N . VAL A 1 384 ? 5.212 -1.330 2.063 1.00 96.06 384 VAL A N 1
ATOM 2984 C CA . VAL A 1 384 ? 5.191 0.038 1.532 1.00 96.06 384 VAL A CA 1
ATOM 2985 C C . VAL A 1 384 ? 6.357 0.818 2.114 1.00 96.06 384 VAL A C 1
ATOM 2987 O O . VAL A 1 384 ? 6.488 0.883 3.341 1.00 96.06 384 VAL A O 1
ATOM 2990 N N . ASN A 1 385 ? 7.191 1.418 1.262 1.00 95.31 385 ASN A N 1
ATOM 2991 C CA . ASN A 1 385 ? 8.302 2.254 1.705 1.00 95.31 385 ASN A CA 1
ATOM 2992 C C . ASN A 1 385 ? 7.777 3.488 2.455 1.00 95.31 385 ASN A C 1
ATOM 2994 O O . ASN A 1 385 ? 6.972 4.276 1.956 1.00 95.31 385 ASN A O 1
ATOM 2998 N N . TYR A 1 386 ? 8.220 3.641 3.698 1.00 94.06 386 TYR A N 1
ATOM 2999 C CA . TYR A 1 386 ? 7.839 4.734 4.570 1.00 94.06 386 TYR A CA 1
ATOM 3000 C C . TYR A 1 386 ? 8.741 5.936 4.325 1.00 94.06 386 TYR A C 1
ATOM 3002 O O . TYR A 1 386 ? 9.762 6.121 4.997 1.00 94.06 386 TYR A O 1
ATOM 3010 N N . ILE A 1 387 ? 8.328 6.777 3.384 1.00 89.62 387 ILE A N 1
ATOM 3011 C CA . ILE A 1 387 ? 9.093 7.951 2.992 1.00 89.62 387 ILE A CA 1
ATOM 3012 C C . ILE A 1 387 ? 8.369 9.223 3.451 1.00 89.62 387 ILE A C 1
ATOM 3014 O O . ILE A 1 387 ? 7.261 9.511 2.987 1.00 89.62 387 ILE A O 1
ATOM 3018 N N . PRO A 1 388 ? 8.961 10.007 4.372 1.00 77.88 388 PRO A N 1
ATOM 3019 C CA . PRO A 1 388 ? 8.408 11.301 4.749 1.00 77.88 388 PRO A CA 1
ATOM 3020 C C . PRO A 1 388 ? 8.279 12.219 3.527 1.00 77.88 388 PRO A C 1
ATOM 3022 O O . PRO A 1 388 ? 9.255 12.437 2.821 1.00 77.88 388 PRO A O 1
ATOM 3025 N N . GLY A 1 389 ? 7.086 12.773 3.304 1.00 78.06 389 GLY A N 1
ATOM 3026 C CA . GLY A 1 389 ? 6.821 13.696 2.193 1.00 78.06 389 GLY A CA 1
ATOM 3027 C C . GLY A 1 389 ? 6.377 13.039 0.883 1.00 78.06 389 GLY A C 1
ATOM 3028 O O . GLY A 1 389 ? 5.944 13.761 -0.000 1.00 78.06 389 GLY A O 1
ATOM 3029 N N . ASN A 1 390 ? 6.390 11.703 0.777 1.00 84.25 390 ASN A N 1
ATOM 3030 C CA . ASN A 1 390 ? 5.884 10.999 -0.414 1.00 84.25 390 ASN A CA 1
ATOM 3031 C C . ASN A 1 390 ? 4.350 11.045 -0.553 1.00 84.25 390 ASN A C 1
ATOM 3033 O O . ASN A 1 390 ? 3.790 10.713 -1.585 1.00 84.25 390 ASN A O 1
ATOM 3037 N N . PHE A 1 391 ? 3.649 11.442 0.504 1.00 88.19 391 PHE A N 1
ATOM 3038 C CA . PHE A 1 391 ? 2.201 11.614 0.502 1.00 88.19 391 PHE A CA 1
ATOM 3039 C C . PHE A 1 391 ? 1.880 13.062 0.852 1.00 88.19 391 PHE A C 1
ATOM 3041 O O . PHE A 1 391 ? 2.571 13.656 1.686 1.00 88.19 391 PHE A O 1
ATOM 3048 N N . LEU A 1 392 ? 0.789 13.592 0.293 1.00 89.62 392 LEU A N 1
ATOM 3049 C CA . LEU A 1 392 ? 0.299 14.945 0.576 1.00 89.62 392 LEU A CA 1
ATOM 3050 C C . LEU A 1 392 ? 0.128 15.171 2.083 1.00 89.62 392 LEU A C 1
ATOM 3052 O O . LEU A 1 392 ? 0.515 16.197 2.639 1.00 89.62 392 LEU A O 1
ATOM 3056 N N . ASP A 1 393 ? -0.481 14.191 2.742 1.00 92.06 393 ASP A N 1
ATOM 3057 C CA . ASP A 1 393 ? -0.657 14.166 4.180 1.00 92.06 393 ASP A CA 1
ATOM 3058 C C . ASP A 1 393 ? -0.608 12.725 4.689 1.00 92.06 393 ASP A C 1
ATOM 3060 O O . ASP A 1 393 ? -0.910 11.774 3.968 1.00 92.06 393 ASP A O 1
ATOM 3064 N N . THR A 1 394 ? -0.201 12.557 5.944 1.00 95.31 394 THR A N 1
ATOM 3065 C CA . THR A 1 394 ? -0.178 11.253 6.611 1.00 95.31 394 THR A CA 1
ATOM 3066 C C . THR A 1 394 ? -0.746 11.351 8.014 1.00 95.31 394 THR A C 1
ATOM 3068 O O . THR A 1 394 ? -0.653 12.380 8.694 1.00 95.31 394 THR A O 1
ATOM 3071 N N . TYR A 1 395 ? -1.340 10.253 8.464 1.00 96.94 395 TYR A N 1
ATOM 3072 C CA . TYR A 1 395 ? -1.992 10.148 9.753 1.00 96.94 395 TYR A CA 1
ATOM 3073 C C . TYR A 1 395 ? -1.780 8.762 10.353 1.00 96.94 395 TYR A C 1
ATOM 3075 O O . TYR A 1 395 ? -1.845 7.746 9.667 1.00 96.94 395 TYR A O 1
ATOM 3083 N N . GLY A 1 396 ? -1.529 8.713 11.654 1.00 98.00 396 GLY A N 1
ATOM 3084 C CA . GLY A 1 396 ? -1.362 7.485 12.413 1.00 98.00 396 GLY A CA 1
ATOM 3085 C C . GLY A 1 396 ? -2.373 7.418 13.541 1.00 98.00 396 GLY A C 1
ATOM 3086 O O . GLY A 1 396 ? -2.602 8.408 14.237 1.00 98.00 396 GLY A O 1
ATOM 3087 N N . ILE A 1 397 ? -2.953 6.241 13.751 1.00 98.69 397 ILE A N 1
ATOM 3088 C CA . ILE A 1 397 ? -3.761 5.959 14.933 1.00 98.69 397 ILE A CA 1
ATOM 3089 C C . ILE A 1 397 ? -3.169 4.750 15.639 1.00 98.69 397 ILE A C 1
ATOM 3091 O O . ILE A 1 397 ? -3.018 3.699 15.027 1.00 98.69 397 ILE A O 1
ATOM 3095 N N . ILE A 1 398 ? -2.826 4.896 16.919 1.00 98.75 398 ILE A N 1
ATOM 3096 C CA . ILE A 1 398 ? -2.253 3.820 17.740 1.00 98.75 398 ILE A CA 1
ATOM 3097 C C . ILE A 1 398 ? -3.083 3.690 19.013 1.00 98.75 398 ILE A C 1
ATOM 3099 O O . ILE A 1 398 ? -3.287 4.679 19.724 1.00 98.75 398 ILE A O 1
ATOM 3103 N N . TRP A 1 399 ? -3.528 2.475 19.341 1.00 98.69 399 TRP A N 1
ATOM 3104 C CA . TRP A 1 399 ? -4.273 2.220 20.577 1.00 98.69 399 TRP A CA 1
ATOM 3105 C C . TRP A 1 399 ? -3.399 1.600 21.667 1.00 98.69 399 TRP A C 1
ATOM 3107 O O . TRP A 1 399 ? -2.352 1.006 21.425 1.00 98.69 399 TRP A O 1
ATOM 3117 N N . SER A 1 400 ? -3.820 1.766 22.917 1.00 98.25 400 SER A N 1
ATOM 3118 C CA . SER A 1 400 ? -3.208 1.158 24.101 1.00 98.25 400 SER A CA 1
ATOM 3119 C C . SER A 1 400 ? -4.290 0.582 25.017 1.00 98.25 400 SER A C 1
ATOM 3121 O O . SER A 1 400 ? -5.440 1.014 24.985 1.00 98.25 400 SER A O 1
ATOM 3123 N N . GLY A 1 401 ? -3.931 -0.404 25.843 1.00 97.12 401 GLY A N 1
ATOM 3124 C CA . GLY A 1 401 ? -4.891 -1.134 26.690 1.00 97.12 401 GLY A CA 1
ATOM 3125 C C . GLY A 1 401 ? -5.499 -2.379 26.029 1.00 97.12 401 GLY A C 1
ATOM 3126 O O . GLY A 1 401 ? -6.351 -3.036 26.622 1.00 97.12 401 GLY A O 1
ATOM 3127 N N . ILE A 1 402 ? -5.038 -2.727 24.825 1.00 97.69 402 ILE A N 1
ATOM 3128 C CA . ILE A 1 402 ? -5.313 -3.988 24.133 1.00 97.69 402 ILE A CA 1
ATOM 3129 C C . ILE A 1 402 ? -4.080 -4.397 23.322 1.00 97.69 402 ILE A C 1
ATOM 3131 O O . ILE A 1 402 ? -3.279 -3.530 22.969 1.00 97.69 402 ILE A O 1
ATOM 3135 N N . GLN A 1 403 ? -3.915 -5.697 23.076 1.00 96.88 403 GLN A N 1
ATOM 3136 C CA . GLN A 1 403 ? -2.778 -6.243 22.339 1.00 96.88 403 GLN A CA 1
ATOM 3137 C C . GLN A 1 403 ? -3.223 -6.968 21.072 1.00 96.88 403 GLN A C 1
ATOM 3139 O O . GLN A 1 403 ? -4.295 -7.575 21.057 1.00 96.88 403 GLN A O 1
ATOM 3144 N N . THR A 1 404 ? -2.385 -6.900 20.043 1.00 96.31 404 THR A N 1
ATOM 3145 C CA . THR A 1 404 ? -2.486 -7.713 18.829 1.00 96.31 404 THR A CA 1
ATOM 3146 C C . THR A 1 404 ? -1.869 -9.100 19.046 1.00 96.31 404 THR A C 1
ATOM 3148 O O . THR A 1 404 ? -1.085 -9.297 19.985 1.00 96.31 404 THR A O 1
ATOM 3151 N N . ILE A 1 405 ? -2.267 -10.072 18.219 1.00 89.56 405 ILE A N 1
ATOM 3152 C CA . ILE A 1 405 ? -1.863 -11.488 18.327 1.00 89.56 405 ILE A CA 1
ATOM 3153 C C . ILE A 1 405 ? -0.388 -11.772 18.016 1.00 89.56 405 ILE A C 1
ATOM 3155 O O . ILE A 1 405 ? 0.180 -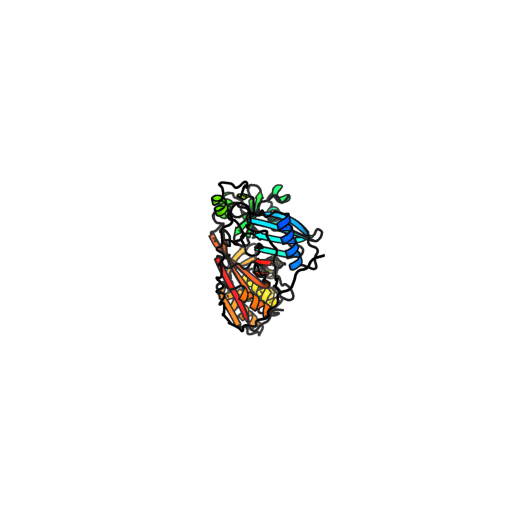11.204 17.057 1.00 89.56 405 ILE A O 1
#

pLDDT: mean 85.33, std 18.53, range [27.11, 98.81]

Secondary structure (DSSP, 8-state):
-------------------------------PPP-SS--EE--HHHHHHHHHHHHHHH-TTS--EEEEEEEEE-TT--EEEEEEEEEETTEEEEEEEEETTSTTSEEEEE-STT---HHHHHHHHHHHTTPPPPHHHHTT---EEEEETTEEEEEEETTEEEETTS-EE-SHHHHHHHHHHPPP-----TTBPPHHHHHHHTTS-----TT--EESS------S-EEEE-SS-----HHHHHHHHSEE-HHHHHHHHHHHHTTS---HHHHHHHHHHHTTPEEEEEETTEEEEE--HHHHHHHHHHHHHHTT---EEEEEES--HHHHHHHHHTT--EEEEEEEE-TTT--EEEEEEEEEEEEE-SS-EEEEEE-SSSSS-EEEE--TTSSSEEEEEEEESS---

Organism: NCBI:txid1834192

Foldseek 3Di:
DDDDDDDDDDDDDDDDDDDDPPPDDPPPPDPDDDPDDFKDFDDPVLVQVQVQVVCCVVCVPADKHWPDKAFEAELVLATQGIKTWIDGPNWTFWIWQAGPQAFQRTFKIFGGTNHDTQLVVQQVLCVVVVHDFDVCSVVNVWYWYDQARVKTWTDRDPQWIAMSVSDIGRHPVLSVLSSVQGDPQPRGDVFWDDPVNVVVVPPDDPDPRRNTTITSDRRDHFAPKDKFFFPDDFAAAQVVLCVLALEDEQLLLLLLSVCVQLVLDVDSNPRRVQLCVQQVWDFDDHDPSHTYTDGDLVSSQRSSQVSVVVSVFHKHKDKDKQDDLVVLQVCRVVQWKKKKKFWMQRSSPSDIDMGIWTFGIKMDGPGFIWTFTHRNHDDTTMTGTDDRPSTPIMMMMTMPRTGGD

=== Feature glossary ===
The record interleaves many kinds of information about one protein. Here is each kind framed as the question it answers.

Q: Are the domains correctly placed relative to each other?
A: Predicted aligned error is AlphaFold's pairwise confidence. Unlike pLDDT (per-residue), PAE is per-residue-pair and captures whether two parts of the structure are correctly placed relative to each other. Units are ångströms of expected positional error.

Q: Which residues are in helices, strands, or loops?
A: Eight-state secondary structure (DSSP): H is the canonical α-helix, G the tighter 3₁₀-helix, I the wider π-helix; E/B are β-structure, T and S are turns and bends, and '-' is everything else. DSSP derives these from the pattern of main-chain N–H···O=C hydrogen bonds, not from the sequence.

Q: What if only a 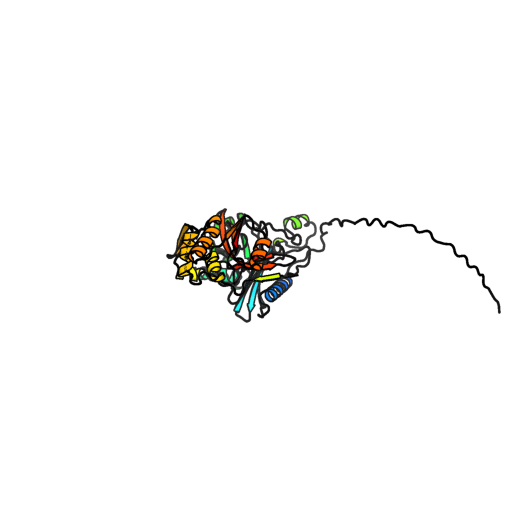Cα trace is available?
A: P-SEA three-state annotation labels each residue as helix, strand, or coil based purely on the geometry of the Cα trace. It serves as a fallback when the full backbone (and thus DSSP) is unavailable.

Q: What are the backbone torsion angles?
A: φ (phi) and ψ (psi) are the two rotatable backbone dihedrals per residue: φ is the C(i-1)–N–Cα–C torsion, ψ is the N–Cα–C–N(i+1) torsion, both in degrees on (−180°, 180°]. α-helical residues cluster near (−60°, −45°); β-strand residues near (−120°, +130°). A Ramachandran plot is simply a scatter of (φ, ψ) for every residue.

Q: What known structures does this most resemble?
A: Structural nearest neighbors (via Foldseek easy-search vs the PDB). Reported per hit: target PDB id, E-value, and alignment TM-score. A TM-score above ~0.5 is the conventional threshold for 'same fold'.

Q: What family and function is it annotated with?
A: Database cross-references. InterPro integrates a dozen domain/family signature databases into unified entries with residue-range hits. GO terms attach function/process/location labels with evidence codes. CATH codes position the fold in a four-level structural taxonomy. Organism is the NCBI-taxonomy species name.

Q: Which residues are buried vs exposed?
A: Solvent accessibility: the surface area of each residue that a 1.4 Å water probe can touch, in Å². When only backbone atoms are present the absolute values are lower than full-atom SASA (side chains contribute most of the area) and are flagged as backbone-only.

Q: What do the diagnostic plots show?
A: Three diagnostic plots accompany the record. The Cα contact map visualizes the tertiary structure as a 2D adjacency matrix (8 Å cutoff, sequence-local contacts suppressed). The Ramachandran plot shows the distribution of backbone (φ, ψ) torsions, with points in the α and β basins reflecting secondary structure content. The PAE plot shows AlphaFold's inter-residue confidence as a color matrix.

Q: What is the amino-acid chain?
A: The amino-acid sequence is the protein's primary structure: the linear order of residues from the N-terminus to the C-terminus, written in one-letter code. Everything else here — the 3D coordinates, the secondary structure, the domain annotations — is ultimately a consequence of this string.

Q: What do the rendered images show?
A: The six renders are orthographic views along the three Cartesian axes in both directions. Representation (cartoon, sticks, or surface) and color scheme (sequence-rainbow or by-chain) vary across proteins so the training set covers all the common visualization conventions.

Q: Where is each backbone atom in 3D?
A: The mmCIF table is the protein's shape written out atom by atom. For each backbone N, Cα, C, and carbonyl O, it records an (x, y, z) coordinate triple in Å plus the residue type, chain letter, and residue number.

Q: How mobile is each atom in the crystal?
A: For experimental (PDB) structures, the B-factor (temperature factor) quantifies the positional spread of each atom in the crystal — a combination of thermal vibration and static disorder — in units of Å². High B-factors mark flexible loops or poorly resolved regions; low B-factors mark the rigid, well-ordered core.

Q: How big and how compact is the whole molecule?
A: Three whole-structure scalars: the radius of gyration (RMS distance of Cα from centroid, in Å), the count of Cα–Cα contacts (pairs closer than 8 Å and separated by more than four residues in sequence — i.e. tertiary, not local, contacts), and the bounding-box dimensions. Together they distinguish compact globular folds from extended fibres or disordered chains.

Q: What does the local fold look like, residue by residue?
A: A 3Di character summarizes, for each residue, the relative orientation of the Cα frame of its nearest spatial neighbor. Because it encodes fold topology rather than chemistry, 3Di alignments detect remote structural similarity that sequence alignment misses.

Q: How confident is the AlphaFold model at each residue?
A: For AlphaFold models, the B-factor field carries pLDDT — the model's own estimate of local accuracy on a 0–100 scale. Regions with pLDDT<50 should be treated as essentially unmodeled; they often correspond to intrinsically disordered segments.